Protein AF-A0AAD9QPW8-F1 (afdb_monomer)

Mean predicted aligned error: 13.75 Å

Radius of gyration: 28.33 Å; Cα contacts (8 Å, |Δi|>4): 461; chains: 1; bounding box: 121×49×79 Å

Organism: Acropora cervicornis (NCBI:txid6130)

Foldseek 3Di:
DDDDDDDDDDDDDDPPDPPPPPPPPPPPPPPPPVDDPVVVVVVLVVVLVVLLVLLLCLLLLLLVLLLLLLQLLVCCLVVVDPFALLLSLVLLLCLQQVQLVVLLVVLCVVPVPDPLAAAADPQLLVLLLLLLLLQLLLVLLLSLPVRRQAQDASLLNLLLLLLQCLLVLVVVLVVVVPDPPVPDDPVLNVLSVLLNVLSVVLLVLSLVVSCVGPHDPSSVVSVSSSVSNNVSLHLVSVVSNWDGPDDDDPPVVVVVVVVPPPDDDDDDDDDDDPPVVVVVVVVSPNTNVSNSSNSSSVSNSVVSVVSNVVVLPPDDPPSRRSHDPVCSVVSVVPNDCPRPSNVSSVSSLVSLQSSLVSCLVCLVSVVCLSSPLVSVLVSSVVSSVVSLVCCVVVPRRDRPPDHPVVDVSSVSSCCSSSVSSCSVSVCVSPPPPPDSPDDCVPDSFRSRSNSSGD

Nearest PDB structures (foldseek):
  6oh3-assembly1_A  TM=4.552E-01  e=7.160E-03  Mus musculus
  6pw5-assembly1_C  TM=1.375E-01  e=5.757E-01  Chlamydomonas reinhardtii
  7p5j-assembly1_B  TM=1.756E-01  e=2.892E+00  Homo sapiens
  4jre-assembly1_D  TM=1.395E-01  e=2.554E+00  Escherichia coli K-12

Solvent-accessible surface area (backbone atoms only — not comparable to full-atom values): 25711 Å² total; per-residue (Å²): 135,84,84,87,86,83,80,87,84,79,81,78,82,83,77,82,76,84,80,75,82,74,70,74,91,77,74,69,78,71,79,74,68,93,62,80,51,69,64,59,55,50,53,51,50,56,52,37,52,51,39,18,52,52,38,24,48,21,51,26,50,28,56,51,22,56,47,38,37,27,43,50,41,44,38,26,70,75,65,78,35,98,58,61,48,35,30,50,48,50,51,52,52,47,63,64,33,52,23,29,46,52,42,21,52,52,21,42,67,66,32,71,81,37,90,72,53,40,61,43,30,72,68,19,49,51,52,34,51,53,33,32,52,30,31,43,50,14,51,41,44,46,53,52,45,56,50,50,62,44,91,68,54,69,53,56,53,56,53,59,74,63,65,46,52,63,45,53,51,51,50,50,59,52,51,63,70,70,52,90,58,97,83,69,58,69,67,58,58,51,51,52,52,51,28,49,51,29,37,54,50,20,52,49,54,47,42,54,51,41,43,75,74,76,35,70,76,63,40,68,50,51,63,57,27,37,49,27,34,14,54,41,69,22,71,68,52,56,55,49,35,45,41,55,63,78,83,76,67,99,57,69,66,58,59,61,62,64,71,67,79,79,76,82,87,87,80,95,72,94,75,88,58,76,65,60,60,50,52,52,50,63,71,67,51,56,57,7,44,41,52,36,41,29,56,36,22,50,50,36,45,58,42,44,61,53,51,44,52,53,58,45,66,52,89,54,64,89,91,54,69,66,44,60,79,90,49,40,64,56,15,58,75,59,64,45,86,84,38,87,46,37,65,32,52,51,47,32,52,51,23,21,53,51,37,35,54,51,47,52,49,25,54,77,67,71,36,39,64,62,23,43,52,47,22,48,68,46,23,58,62,52,38,44,55,49,45,52,54,30,44,76,66,58,75,70,38,77,62,94,88,65,64,77,88,75,44,69,62,56,57,50,34,48,52,28,38,49,52,20,48,51,56,54,53,46,50,55,75,71,64,62,78,85,72,82,84,56,61,84,90,62,44,91,72,62,84,53,46,40,71,85,64,123

Structure (mmCIF, N/CA/C/O backbone):
data_AF-A0AAD9QPW8-F1
#
_entry.id   AF-A0AAD9QPW8-F1
#
loop_
_atom_site.group_PDB
_atom_site.id
_atom_site.type_symbol
_atom_site.label_atom_id
_atom_site.label_alt_id
_atom_site.label_comp_id
_atom_site.label_asym_id
_atom_site.label_entity_id
_atom_site.label_seq_id
_atom_site.pdbx_PDB_ins_code
_atom_site.Cartn_x
_atom_site.Cartn_y
_atom_site.Cartn_z
_atom_site.occupancy
_atom_site.B_iso_or_equiv
_atom_site.auth_seq_id
_atom_site.auth_comp_id
_atom_site.auth_asym_id
_atom_site.auth_atom_id
_atom_site.pdbx_PDB_model_num
ATOM 1 N N . MET A 1 1 ? 93.669 22.644 -20.218 1.00 34.78 1 MET A N 1
ATOM 2 C CA . MET A 1 1 ? 93.326 22.491 -21.648 1.00 34.78 1 MET A CA 1
ATOM 3 C C . MET A 1 1 ? 92.265 21.405 -21.777 1.00 34.78 1 MET A C 1
ATOM 5 O O . MET A 1 1 ? 92.511 20.315 -21.289 1.00 34.78 1 MET A O 1
ATOM 9 N N . SER A 1 2 ? 91.104 21.774 -22.340 1.00 35.44 2 SER A N 1
ATOM 10 C CA . SER A 1 2 ? 90.058 20.955 -23.005 1.00 35.44 2 SER A CA 1
ATOM 11 C C . SER A 1 2 ? 89.635 19.615 -22.367 1.00 35.44 2 SER A C 1
ATOM 13 O O . SER A 1 2 ? 90.384 18.649 -22.391 1.00 35.44 2 SER A O 1
ATOM 15 N N . SER A 1 3 ? 88.477 19.504 -21.709 1.00 32.62 3 SER A N 1
ATOM 16 C CA . SER A 1 3 ? 87.101 19.432 -22.258 1.00 32.62 3 SER A CA 1
ATOM 17 C C . SER A 1 3 ? 86.719 18.089 -22.915 1.00 32.62 3 SER A C 1
ATOM 19 O O . SER A 1 3 ? 87.067 17.829 -24.060 1.00 32.62 3 SER A O 1
ATOM 21 N N . LEU A 1 4 ? 85.890 17.330 -22.182 1.00 35.53 4 LEU A N 1
ATOM 22 C CA . LEU A 1 4 ? 84.705 16.580 -22.640 1.00 35.53 4 LEU A CA 1
ATOM 23 C C . LEU A 1 4 ? 84.851 15.563 -23.801 1.00 35.53 4 LEU A C 1
ATOM 25 O O . LEU A 1 4 ? 84.613 15.879 -24.962 1.00 35.53 4 LEU A O 1
ATOM 29 N N . GLN A 1 5 ? 85.043 14.286 -23.444 1.00 36.78 5 GLN A N 1
ATOM 30 C CA . GLN A 1 5 ? 84.490 13.120 -24.161 1.00 36.78 5 GLN A CA 1
ATOM 31 C C . GLN A 1 5 ? 83.244 12.654 -23.381 1.00 36.78 5 GLN A C 1
ATOM 33 O O . GLN A 1 5 ? 83.317 12.514 -22.166 1.00 36.78 5 GLN A O 1
ATOM 38 N N . ARG A 1 6 ? 82.020 12.598 -23.920 1.00 32.75 6 ARG A N 1
ATOM 39 C CA . ARG A 1 6 ? 81.433 11.851 -25.056 1.00 32.75 6 ARG A CA 1
ATOM 40 C C . ARG A 1 6 ? 80.453 10.796 -24.503 1.00 32.75 6 ARG A C 1
ATOM 42 O O . ARG A 1 6 ? 80.839 9.699 -24.134 1.00 32.75 6 ARG A O 1
ATOM 49 N N . SER A 1 7 ? 79.193 11.235 -24.418 1.00 33.78 7 SER A N 1
ATOM 50 C CA . SER A 1 7 ? 77.918 10.501 -24.551 1.00 33.78 7 SER A CA 1
ATOM 51 C C . SER A 1 7 ? 77.741 9.119 -23.892 1.00 33.78 7 SER A C 1
ATOM 53 O O . SER A 1 7 ? 78.166 8.100 -24.430 1.00 33.78 7 SER A O 1
ATOM 55 N N . ARG A 1 8 ? 76.932 9.105 -22.819 1.00 33.16 8 ARG A N 1
ATOM 56 C CA . ARG A 1 8 ? 76.065 7.988 -22.397 1.00 33.16 8 ARG A CA 1
ATOM 57 C C . ARG A 1 8 ? 75.069 7.651 -23.516 1.00 33.16 8 ARG A C 1
ATOM 59 O O . ARG A 1 8 ? 74.270 8.514 -23.871 1.00 33.16 8 ARG A O 1
ATOM 66 N N . SER A 1 9 ? 75.058 6.413 -24.003 1.00 34.59 9 SER A N 1
ATOM 67 C CA . SER A 1 9 ? 73.879 5.826 -24.646 1.00 34.59 9 SER A CA 1
ATOM 68 C C . SER A 1 9 ? 73.004 5.202 -23.559 1.00 34.59 9 SER A C 1
ATOM 70 O O . SER A 1 9 ? 73.393 4.233 -22.913 1.00 34.59 9 SER A O 1
ATOM 72 N N . SER A 1 10 ? 71.857 5.818 -23.303 1.00 40.50 10 SER A N 1
ATOM 73 C CA . SER A 1 10 ? 70.777 5.264 -22.493 1.00 40.50 10 SER A CA 1
ATOM 74 C C . SER A 1 10 ? 69.953 4.310 -23.354 1.00 40.50 10 SER A C 1
ATOM 76 O O . SER A 1 10 ? 69.300 4.764 -24.295 1.00 40.50 10 SER A O 1
ATOM 78 N N . ASP A 1 11 ? 69.975 3.020 -23.029 1.00 41.12 11 ASP A N 1
ATOM 79 C CA . ASP A 1 11 ? 69.004 2.060 -23.553 1.00 41.12 11 ASP A CA 1
ATOM 80 C C . ASP A 1 11 ? 67.581 2.496 -23.153 1.00 41.12 11 ASP A C 1
ATOM 82 O O . ASP A 1 11 ? 67.364 2.896 -22.001 1.00 41.12 11 ASP A O 1
ATOM 86 N N . PRO A 1 12 ? 66.595 2.471 -24.066 1.00 43.66 12 PRO A N 1
ATOM 87 C CA . PRO A 1 12 ? 65.212 2.727 -23.699 1.00 43.66 12 PRO A CA 1
ATOM 88 C C . PRO A 1 12 ? 64.632 1.518 -22.942 1.00 43.66 12 PRO A C 1
ATOM 90 O O . PRO A 1 12 ? 64.969 0.376 -23.255 1.00 43.66 12 PRO A O 1
ATOM 93 N N . PRO A 1 13 ? 63.736 1.738 -21.963 1.00 41.53 13 PRO A N 1
ATOM 94 C CA . PRO A 1 13 ? 63.111 0.648 -21.233 1.00 41.53 13 PRO A CA 1
ATOM 95 C C . PRO A 1 13 ? 62.201 -0.159 -22.162 1.00 41.53 13 PRO A C 1
ATOM 97 O O . PRO A 1 13 ? 61.332 0.386 -22.848 1.00 41.53 13 PRO A O 1
ATOM 100 N N . GLU A 1 14 ? 62.411 -1.470 -22.143 1.00 41.28 14 GLU A N 1
ATOM 101 C CA . GLU A 1 14 ? 61.590 -2.488 -22.782 1.00 41.28 14 GLU A CA 1
ATOM 102 C C . GLU A 1 14 ? 60.125 -2.318 -22.342 1.00 41.28 14 GLU A C 1
ATOM 104 O O . GLU A 1 14 ? 59.752 -2.547 -21.188 1.00 41.28 14 GLU A O 1
ATOM 109 N N . LYS A 1 15 ? 59.277 -1.837 -23.259 1.00 35.16 15 LYS A N 1
ATOM 110 C CA . LYS A 1 15 ? 57.827 -1.808 -23.060 1.00 35.16 15 LYS A CA 1
ATOM 111 C C . LYS A 1 15 ? 57.331 -3.248 -23.095 1.00 35.16 15 LYS A C 1
ATOM 113 O O . LYS A 1 15 ? 57.162 -3.817 -24.167 1.00 35.16 15 LYS A O 1
ATOM 118 N N . VAL A 1 16 ? 57.053 -3.808 -21.923 1.00 46.41 16 VAL A N 1
ATOM 119 C CA . VAL A 1 16 ? 56.250 -5.028 -21.807 1.00 46.41 16 VAL A CA 1
ATOM 120 C C . VAL A 1 16 ? 54.842 -4.705 -22.305 1.00 46.41 16 VAL A C 1
ATOM 122 O O . VAL A 1 16 ? 54.046 -4.051 -21.626 1.00 46.41 16 VAL A O 1
ATOM 125 N N . GLU A 1 17 ? 54.562 -5.120 -23.534 1.00 32.88 17 GLU A N 1
ATOM 126 C CA . GLU A 1 17 ? 53.250 -5.034 -24.154 1.00 32.88 17 GLU A CA 1
ATOM 127 C C . GLU A 1 17 ? 52.363 -6.141 -23.570 1.00 32.88 17 GLU A C 1
ATOM 129 O O . GLU A 1 17 ? 52.467 -7.314 -23.920 1.00 32.88 17 GLU A O 1
ATOM 134 N N . TYR A 1 18 ? 51.492 -5.783 -22.626 1.00 38.16 18 TYR A N 1
ATOM 135 C CA . TYR A 1 18 ? 50.441 -6.682 -22.154 1.00 38.16 18 TYR A CA 1
ATOM 136 C C . TYR A 1 18 ? 49.307 -6.732 -23.184 1.00 38.16 18 TYR A C 1
ATOM 138 O O . TYR A 1 18 ? 48.237 -6.161 -22.979 1.00 38.16 18 TYR A O 1
ATOM 146 N N . THR A 1 19 ? 49.516 -7.429 -24.298 1.00 36.97 19 THR A N 1
ATOM 147 C CA . THR A 1 19 ? 48.449 -7.757 -25.250 1.00 36.97 19 THR A CA 1
ATOM 148 C C . THR A 1 19 ? 47.792 -9.077 -24.852 1.00 36.97 19 THR A C 1
ATOM 150 O O . THR A 1 19 ? 47.974 -10.120 -25.468 1.00 36.97 19 THR A O 1
ATOM 153 N N . VAL A 1 20 ? 46.947 -9.024 -23.822 1.00 37.12 20 VAL A N 1
ATOM 154 C CA . VAL A 1 20 ? 45.792 -9.927 -23.752 1.00 37.12 20 VAL A CA 1
ATOM 155 C C . VAL A 1 20 ? 44.558 -9.071 -23.984 1.00 37.12 20 VAL A C 1
ATOM 157 O O . VAL A 1 20 ? 43.857 -8.672 -23.056 1.00 37.12 20 VAL A O 1
ATOM 160 N N . ASN A 1 21 ? 44.290 -8.790 -25.260 1.00 36.28 21 ASN A N 1
ATOM 161 C CA . ASN A 1 21 ? 42.950 -8.430 -25.705 1.00 36.28 21 ASN A CA 1
ATOM 162 C C . ASN A 1 21 ? 42.060 -9.664 -25.508 1.00 36.28 21 ASN A C 1
ATOM 164 O O . ASN A 1 21 ? 41.813 -10.436 -26.433 1.00 36.28 21 ASN A O 1
ATOM 168 N N . GLN A 1 22 ? 41.578 -9.872 -24.281 1.00 36.44 22 GLN A N 1
ATOM 169 C CA . GLN A 1 22 ? 40.376 -10.664 -24.062 1.00 36.44 22 GLN A CA 1
ATOM 170 C C . GLN A 1 22 ? 39.206 -9.867 -24.639 1.00 36.44 22 GLN A C 1
ATOM 172 O O . GLN A 1 22 ? 38.474 -9.174 -23.936 1.00 36.44 22 GLN A O 1
ATOM 177 N N . ILE A 1 23 ? 39.030 -9.978 -25.952 1.00 36.44 23 ILE A N 1
ATOM 178 C CA . ILE A 1 23 ? 37.728 -9.768 -26.565 1.00 36.44 23 ILE A CA 1
ATOM 179 C C . ILE A 1 23 ? 36.822 -10.791 -25.883 1.00 36.44 23 ILE A C 1
ATOM 181 O O . ILE A 1 23 ? 37.067 -12.000 -25.951 1.00 36.44 23 ILE A O 1
ATOM 185 N N . ALA A 1 24 ? 35.838 -10.303 -25.129 1.00 34.22 24 ALA A N 1
ATOM 186 C CA . ALA A 1 24 ? 34.862 -11.153 -24.477 1.00 34.22 24 ALA A CA 1
ATOM 187 C C . ALA A 1 24 ? 34.308 -12.130 -25.520 1.00 34.22 24 ALA A C 1
ATOM 189 O O . ALA A 1 24 ? 33.815 -11.724 -26.571 1.00 34.22 24 ALA A O 1
ATOM 190 N N . LYS A 1 25 ? 34.412 -13.426 -25.227 1.00 37.94 25 LYS A N 1
ATOM 191 C CA . LYS A 1 25 ? 33.933 -14.548 -26.044 1.00 37.94 25 LYS A CA 1
ATOM 192 C C . LYS A 1 25 ? 32.391 -14.601 -26.041 1.00 37.94 25 LYS A C 1
ATOM 194 O O . LYS A 1 25 ? 31.797 -15.624 -25.720 1.00 37.94 25 LYS A O 1
ATOM 199 N N . VAL A 1 26 ? 31.740 -13.472 -26.331 1.00 42.50 26 VAL A N 1
ATOM 200 C CA . VAL A 1 26 ? 30.285 -13.248 -26.335 1.00 42.50 26 VAL A CA 1
ATOM 201 C C . VAL A 1 26 ? 29.867 -12.694 -27.702 1.00 42.50 26 VAL A C 1
ATOM 203 O O . VAL A 1 26 ? 29.150 -11.712 -27.839 1.00 42.50 26 VAL A O 1
ATOM 206 N N . HIS A 1 27 ? 30.336 -13.357 -28.748 1.00 36.38 27 HIS A N 1
ATOM 207 C CA . HIS A 1 27 ? 29.585 -13.491 -29.987 1.00 36.38 27 HIS A CA 1
ATOM 208 C C . HIS A 1 27 ? 29.622 -14.974 -30.354 1.00 36.38 27 HIS A C 1
ATOM 210 O O . HIS A 1 27 ? 30.265 -15.407 -31.301 1.00 36.38 27 HIS A O 1
ATOM 216 N N . ARG A 1 28 ? 28.953 -15.799 -29.535 1.00 36.16 28 ARG A N 1
ATOM 217 C CA . ARG A 1 28 ? 28.247 -16.924 -30.145 1.00 36.16 28 ARG A CA 1
ATOM 218 C C . ARG A 1 28 ? 27.109 -16.262 -30.899 1.00 36.16 28 ARG A C 1
ATOM 220 O O . ARG A 1 28 ? 26.164 -15.805 -30.257 1.00 36.16 28 ARG A O 1
ATOM 227 N N . GLU A 1 29 ? 27.233 -16.183 -32.219 1.00 36.47 29 GLU A N 1
ATOM 228 C CA . GLU A 1 29 ? 26.064 -16.212 -33.090 1.00 36.47 29 GLU A CA 1
ATOM 229 C C . GLU A 1 29 ? 25.146 -17.296 -32.535 1.00 36.47 29 GLU A C 1
ATOM 231 O O . GLU A 1 29 ? 25.442 -18.494 -32.561 1.00 36.47 29 GLU A O 1
ATOM 236 N N . LYS A 1 30 ? 24.072 -16.855 -31.890 1.00 37.00 30 LYS A N 1
ATOM 237 C CA . LYS A 1 30 ? 22.964 -17.728 -31.585 1.00 37.00 30 LYS A CA 1
ATOM 238 C C . LYS A 1 30 ? 22.373 -18.003 -32.956 1.00 37.00 30 LYS A C 1
ATOM 240 O O . LYS A 1 30 ? 21.747 -17.114 -33.518 1.00 37.00 30 LYS A O 1
ATOM 245 N N . ILE A 1 31 ? 22.658 -19.179 -33.510 1.00 41.44 31 ILE A N 1
ATOM 246 C CA . ILE A 1 31 ? 21.896 -19.727 -34.628 1.00 41.44 31 ILE A CA 1
ATOM 247 C C . ILE A 1 31 ? 20.436 -19.619 -34.180 1.00 41.44 31 ILE A C 1
ATOM 249 O O . ILE A 1 31 ? 20.015 -20.303 -33.244 1.00 41.44 31 ILE A O 1
ATOM 253 N N . GLU A 1 32 ? 19.715 -18.637 -34.715 1.00 45.22 32 GLU A N 1
ATOM 254 C CA . GLU A 1 32 ? 18.290 -18.491 -34.473 1.00 45.22 32 GLU A CA 1
ATOM 255 C C . GLU A 1 32 ? 17.626 -19.665 -35.177 1.00 45.22 32 GLU A C 1
ATOM 257 O O . GLU A 1 32 ? 17.450 -19.655 -36.393 1.00 45.22 32 GLU A O 1
ATOM 262 N N . ASP A 1 33 ? 17.286 -20.704 -34.413 1.00 51.53 33 ASP A N 1
ATOM 263 C CA . ASP A 1 33 ? 16.348 -21.712 -34.888 1.00 51.53 33 ASP A CA 1
ATOM 264 C C . ASP A 1 33 ? 15.069 -20.977 -35.332 1.00 51.53 33 ASP A C 1
ATOM 266 O O . ASP A 1 33 ? 14.431 -20.305 -34.512 1.00 51.53 33 ASP A O 1
ATOM 270 N N . PRO A 1 34 ? 14.661 -21.078 -36.610 1.00 56.72 34 PRO A N 1
ATOM 271 C CA . PRO A 1 34 ? 13.671 -20.178 -37.202 1.00 56.72 34 PRO A CA 1
ATOM 272 C C . PRO A 1 34 ? 12.230 -20.438 -36.738 1.00 56.72 34 PRO A C 1
ATOM 274 O O . PRO A 1 34 ? 11.288 -19.852 -37.271 1.00 56.72 34 PRO A O 1
ATOM 277 N N . ARG A 1 35 ? 12.015 -21.311 -35.745 1.00 58.78 35 ARG A N 1
ATOM 278 C CA . ARG A 1 35 ? 10.718 -21.508 -35.090 1.00 58.78 35 ARG A CA 1
ATOM 279 C C . ARG A 1 35 ? 10.934 -21.790 -33.605 1.00 58.78 35 ARG A C 1
ATOM 281 O O . ARG A 1 35 ? 11.518 -22.827 -33.285 1.00 58.78 35 ARG A O 1
ATOM 288 N N . PRO A 1 36 ? 10.439 -20.945 -32.679 1.00 65.56 36 PRO A N 1
ATOM 289 C CA . PRO A 1 36 ? 10.380 -21.346 -31.283 1.00 65.56 36 PRO A CA 1
ATOM 290 C C . PRO A 1 36 ? 9.553 -22.629 -31.211 1.00 65.56 36 PRO A C 1
ATOM 292 O O . PRO A 1 36 ? 8.446 -22.689 -31.755 1.00 65.56 36 PRO A O 1
ATOM 295 N N . SER A 1 37 ? 10.099 -23.670 -30.582 1.00 80.50 37 SER A N 1
ATOM 296 C CA . SER A 1 37 ? 9.359 -24.913 -30.401 1.00 80.50 37 SER A CA 1
ATOM 297 C C . SER A 1 37 ? 8.021 -24.588 -29.734 1.00 80.50 37 SER A C 1
ATOM 299 O O . SER A 1 37 ? 7.957 -23.800 -28.787 1.00 80.50 37 SER A O 1
ATOM 301 N N . VAL A 1 38 ? 6.931 -25.172 -30.239 1.00 85.44 38 VAL A N 1
ATOM 302 C CA . VAL A 1 38 ? 5.586 -24.990 -29.661 1.00 85.44 38 VAL A CA 1
ATOM 303 C C . VAL A 1 38 ? 5.627 -25.255 -28.152 1.00 85.44 38 VAL A C 1
ATOM 305 O O . VAL A 1 38 ? 5.024 -24.521 -27.374 1.00 85.44 38 VAL A O 1
ATOM 308 N N . TRP A 1 39 ? 6.452 -26.219 -27.737 1.00 87.06 39 TRP A N 1
ATOM 309 C CA . TRP A 1 39 ? 6.766 -26.524 -26.346 1.00 87.06 39 TRP A CA 1
ATOM 310 C C . TRP A 1 39 ? 7.271 -25.322 -25.536 1.00 87.06 39 TRP A C 1
ATOM 312 O O . TRP A 1 39 ? 6.748 -25.054 -24.457 1.00 87.06 39 TRP A O 1
ATOM 322 N N . TYR A 1 40 ? 8.240 -24.559 -26.051 1.00 85.06 40 TYR A N 1
ATOM 323 C CA . TYR A 1 40 ? 8.743 -23.366 -25.368 1.00 85.06 40 TYR A CA 1
ATOM 324 C C . TYR A 1 40 ? 7.640 -22.320 -25.177 1.00 85.06 40 TYR A C 1
ATOM 326 O O . TYR A 1 40 ? 7.532 -21.726 -24.105 1.00 85.06 40 TYR A O 1
ATOM 334 N N . SER A 1 41 ? 6.787 -22.127 -26.188 1.00 84.81 41 SER A N 1
ATOM 335 C CA . SER A 1 41 ? 5.639 -21.221 -26.087 1.00 84.81 41 SER A CA 1
ATOM 336 C C . SER A 1 41 ? 4.648 -21.687 -25.015 1.00 84.81 41 SER A C 1
ATOM 338 O O . SER A 1 41 ? 4.263 -20.897 -24.155 1.00 84.81 41 SER A O 1
ATOM 340 N N . VAL A 1 42 ? 4.296 -22.978 -25.000 1.00 89.62 42 VAL A N 1
ATOM 341 C CA . VAL A 1 42 ? 3.387 -23.558 -23.998 1.00 89.62 42 VAL A CA 1
ATOM 342 C C . VAL A 1 42 ? 3.942 -23.379 -22.585 1.00 89.62 42 VAL A C 1
ATOM 344 O O . VAL A 1 42 ? 3.265 -22.795 -21.745 1.00 89.62 42 VAL A O 1
ATOM 347 N N . VAL A 1 43 ? 5.195 -23.774 -22.334 1.00 88.69 43 VAL A N 1
ATOM 348 C CA . VAL A 1 43 ? 5.837 -23.627 -21.013 1.00 88.69 43 VAL A CA 1
ATOM 349 C C . VAL A 1 43 ? 5.862 -22.163 -20.569 1.00 88.69 43 VAL A C 1
ATOM 351 O O . VAL A 1 43 ? 5.562 -21.857 -19.414 1.00 88.69 43 VAL A O 1
ATOM 354 N N . LYS A 1 44 ? 6.167 -21.244 -21.493 1.00 87.81 44 LYS A N 1
ATOM 355 C CA . LYS A 1 44 ? 6.178 -19.803 -21.230 1.00 87.81 44 LYS A CA 1
ATOM 356 C C . LYS A 1 44 ? 4.808 -19.302 -20.765 1.00 87.81 44 LYS A C 1
ATOM 358 O O . LYS A 1 44 ? 4.734 -18.568 -19.782 1.00 87.81 44 LYS A O 1
ATOM 363 N N . TRP A 1 45 ? 3.737 -19.693 -21.454 1.00 90.44 45 TRP A N 1
ATOM 364 C CA . TRP A 1 45 ? 2.373 -19.287 -21.115 1.00 90.44 45 TRP A CA 1
ATOM 365 C C . TRP A 1 45 ? 1.881 -19.923 -19.819 1.00 90.44 45 TRP A C 1
ATOM 367 O O . TRP A 1 45 ? 1.337 -19.213 -18.979 1.00 90.44 45 TRP A O 1
ATOM 377 N N . THR A 1 46 ? 2.127 -21.216 -19.607 1.00 91.31 46 THR A N 1
ATOM 378 C CA . THR A 1 46 ? 1.763 -21.901 -18.360 1.00 91.31 46 THR A CA 1
ATOM 379 C C . THR A 1 46 ? 2.426 -21.238 -17.157 1.00 91.31 46 THR A C 1
ATOM 381 O O . THR A 1 46 ? 1.758 -20.921 -16.175 1.00 91.31 46 THR A O 1
ATOM 384 N N . PHE A 1 47 ? 3.728 -20.958 -17.249 1.00 90.56 47 PHE A N 1
ATOM 385 C CA . PHE A 1 47 ? 4.451 -20.290 -16.175 1.00 90.56 47 PHE A CA 1
ATOM 386 C C . PHE A 1 47 ? 3.996 -18.836 -15.984 1.00 90.56 47 PHE A C 1
ATOM 388 O O . PHE A 1 47 ? 3.829 -18.379 -14.856 1.00 90.56 47 PHE A O 1
ATOM 395 N N . GLY A 1 48 ? 3.725 -18.118 -17.078 1.00 90.06 48 GLY A N 1
ATOM 396 C CA . GLY A 1 48 ? 3.167 -16.768 -17.026 1.00 90.06 48 GLY A CA 1
ATOM 397 C C . GLY A 1 48 ? 1.812 -16.714 -16.313 1.00 90.06 48 GLY A C 1
ATOM 398 O O . GLY A 1 48 ? 1.611 -15.857 -15.456 1.00 90.06 48 GLY A O 1
ATOM 399 N N . VAL A 1 49 ? 0.906 -17.650 -16.614 1.00 93.06 49 VAL A N 1
ATOM 400 C CA . VAL A 1 49 ? -0.401 -17.775 -15.944 1.00 93.06 49 VAL A CA 1
ATOM 401 C C . VAL A 1 49 ? -0.228 -18.134 -14.468 1.00 93.06 49 VAL A C 1
ATOM 403 O O . VAL A 1 49 ? -0.883 -17.539 -13.615 1.00 93.06 49 VAL A O 1
ATOM 406 N N . PHE A 1 50 ? 0.686 -19.050 -14.145 1.00 94.50 50 PHE A N 1
ATOM 407 C CA . PHE A 1 50 ? 1.002 -19.389 -12.758 1.00 94.50 50 PHE A CA 1
ATOM 408 C C . PHE A 1 50 ? 1.475 -18.165 -11.960 1.00 94.50 50 PHE A C 1
ATOM 410 O O . PHE A 1 50 ? 0.976 -17.913 -10.860 1.00 94.50 50 PHE A O 1
ATOM 417 N N . LEU A 1 51 ? 2.387 -17.362 -12.522 1.00 92.19 51 LEU A N 1
ATOM 418 C CA . LEU A 1 51 ? 2.821 -16.118 -11.889 1.00 92.19 51 LEU A CA 1
ATOM 419 C C . LEU A 1 51 ? 1.691 -15.098 -11.777 1.00 92.19 51 LEU A C 1
ATOM 421 O O . LEU A 1 51 ? 1.558 -14.484 -10.723 1.00 92.19 51 LEU A O 1
ATOM 425 N N . PHE A 1 52 ? 0.870 -14.941 -12.821 1.00 93.19 52 PHE A N 1
ATOM 426 C CA . PHE A 1 52 ? -0.290 -14.048 -12.798 1.00 93.19 52 PHE A CA 1
ATOM 427 C C . PHE A 1 52 ? -1.198 -14.365 -11.605 1.00 93.19 52 PHE A C 1
ATOM 429 O O . PHE A 1 52 ? -1.498 -13.480 -10.805 1.00 93.19 52 PHE A O 1
ATOM 436 N N . ILE A 1 53 ? -1.590 -15.635 -11.452 1.00 95.50 53 ILE A N 1
ATOM 437 C CA . ILE A 1 53 ? -2.481 -16.079 -10.373 1.00 95.50 53 ILE A CA 1
ATOM 438 C C . ILE A 1 53 ? -1.807 -15.896 -9.014 1.00 95.50 53 ILE A C 1
ATOM 440 O O . ILE A 1 53 ? -2.440 -15.414 -8.075 1.00 95.50 53 ILE A O 1
ATOM 444 N N . SER A 1 54 ? -0.524 -16.243 -8.903 1.00 94.44 54 SER A N 1
ATOM 445 C CA . SER A 1 54 ? 0.218 -16.139 -7.643 1.00 94.44 54 SER A CA 1
ATOM 446 C C . SER A 1 54 ? 0.353 -14.684 -7.183 1.00 94.44 54 SER A C 1
ATOM 448 O O . SER A 1 54 ? 0.043 -14.375 -6.035 1.00 94.44 54 SER A O 1
ATOM 450 N N . VAL A 1 55 ? 0.740 -13.769 -8.082 1.00 91.62 55 VAL A N 1
ATOM 451 C CA . VAL A 1 55 ? 0.846 -12.331 -7.781 1.00 91.62 55 VAL A CA 1
ATOM 452 C C . VAL A 1 55 ? -0.524 -11.754 -7.437 1.00 91.62 55 VAL A C 1
ATOM 454 O O . VAL A 1 55 ? -0.650 -11.064 -6.427 1.00 91.62 55 VAL A O 1
ATOM 457 N N . LEU A 1 56 ? -1.560 -12.074 -8.219 1.00 94.06 56 LEU A N 1
ATOM 458 C CA . LEU A 1 56 ? -2.925 -11.620 -7.947 1.00 94.06 56 LEU A CA 1
ATOM 459 C C . LEU A 1 56 ? -3.398 -12.082 -6.562 1.00 94.06 56 LEU A C 1
ATOM 461 O O . LEU A 1 56 ? -3.926 -11.281 -5.795 1.00 94.06 56 LEU A O 1
ATOM 465 N N . THR A 1 57 ? -3.150 -13.347 -6.218 1.00 94.88 57 THR A N 1
ATOM 466 C CA . THR A 1 57 ? -3.499 -13.915 -4.909 1.00 94.88 57 THR A CA 1
ATOM 467 C C . THR A 1 57 ? -2.769 -13.191 -3.784 1.00 94.88 57 THR A C 1
ATOM 469 O O . THR A 1 57 ? -3.406 -12.809 -2.809 1.00 94.88 57 THR A O 1
ATOM 472 N N . CYS A 1 58 ? -1.463 -12.932 -3.919 1.00 94.06 58 CYS A N 1
ATOM 473 C CA . CYS A 1 58 ? -0.704 -12.181 -2.917 1.00 94.06 58 CYS A CA 1
ATOM 474 C C . CYS A 1 58 ? -1.246 -10.756 -2.716 1.00 94.06 58 CYS A C 1
ATOM 476 O O . CYS A 1 58 ? -1.397 -10.324 -1.573 1.00 94.06 58 CYS A O 1
ATOM 478 N N . LEU A 1 59 ? -1.564 -10.038 -3.799 1.00 91.19 59 LEU A N 1
ATOM 479 C CA . LEU A 1 59 ? -2.087 -8.667 -3.730 1.00 91.19 59 LEU A CA 1
ATOM 480 C C . LEU A 1 59 ? -3.466 -8.614 -3.063 1.00 91.19 59 LEU A C 1
ATOM 482 O O . LEU A 1 59 ? -3.702 -7.793 -2.176 1.00 91.19 59 LEU A O 1
ATOM 486 N N . VAL A 1 60 ? -4.366 -9.508 -3.473 1.00 93.06 60 VAL A N 1
ATOM 487 C CA . VAL A 1 60 ? -5.722 -9.604 -2.924 1.00 93.06 60 VAL A CA 1
ATOM 488 C C . VAL A 1 60 ? -5.678 -10.027 -1.459 1.00 93.06 60 VAL A C 1
ATOM 490 O O . VAL A 1 60 ? -6.255 -9.351 -0.609 1.00 93.06 60 VAL A O 1
ATOM 493 N N . ALA A 1 61 ? -4.949 -11.100 -1.138 1.00 92.88 61 ALA A N 1
ATOM 494 C CA . ALA A 1 61 ? -4.815 -11.585 0.231 1.00 92.88 61 ALA A CA 1
ATOM 495 C C . ALA A 1 61 ? -4.225 -10.511 1.153 1.00 92.88 61 ALA A C 1
ATOM 497 O O . ALA A 1 61 ? -4.720 -10.346 2.261 1.00 92.88 61 ALA A O 1
ATOM 498 N N . SER A 1 62 ? -3.251 -9.727 0.673 1.00 91.94 62 SER A N 1
ATOM 499 C CA . SER A 1 62 ? -2.684 -8.605 1.424 1.00 91.94 62 SER A CA 1
ATOM 500 C C . SER A 1 62 ? -3.735 -7.536 1.768 1.00 91.94 62 SER A C 1
ATOM 502 O O . SER A 1 62 ? -3.906 -7.174 2.936 1.00 91.94 62 SER A O 1
ATOM 504 N N . LYS A 1 63 ? -4.506 -7.065 0.776 1.00 90.56 63 LYS A N 1
ATOM 505 C CA . LYS A 1 63 ? -5.571 -6.070 1.002 1.00 90.56 63 LYS A CA 1
ATOM 506 C C . LYS A 1 63 ? -6.621 -6.589 1.988 1.00 90.56 63 LYS A C 1
ATOM 508 O O . LYS A 1 63 ? -6.972 -5.885 2.932 1.00 90.56 63 LYS A O 1
ATOM 513 N N . ILE A 1 64 ? -7.076 -7.829 1.806 1.00 90.88 64 ILE A N 1
ATOM 514 C CA . ILE A 1 64 ? -8.068 -8.448 2.692 1.00 90.88 64 ILE A CA 1
ATOM 515 C C . ILE A 1 64 ? -7.507 -8.631 4.107 1.00 90.88 64 ILE A C 1
ATOM 517 O O . ILE A 1 64 ? -8.201 -8.311 5.067 1.00 90.88 64 ILE A O 1
ATOM 521 N N . SER A 1 65 ? -6.251 -9.060 4.272 1.00 92.44 65 SER A N 1
ATOM 522 C CA . SER A 1 65 ? -5.663 -9.213 5.607 1.00 92.44 65 SER A CA 1
ATOM 523 C C . SER A 1 65 ? -5.561 -7.892 6.368 1.00 92.44 65 SER A C 1
ATOM 525 O O . SER A 1 65 ? -5.855 -7.872 7.560 1.00 92.44 65 SER A O 1
ATOM 527 N N . LEU A 1 66 ? -5.234 -6.780 5.696 1.00 91.00 66 LEU A N 1
ATOM 528 C CA . LEU A 1 66 ? -5.240 -5.452 6.321 1.00 91.00 66 LEU A CA 1
ATOM 529 C C . LEU A 1 66 ? -6.639 -5.053 6.805 1.00 91.00 66 LEU A C 1
ATOM 531 O O . LEU A 1 66 ? -6.777 -4.528 7.909 1.00 91.00 66 LEU A O 1
ATOM 535 N N . LEU A 1 67 ? -7.674 -5.339 6.012 1.00 90.25 67 LEU A N 1
ATOM 536 C CA . LEU A 1 67 ? -9.061 -5.096 6.412 1.00 90.25 67 LEU A CA 1
ATOM 537 C C . LEU A 1 67 ? -9.492 -5.979 7.586 1.00 90.25 67 LEU A C 1
ATOM 539 O O . LEU A 1 67 ? -10.173 -5.497 8.485 1.00 90.25 67 LEU A O 1
ATOM 543 N N . CYS A 1 68 ? -9.087 -7.251 7.611 1.00 90.06 68 CYS A N 1
ATOM 544 C CA . CYS A 1 68 ? -9.389 -8.143 8.729 1.00 90.06 68 CYS A CA 1
ATOM 545 C C . CYS A 1 68 ? -8.718 -7.673 10.028 1.00 90.06 68 CYS A C 1
ATOM 547 O O . CYS A 1 68 ? -9.351 -7.706 11.079 1.00 90.06 68 CYS A O 1
ATOM 549 N N . ILE A 1 69 ? -7.469 -7.189 9.968 1.00 91.12 69 ILE A N 1
ATOM 550 C CA . ILE A 1 69 ? -6.784 -6.594 11.130 1.00 91.12 69 ILE A CA 1
ATOM 551 C C . ILE A 1 69 ? -7.569 -5.380 11.647 1.00 91.12 69 ILE A C 1
ATOM 553 O O . ILE A 1 69 ? -7.797 -5.264 12.850 1.00 91.12 69 ILE A O 1
ATOM 557 N N . ALA A 1 70 ? -8.034 -4.515 10.742 1.00 89.06 70 ALA A N 1
ATOM 558 C CA . ALA A 1 70 ? -8.857 -3.362 11.094 1.00 89.06 70 ALA A CA 1
ATOM 559 C C . ALA A 1 70 ? -10.207 -3.761 11.708 1.00 89.06 70 ALA A C 1
ATOM 561 O O . ALA A 1 70 ? -10.648 -3.158 12.680 1.00 89.06 70 ALA A O 1
ATOM 562 N N . ASN A 1 71 ? -10.842 -4.811 11.185 1.00 87.62 71 ASN A N 1
ATOM 563 C CA . ASN A 1 71 ? -12.088 -5.343 11.729 1.00 87.62 71 ASN A CA 1
ATOM 564 C C . ASN A 1 71 ? -11.905 -5.870 13.165 1.00 87.62 71 ASN A C 1
ATOM 566 O O . ASN A 1 71 ? -12.704 -5.569 14.046 1.00 87.62 71 ASN A O 1
ATOM 570 N N . VAL A 1 72 ? -10.813 -6.602 13.430 1.00 88.69 72 VAL A N 1
ATOM 571 C CA . VAL A 1 72 ? -10.480 -7.065 14.790 1.00 88.69 72 VAL A CA 1
ATOM 572 C C . VAL A 1 72 ? -10.258 -5.881 15.733 1.00 88.69 72 VAL A C 1
ATOM 574 O O . VAL A 1 72 ? -10.745 -5.906 16.859 1.00 88.69 72 VAL A O 1
ATOM 577 N N . TYR A 1 73 ? -9.571 -4.832 15.275 1.00 88.00 73 TYR A N 1
ATOM 578 C CA . TYR A 1 73 ? -9.380 -3.613 16.061 1.00 88.00 73 TYR A CA 1
ATOM 579 C C . TYR A 1 73 ? -10.716 -2.949 16.443 1.00 88.00 73 TYR A C 1
ATOM 581 O O . TYR A 1 73 ? -10.921 -2.627 17.610 1.00 88.00 73 TYR A O 1
ATOM 589 N N . LYS A 1 74 ? -11.650 -2.812 15.495 1.00 84.62 74 LYS A N 1
ATOM 590 C CA . LYS A 1 74 ? -12.972 -2.204 15.740 1.00 84.62 74 LYS A CA 1
ATOM 591 C C . LYS A 1 74 ? -13.832 -3.018 16.707 1.00 84.62 74 LYS A C 1
ATOM 593 O O . LYS A 1 74 ? -14.432 -2.467 17.622 1.00 84.62 74 LYS A O 1
ATOM 598 N N . ASN A 1 75 ? -13.839 -4.342 16.568 1.00 83.00 75 ASN A N 1
ATOM 599 C CA . ASN A 1 75 ? -14.570 -5.216 17.494 1.00 83.00 75 ASN A CA 1
ATOM 600 C C . ASN A 1 75 ? -14.025 -5.126 18.927 1.00 83.00 75 ASN A C 1
ATOM 602 O O . ASN A 1 75 ? -14.780 -5.232 19.894 1.00 83.00 75 ASN A O 1
ATOM 606 N N . SER A 1 76 ? -12.716 -4.907 19.049 1.00 81.56 76 SER A N 1
ATOM 607 C CA . SER A 1 76 ? -12.034 -4.675 20.317 1.00 81.56 76 SER A CA 1
ATOM 608 C C . SER A 1 76 ? -12.396 -3.322 20.942 1.00 81.56 76 SER A C 1
ATOM 610 O O . SER A 1 76 ? -12.455 -3.210 22.162 1.00 81.56 76 SER A O 1
ATOM 612 N N . GLU A 1 77 ? -12.636 -2.295 20.123 1.00 75.56 77 GLU A N 1
ATOM 613 C CA . GLU A 1 77 ? -13.105 -0.974 20.557 1.00 75.56 77 GLU A CA 1
ATOM 614 C C . GLU A 1 77 ? -14.551 -0.999 21.050 1.00 75.56 77 GLU A C 1
ATOM 616 O O . GLU A 1 77 ? -14.834 -0.475 22.125 1.00 75.56 77 GLU A O 1
ATOM 621 N N . ASN A 1 78 ? -15.436 -1.686 20.327 1.00 72.94 78 ASN A N 1
ATOM 622 C CA . ASN A 1 78 ? -16.856 -1.791 20.672 1.00 72.94 78 ASN A CA 1
ATOM 623 C C . ASN A 1 78 ? -17.127 -2.682 21.904 1.00 72.94 78 ASN A C 1
ATOM 625 O O . ASN A 1 78 ? -18.280 -2.872 22.282 1.00 72.94 78 ASN A O 1
ATOM 629 N N . GLY A 1 79 ? -16.089 -3.252 22.530 1.00 68.12 79 GLY A N 1
ATOM 630 C CA . GLY A 1 79 ? -16.217 -4.131 23.698 1.00 68.12 79 GLY A CA 1
ATOM 631 C C . GLY A 1 79 ? -16.805 -5.512 23.387 1.00 68.12 79 GLY A C 1
ATOM 632 O O . GLY A 1 79 ? -17.079 -6.278 24.308 1.00 68.12 79 GLY A O 1
ATOM 633 N N . ASN A 1 80 ? -16.970 -5.848 22.104 1.00 63.31 80 ASN A N 1
ATOM 634 C CA . ASN A 1 80 ? -17.481 -7.145 21.654 1.00 63.31 80 ASN A CA 1
ATOM 635 C C . ASN A 1 80 ? -16.450 -8.269 21.840 1.00 63.31 80 ASN A C 1
ATOM 637 O O . ASN A 1 80 ? -16.819 -9.441 21.892 1.00 63.31 80 ASN A O 1
ATOM 641 N N . ASP A 1 81 ? -15.166 -7.919 21.943 1.00 66.06 81 ASP A N 1
ATOM 642 C CA . ASP A 1 81 ? -14.065 -8.856 22.135 1.00 66.06 81 ASP A CA 1
ATOM 643 C C . ASP A 1 81 ? -13.064 -8.353 23.186 1.00 66.06 81 ASP A C 1
ATOM 645 O O . ASP A 1 81 ? -12.607 -7.214 23.130 1.00 66.06 81 ASP A O 1
ATOM 649 N N . HIS A 1 82 ? -12.642 -9.239 24.097 1.00 66.19 82 HIS A N 1
ATOM 650 C CA . HIS A 1 82 ? -11.588 -8.990 25.099 1.00 66.19 82 HIS A CA 1
ATOM 651 C C . HIS A 1 82 ? -10.165 -8.943 24.504 1.00 66.19 82 HIS A C 1
ATOM 653 O O . HIS A 1 82 ? -9.195 -9.305 25.166 1.00 66.19 82 HIS A O 1
ATOM 659 N N . THR A 1 83 ? -10.019 -8.568 23.236 1.00 77.06 83 THR A N 1
ATOM 660 C CA . THR A 1 83 ? -8.701 -8.397 22.619 1.00 77.06 83 THR A CA 1
ATOM 661 C C . THR A 1 83 ? -8.081 -7.066 23.034 1.00 77.06 83 THR A C 1
ATOM 663 O O . THR A 1 83 ? -8.783 -6.125 23.398 1.00 77.06 83 THR A O 1
ATOM 666 N N . ASN A 1 84 ? -6.755 -6.984 22.998 1.00 84.94 84 ASN A N 1
ATOM 667 C CA . ASN A 1 84 ? -6.022 -5.783 23.369 1.00 84.94 84 ASN A CA 1
ATOM 668 C C . ASN A 1 84 ? -5.750 -4.932 22.114 1.00 84.94 84 ASN A C 1
ATOM 670 O O . ASN A 1 84 ? -5.116 -5.378 21.150 1.00 84.94 84 ASN A O 1
ATOM 674 N N . ARG A 1 85 ? -6.274 -3.702 22.101 1.00 86.12 85 ARG A N 1
ATOM 675 C CA . ARG A 1 85 ? -6.216 -2.787 20.946 1.00 86.12 85 ARG A CA 1
ATOM 676 C C . ARG A 1 85 ? -4.783 -2.365 20.645 1.00 86.12 85 ARG A C 1
ATOM 678 O O . ARG A 1 85 ? -4.393 -2.249 19.480 1.00 86.12 85 ARG A O 1
ATOM 685 N N . GLU A 1 86 ? -3.979 -2.199 21.688 1.00 89.19 86 GLU A N 1
ATOM 686 C CA . GLU A 1 86 ? -2.574 -1.825 21.618 1.00 89.19 86 GLU A CA 1
ATOM 687 C C . GLU A 1 86 ? -1.755 -2.903 20.892 1.00 89.19 86 GLU A C 1
ATOM 689 O O . GLU A 1 86 ? -0.866 -2.572 20.103 1.00 89.19 86 GLU A O 1
ATOM 694 N N . THR A 1 87 ? -2.087 -4.188 21.070 1.00 91.25 87 THR A N 1
ATOM 695 C CA . THR A 1 87 ? -1.456 -5.291 20.324 1.00 91.25 87 THR A CA 1
ATOM 696 C C . THR A 1 87 ? -1.718 -5.173 18.822 1.00 91.25 87 THR A C 1
ATOM 698 O O . THR A 1 87 ? -0.796 -5.333 18.016 1.00 91.25 87 THR A O 1
ATOM 701 N N . VAL A 1 88 ? -2.951 -4.844 18.420 1.00 91.50 88 VAL A N 1
ATOM 702 C CA . VAL A 1 88 ? -3.293 -4.651 17.001 1.00 91.50 88 VAL A CA 1
ATOM 703 C C . VAL A 1 88 ? -2.576 -3.432 16.421 1.00 91.50 88 VAL A C 1
ATOM 705 O O . VAL A 1 88 ? -2.013 -3.518 15.328 1.00 91.50 88 VAL A O 1
ATOM 708 N N . PHE A 1 89 ? -2.513 -2.328 17.169 1.00 91.44 89 PHE A N 1
ATOM 709 C CA . PHE A 1 89 ? -1.741 -1.147 16.782 1.00 91.44 89 PHE A CA 1
ATOM 710 C C . PHE A 1 89 ? -0.266 -1.496 16.516 1.00 91.44 89 PHE A C 1
ATOM 712 O O . PHE A 1 89 ? 0.271 -1.151 15.461 1.00 91.44 89 PHE A O 1
ATOM 719 N N . ILE A 1 90 ? 0.375 -2.256 17.411 1.00 92.44 90 ILE A N 1
ATOM 720 C CA . ILE A 1 90 ? 1.761 -2.720 17.235 1.00 92.44 90 ILE A CA 1
ATOM 721 C C . ILE A 1 90 ? 1.899 -3.582 15.970 1.00 92.44 90 ILE A C 1
ATOM 723 O O . ILE A 1 90 ? 2.818 -3.357 15.180 1.00 92.44 90 ILE A O 1
ATOM 727 N N . MET A 1 91 ? 0.985 -4.529 15.726 1.00 94.00 91 MET A N 1
ATOM 728 C CA . MET A 1 91 ? 0.990 -5.362 14.509 1.00 94.00 91 MET A CA 1
ATOM 729 C C . MET A 1 91 ? 0.907 -4.520 13.228 1.00 94.00 91 MET A C 1
ATOM 731 O O . MET A 1 91 ? 1.600 -4.798 12.244 1.00 94.00 91 MET A O 1
ATOM 735 N N . VAL A 1 92 ? 0.097 -3.462 13.233 1.00 92.94 92 VAL A N 1
ATOM 736 C CA . VAL A 1 92 ? -0.036 -2.541 12.098 1.00 92.94 92 VAL A CA 1
ATOM 737 C C . VAL A 1 92 ? 1.239 -1.716 11.895 1.00 92.94 92 VAL A C 1
ATOM 739 O O . VAL A 1 92 ? 1.727 -1.623 10.767 1.00 92.94 92 VAL A O 1
ATOM 742 N N . VAL A 1 93 ? 1.837 -1.178 12.965 1.00 93.62 93 VAL A N 1
ATOM 743 C CA . VAL A 1 93 ? 3.134 -0.477 12.889 1.00 93.62 93 VAL A CA 1
ATOM 744 C C . VAL A 1 93 ? 4.211 -1.404 12.318 1.00 93.62 93 VAL A C 1
ATOM 746 O O . VAL A 1 93 ? 4.918 -1.030 11.381 1.00 93.62 93 VAL A O 1
ATOM 749 N N . LEU A 1 94 ? 4.303 -2.641 12.816 1.00 93.75 94 LEU A N 1
ATOM 750 C CA . LEU A 1 94 ? 5.259 -3.638 12.327 1.00 93.75 94 LEU A CA 1
ATOM 751 C C . LEU A 1 94 ? 5.028 -3.988 10.854 1.00 93.75 94 LEU A C 1
ATOM 753 O O . LEU A 1 94 ? 5.993 -4.133 10.104 1.00 93.75 94 LEU A O 1
ATOM 757 N N . THR A 1 95 ? 3.769 -4.056 10.419 1.00 92.44 95 THR A N 1
ATOM 758 C CA . THR A 1 95 ? 3.408 -4.278 9.012 1.00 92.44 95 THR A CA 1
ATOM 759 C C . THR A 1 95 ? 3.953 -3.177 8.099 1.00 92.44 95 THR A C 1
ATOM 761 O O . THR A 1 95 ? 4.383 -3.466 6.984 1.00 92.44 95 THR A O 1
ATOM 764 N N . LEU A 1 96 ? 3.972 -1.923 8.561 1.00 91.31 96 LEU A N 1
ATOM 765 C CA . LEU A 1 96 ? 4.552 -0.798 7.820 1.00 91.31 96 LEU A CA 1
ATOM 766 C C . LEU A 1 96 ? 6.087 -0.788 7.870 1.00 91.31 96 LEU A C 1
ATOM 768 O O . LEU A 1 96 ? 6.728 -0.405 6.892 1.00 91.31 96 LEU A O 1
ATOM 772 N N . MET A 1 97 ? 6.680 -1.204 8.992 1.00 92.88 97 MET A N 1
ATOM 773 C CA . MET A 1 97 ? 8.134 -1.212 9.193 1.00 92.88 97 MET A CA 1
ATOM 774 C C . MET A 1 97 ? 8.843 -2.340 8.448 1.00 92.88 97 MET A C 1
ATOM 776 O O . MET A 1 97 ? 9.927 -2.122 7.905 1.00 92.88 97 MET A O 1
ATOM 780 N N . LEU A 1 98 ? 8.264 -3.546 8.434 1.00 90.50 98 LEU A N 1
ATOM 781 C CA . LEU A 1 98 ? 8.909 -4.748 7.899 1.00 90.50 98 LEU A CA 1
ATOM 782 C C . LEU A 1 98 ? 9.406 -4.541 6.457 1.00 90.50 98 LEU A C 1
ATOM 784 O O . LEU A 1 98 ? 10.525 -4.956 6.140 1.00 90.50 98 LEU A O 1
ATOM 788 N N . PRO A 1 99 ? 8.666 -3.829 5.595 1.00 85.38 99 PRO A N 1
ATOM 789 C CA . PRO A 1 99 ? 9.153 -3.557 4.261 1.00 85.38 99 PRO A CA 1
ATOM 790 C C . PRO A 1 99 ? 10.299 -2.593 4.079 1.00 85.38 99 PRO A C 1
ATOM 792 O O . PRO A 1 99 ? 11.172 -2.816 3.231 1.00 85.38 99 PRO A O 1
ATOM 795 N N . GLU A 1 100 ? 10.322 -1.546 4.884 1.00 87.81 100 GLU A N 1
ATOM 796 C CA . GLU A 1 100 ? 11.450 -0.630 4.911 1.00 87.81 100 GLU A CA 1
ATOM 797 C C . GLU A 1 100 ? 12.668 -1.324 5.528 1.00 87.81 100 GLU A C 1
ATOM 799 O O . GLU A 1 100 ? 13.786 -1.144 5.048 1.00 87.81 100 GLU A O 1
ATOM 804 N N . ALA A 1 101 ? 12.456 -2.221 6.499 1.00 88.75 101 ALA A N 1
ATOM 805 C CA . ALA A 1 101 ? 13.513 -3.037 7.085 1.00 88.75 101 ALA A CA 1
ATOM 806 C C . ALA A 1 101 ? 14.154 -3.966 6.045 1.00 88.75 101 ALA A C 1
ATOM 808 O O . ALA A 1 101 ? 15.376 -3.969 5.899 1.00 88.75 101 ALA A O 1
ATOM 809 N N . VAL A 1 102 ? 13.370 -4.720 5.265 1.00 86.31 102 VAL A N 1
ATOM 810 C C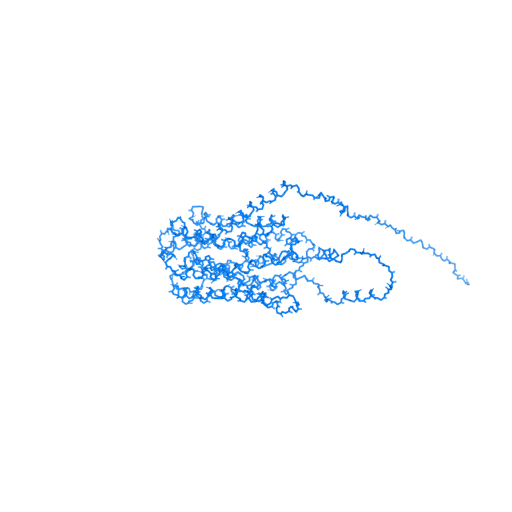A . VAL A 1 102 ? 13.964 -5.598 4.242 1.00 86.31 102 VAL A CA 1
ATOM 811 C C . VAL A 1 102 ? 14.605 -4.806 3.107 1.00 86.31 102 VAL A C 1
ATOM 813 O O . VAL A 1 102 ? 15.681 -5.182 2.636 1.00 86.31 102 VAL A O 1
ATOM 816 N N . SER A 1 103 ? 14.014 -3.678 2.709 1.00 83.50 103 SER A N 1
ATOM 817 C CA . SER A 1 103 ? 14.631 -2.770 1.734 1.00 83.50 103 SER A CA 1
ATOM 818 C C . SER A 1 103 ? 15.981 -2.245 2.238 1.00 83.50 103 SER A C 1
ATOM 820 O O . SER A 1 103 ? 16.968 -2.277 1.498 1.00 83.50 103 SER A O 1
ATOM 822 N N . PHE A 1 104 ? 16.061 -1.871 3.518 1.00 86.50 104 PHE A N 1
ATOM 823 C CA . PHE A 1 104 ? 17.295 -1.473 4.188 1.00 86.50 104 PHE A CA 1
ATOM 824 C C . PHE A 1 104 ? 18.326 -2.607 4.218 1.00 86.50 104 PHE A C 1
ATOM 826 O O . PHE A 1 104 ? 19.452 -2.416 3.759 1.00 86.50 104 PHE A O 1
ATOM 833 N N . PHE A 1 105 ? 17.954 -3.805 4.682 1.00 87.88 105 PHE A N 1
ATOM 834 C CA . PHE A 1 105 ? 18.874 -4.943 4.754 1.00 87.88 105 PHE A CA 1
ATOM 835 C C . PHE A 1 105 ? 19.395 -5.351 3.374 1.00 87.88 105 PHE A C 1
ATOM 837 O O . PHE A 1 105 ? 20.601 -5.549 3.214 1.00 87.88 105 PHE A O 1
ATOM 844 N N . LYS A 1 106 ? 18.532 -5.393 2.349 1.00 83.12 106 LYS A N 1
ATOM 845 C CA . LYS A 1 106 ? 18.945 -5.646 0.960 1.00 83.12 106 LYS A CA 1
ATOM 846 C C . LYS A 1 106 ? 19.919 -4.573 0.471 1.00 83.12 106 LYS A C 1
ATOM 848 O O . LYS A 1 106 ? 20.951 -4.901 -0.119 1.00 83.12 106 LYS A O 1
ATOM 853 N N . ALA A 1 107 ? 19.612 -3.297 0.702 1.00 81.81 107 ALA A N 1
ATOM 854 C CA . ALA A 1 107 ? 20.457 -2.191 0.263 1.00 81.81 107 ALA A CA 1
ATOM 855 C C . ALA A 1 107 ? 21.833 -2.223 0.948 1.00 81.81 107 ALA A C 1
ATOM 857 O O . ALA A 1 107 ? 22.853 -2.070 0.267 1.00 81.81 107 ALA A O 1
ATOM 858 N N . CYS A 1 108 ? 21.870 -2.504 2.255 1.00 84.06 108 CYS A N 1
ATOM 859 C CA . CYS A 1 108 ? 23.089 -2.708 3.034 1.00 84.06 108 CYS A CA 1
ATOM 860 C C . CYS A 1 108 ? 23.907 -3.887 2.496 1.00 84.06 108 CYS A C 1
ATOM 862 O O . CYS A 1 108 ? 25.087 -3.716 2.190 1.00 84.06 108 CYS A O 1
ATOM 864 N N . TRP A 1 109 ? 23.275 -5.045 2.288 1.00 84.00 109 TRP A N 1
ATOM 865 C CA . TRP A 1 109 ? 23.931 -6.244 1.764 1.00 84.00 109 TRP A CA 1
ATOM 866 C C . TRP A 1 109 ? 24.593 -6.003 0.402 1.00 84.00 109 TRP A C 1
ATOM 868 O O . TRP A 1 109 ? 25.749 -6.361 0.183 1.00 84.00 109 TRP A O 1
ATOM 878 N N . ILE A 1 110 ? 23.881 -5.346 -0.517 1.00 78.88 110 ILE A N 1
ATOM 879 C CA . ILE A 1 110 ? 24.364 -5.121 -1.884 1.00 78.88 110 ILE A CA 1
ATOM 880 C C . ILE A 1 110 ? 25.409 -3.996 -1.945 1.00 78.88 110 ILE A C 1
ATOM 882 O O . ILE A 1 110 ? 26.361 -4.080 -2.726 1.00 78.88 110 ILE A O 1
ATOM 886 N N . SER A 1 111 ? 25.243 -2.937 -1.148 1.00 76.62 111 SER A N 1
ATOM 887 C CA . SER A 1 111 ? 25.917 -1.653 -1.402 1.00 76.62 111 SER A CA 1
ATOM 888 C C . SER A 1 111 ? 26.963 -1.269 -0.363 1.00 76.62 111 SER A C 1
ATOM 890 O O . SER A 1 111 ? 27.910 -0.565 -0.715 1.00 76.62 111 SER A O 1
ATOM 892 N N . LEU A 1 112 ? 26.826 -1.707 0.894 1.00 76.75 112 LEU A N 1
ATOM 893 C CA . LEU A 1 112 ? 27.747 -1.329 1.973 1.00 76.75 112 LEU A CA 1
ATOM 894 C C . LEU A 1 112 ? 29.124 -1.985 1.783 1.00 76.75 112 LEU A C 1
ATOM 896 O O . LEU A 1 112 ? 30.154 -1.341 1.961 1.00 76.75 112 LEU A O 1
ATOM 900 N N . PHE A 1 113 ? 29.143 -3.239 1.322 1.00 72.69 113 PHE A N 1
ATOM 901 C CA . PHE A 1 113 ? 30.369 -4.025 1.142 1.00 72.69 113 PHE A CA 1
ATOM 902 C C . PHE A 1 113 ? 31.074 -3.802 -0.206 1.00 72.69 113 PHE A C 1
ATOM 904 O O . PHE A 1 113 ? 32.158 -4.333 -0.442 1.00 72.69 113 PHE A O 1
ATOM 911 N N . ARG A 1 114 ? 30.501 -2.995 -1.112 1.00 69.75 114 ARG A N 1
ATOM 912 C CA . ARG A 1 114 ? 31.073 -2.733 -2.442 1.00 69.75 114 ARG A CA 1
ATOM 913 C C . ARG A 1 114 ? 31.611 -1.306 -2.548 1.00 69.75 114 ARG A C 1
ATOM 915 O O . ARG A 1 114 ? 30.854 -0.353 -2.720 1.00 69.75 114 ARG A O 1
ATOM 922 N N . LYS A 1 115 ? 32.944 -1.162 -2.603 1.00 62.84 115 LYS A N 1
ATOM 923 C CA . LYS A 1 115 ? 33.645 0.125 -2.841 1.00 62.84 115 LYS A CA 1
ATOM 924 C C . LYS A 1 115 ? 33.284 0.809 -4.178 1.00 62.84 115 LYS A C 1
ATOM 926 O O . LYS A 1 115 ? 33.600 1.977 -4.373 1.00 62.84 115 LYS A O 1
ATOM 931 N N . SER A 1 116 ? 32.621 0.102 -5.099 1.00 63.88 116 SER A N 1
ATOM 932 C CA . SER A 1 116 ? 32.253 0.599 -6.434 1.00 63.88 116 SER A CA 1
ATOM 933 C C . SER A 1 116 ? 31.139 1.664 -6.431 1.00 63.88 116 SER A C 1
ATOM 935 O O . SER A 1 116 ? 31.109 2.513 -7.322 1.00 63.88 116 SER A O 1
ATOM 937 N N . HIS A 1 117 ? 30.245 1.682 -5.433 1.00 66.31 117 HIS A N 1
ATOM 938 C CA . HIS A 1 117 ? 29.101 2.604 -5.422 1.00 66.31 117 HIS A CA 1
ATOM 939 C C . HIS A 1 117 ? 29.469 4.002 -4.903 1.00 66.31 117 HIS A C 1
ATOM 941 O O . HIS A 1 117 ? 29.970 4.159 -3.783 1.00 66.31 117 HIS A O 1
ATOM 947 N N . ARG A 1 118 ? 29.174 5.039 -5.698 1.00 73.12 118 ARG A N 1
ATOM 948 C CA . ARG A 1 118 ? 29.319 6.448 -5.294 1.00 73.12 118 ARG A CA 1
ATOM 949 C C . ARG A 1 118 ? 28.217 6.845 -4.306 1.00 73.12 118 ARG A C 1
ATOM 951 O O . ARG A 1 118 ? 27.135 6.269 -4.324 1.00 73.12 118 ARG A O 1
ATOM 958 N N . TRP A 1 119 ? 28.498 7.800 -3.423 1.00 77.38 119 TRP A N 1
ATOM 959 C CA . TRP A 1 119 ? 27.473 8.374 -2.545 1.00 77.38 119 TRP A CA 1
ATOM 960 C C . TRP A 1 119 ? 26.582 9.363 -3.326 1.00 77.38 119 TRP A C 1
ATOM 962 O O . TRP A 1 119 ? 27.075 10.009 -4.259 1.00 77.38 119 TRP A O 1
ATOM 972 N N . PRO A 1 120 ? 25.282 9.470 -2.990 1.00 77.06 120 PRO A N 1
ATOM 973 C CA . PRO A 1 120 ? 24.381 10.453 -3.592 1.00 77.06 120 PRO A CA 1
ATOM 974 C C . PRO A 1 120 ? 24.786 11.894 -3.244 1.00 77.06 120 PRO A C 1
ATOM 976 O O . PRO A 1 120 ? 25.482 12.140 -2.259 1.00 77.06 120 PRO A O 1
ATOM 979 N N . ARG A 1 121 ? 24.342 12.863 -4.057 1.00 80.94 121 ARG A N 1
ATOM 980 C CA . ARG A 1 121 ? 24.520 14.299 -3.765 1.00 80.94 121 ARG A CA 1
ATOM 981 C C . ARG A 1 121 ? 23.752 14.692 -2.500 1.00 80.94 121 ARG A C 1
ATOM 983 O O . ARG A 1 121 ? 22.666 14.176 -2.261 1.00 80.94 121 ARG A O 1
ATOM 990 N N . ALA A 1 122 ? 24.238 15.695 -1.765 1.00 83.12 122 ALA A N 1
ATOM 991 C CA . ALA A 1 122 ? 23.529 16.241 -0.600 1.00 83.12 122 ALA A CA 1
ATOM 992 C C . ALA A 1 122 ? 22.090 16.683 -0.936 1.00 83.12 122 ALA A C 1
ATOM 994 O O . ALA A 1 122 ? 21.165 16.387 -0.188 1.00 83.12 122 ALA A O 1
ATOM 995 N N . LYS A 1 123 ? 21.877 17.296 -2.111 1.00 84.94 123 LYS A N 1
ATOM 996 C CA . LYS A 1 123 ? 20.533 17.648 -2.606 1.00 84.94 123 LYS A CA 1
ATOM 997 C C . LYS A 1 123 ? 19.632 16.417 -2.778 1.00 84.94 123 LYS A C 1
ATOM 999 O O . LYS A 1 123 ? 18.494 16.442 -2.332 1.00 84.94 123 LYS A O 1
ATOM 1004 N N . ALA A 1 124 ? 20.151 15.337 -3.366 1.00 80.44 124 ALA A N 1
ATOM 1005 C CA . ALA A 1 124 ? 19.413 14.087 -3.555 1.00 80.44 124 ALA A CA 1
ATOM 1006 C C . ALA A 1 124 ? 19.062 13.420 -2.214 1.00 80.44 124 ALA A C 1
ATOM 1008 O O . ALA A 1 124 ? 17.966 12.885 -2.063 1.00 80.44 124 ALA A O 1
ATOM 1009 N N . ILE A 1 125 ? 19.959 13.510 -1.224 1.00 85.75 125 ILE A N 1
ATOM 1010 C CA . ILE A 1 125 ? 19.689 13.062 0.148 1.00 85.75 125 ILE A CA 1
ATOM 1011 C C . ILE A 1 125 ? 18.540 13.873 0.749 1.00 85.75 125 ILE A C 1
ATOM 1013 O O . ILE A 1 125 ? 17.570 13.276 1.195 1.00 85.75 125 ILE A O 1
ATOM 1017 N N . ILE A 1 126 ? 18.600 15.209 0.714 1.00 89.00 126 ILE A N 1
ATOM 1018 C CA . ILE A 1 126 ? 17.544 16.076 1.267 1.00 89.00 126 ILE A CA 1
ATOM 1019 C C . ILE A 1 126 ? 16.190 15.770 0.616 1.00 89.00 126 ILE A C 1
ATOM 1021 O O . ILE A 1 126 ? 15.204 15.572 1.320 1.00 89.00 126 ILE A O 1
ATOM 1025 N N . VAL A 1 127 ? 16.149 15.663 -0.715 1.00 87.38 127 VAL A N 1
ATOM 1026 C CA . VAL A 1 127 ? 14.929 15.303 -1.456 1.00 87.38 127 VAL A CA 1
ATOM 1027 C C . VAL A 1 127 ? 14.409 13.928 -1.027 1.00 87.38 127 VAL A C 1
ATOM 1029 O O . VAL A 1 127 ? 13.211 13.775 -0.807 1.00 87.38 127 VAL A O 1
ATOM 1032 N N . GLY A 1 128 ? 15.295 12.943 -0.848 1.00 85.00 128 GLY A N 1
ATOM 1033 C CA . GLY A 1 128 ? 14.930 11.613 -0.356 1.00 85.00 128 GLY A CA 1
ATOM 1034 C C . GLY A 1 128 ? 14.399 11.613 1.079 1.00 85.00 128 GLY A C 1
ATOM 1035 O O . GLY A 1 128 ? 13.456 10.884 1.376 1.00 85.00 128 GLY A O 1
ATOM 1036 N N . LEU A 1 129 ? 14.955 12.450 1.959 1.00 91.19 129 LEU A N 1
ATOM 1037 C CA . LEU A 1 129 ? 14.477 12.604 3.335 1.00 91.19 129 LEU A CA 1
ATOM 1038 C C . LEU A 1 129 ? 13.090 13.258 3.374 1.00 91.19 129 LEU A C 1
ATOM 1040 O O . LEU A 1 129 ? 12.203 12.754 4.060 1.00 91.19 129 LEU A O 1
ATOM 1044 N N . VAL A 1 130 ? 12.878 14.332 2.605 1.00 91.62 130 VAL A N 1
ATOM 1045 C CA . VAL A 1 130 ? 11.572 15.007 2.495 1.00 91.62 130 VAL A CA 1
ATOM 1046 C C . VAL A 1 130 ? 10.523 14.066 1.902 1.00 91.62 130 VAL A C 1
ATOM 1048 O O . VAL A 1 130 ? 9.435 13.942 2.458 1.00 91.62 130 VAL A O 1
ATOM 1051 N N . ALA A 1 131 ? 10.859 13.345 0.827 1.00 87.81 131 ALA A N 1
ATOM 1052 C CA . ALA A 1 131 ? 9.977 12.329 0.254 1.00 87.81 131 ALA A CA 1
ATOM 1053 C C . ALA A 1 131 ? 9.626 11.244 1.282 1.00 87.81 131 ALA A C 1
ATOM 1055 O O . ALA A 1 131 ? 8.464 1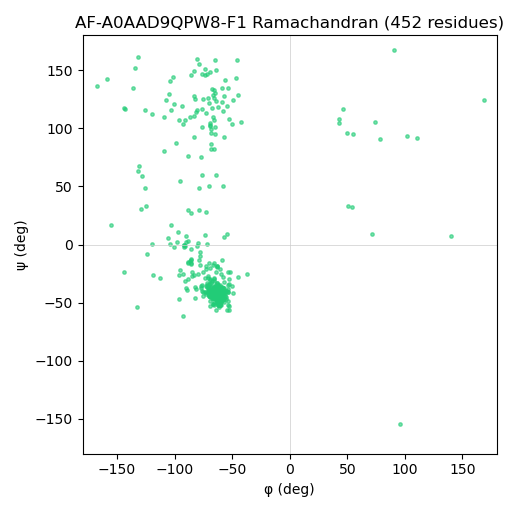0.875 1.399 1.00 87.81 131 ALA A O 1
ATOM 1056 N N . GLY A 1 132 ? 10.602 10.792 2.078 1.00 89.62 132 GLY A N 1
ATOM 1057 C CA . GLY A 1 132 ? 10.375 9.839 3.165 1.00 89.62 132 GLY A CA 1
ATOM 1058 C C . GLY A 1 132 ? 9.421 10.359 4.244 1.00 89.62 132 GLY A C 1
ATOM 1059 O O . GLY A 1 132 ? 8.556 9.608 4.683 1.00 89.62 132 GLY A O 1
ATOM 1060 N N . VAL A 1 133 ? 9.521 11.637 4.633 1.00 93.75 133 VAL A N 1
ATOM 1061 C CA . VAL A 1 133 ? 8.576 12.258 5.584 1.00 93.75 133 VAL A CA 1
ATOM 1062 C C . VAL A 1 133 ? 7.163 12.285 5.010 1.00 93.75 133 VAL A C 1
ATOM 1064 O O . VAL A 1 133 ? 6.229 11.895 5.708 1.00 93.75 133 VAL A O 1
ATOM 1067 N N . LEU A 1 134 ? 6.999 12.716 3.756 1.00 92.19 134 LEU A N 1
ATOM 1068 C CA . LEU A 1 134 ? 5.692 12.777 3.091 1.00 92.19 134 LEU A CA 1
ATOM 1069 C C . LEU A 1 134 ? 5.072 11.382 2.957 1.00 92.19 134 LEU A C 1
ATOM 1071 O O . LEU A 1 134 ? 3.914 11.179 3.314 1.00 92.19 134 LEU A O 1
ATOM 1075 N N . GLU A 1 135 ? 5.863 10.409 2.510 1.00 90.50 135 GLU A N 1
ATOM 1076 C CA . GLU A 1 135 ? 5.422 9.029 2.343 1.00 90.50 135 GLU A CA 1
ATOM 1077 C C . GLU A 1 135 ? 4.976 8.419 3.667 1.00 90.50 135 GLU A C 1
ATOM 1079 O O . GLU A 1 135 ? 3.851 7.943 3.778 1.00 90.50 135 GLU A O 1
ATOM 1084 N N . VAL A 1 136 ? 5.831 8.467 4.691 1.00 94.00 136 VAL A N 1
ATOM 1085 C CA . VAL A 1 136 ? 5.513 7.882 5.996 1.00 94.00 136 VAL A CA 1
ATOM 1086 C C . VAL A 1 136 ? 4.331 8.600 6.638 1.00 94.00 136 VAL A C 1
ATOM 1088 O O . VAL A 1 136 ? 3.442 7.930 7.150 1.00 94.00 136 VAL A O 1
ATOM 1091 N N . SER A 1 137 ? 4.257 9.931 6.552 1.00 92.44 137 SER A N 1
ATOM 1092 C CA . SER A 1 137 ? 3.121 10.697 7.083 1.00 92.44 137 SER A CA 1
ATOM 1093 C C . SER A 1 137 ? 1.805 10.295 6.427 1.00 92.44 137 SER A C 1
ATOM 1095 O O . SER A 1 137 ? 0.839 10.002 7.127 1.00 92.44 137 SER A O 1
ATOM 1097 N N . GLY A 1 138 ? 1.768 10.212 5.095 1.00 91.06 138 GLY A N 1
ATOM 1098 C CA . GLY A 1 138 ? 0.566 9.800 4.378 1.00 91.06 138 GLY A CA 1
ATOM 1099 C C . GLY A 1 138 ? 0.193 8.335 4.630 1.00 91.06 138 GLY A C 1
ATOM 1100 O O . GLY A 1 138 ? -0.972 8.033 4.884 1.00 91.06 138 GLY A O 1
ATOM 1101 N N . LEU A 1 139 ? 1.170 7.421 4.641 1.00 90.50 139 LEU A N 1
ATOM 1102 C CA . LEU A 1 139 ? 0.934 6.001 4.911 1.00 90.50 139 LEU A CA 1
ATOM 1103 C C . LEU A 1 139 ? 0.480 5.742 6.352 1.00 90.50 139 LEU A C 1
ATOM 1105 O O . LEU A 1 139 ? -0.428 4.938 6.558 1.00 90.50 139 LEU A O 1
ATOM 1109 N N . CYS A 1 140 ? 1.088 6.400 7.339 1.00 91.88 140 CYS A N 1
ATOM 1110 C CA . CYS A 1 140 ? 0.680 6.300 8.737 1.00 91.88 140 CYS A CA 1
ATOM 1111 C C . CYS A 1 140 ? -0.697 6.931 8.951 1.00 91.88 140 CYS A C 1
ATOM 1113 O O . CYS A 1 140 ? -1.517 6.316 9.621 1.00 91.88 140 CYS A O 1
ATOM 1115 N N . TYR A 1 141 ? -1.004 8.078 8.331 1.00 90.12 141 TYR A N 1
ATOM 1116 C CA . TYR A 1 141 ? -2.350 8.660 8.391 1.00 90.12 141 TYR A CA 1
ATOM 1117 C C . TYR A 1 141 ? -3.392 7.702 7.805 1.00 90.12 141 TYR A C 1
ATOM 1119 O O . TYR A 1 141 ? -4.402 7.407 8.439 1.00 90.12 141 TYR A O 1
ATOM 1127 N N . PHE A 1 142 ? -3.113 7.133 6.630 1.00 88.81 142 PHE A N 1
ATOM 1128 C CA . PHE A 1 142 ? -4.007 6.163 6.006 1.00 88.81 142 PHE A CA 1
ATOM 1129 C C . PHE A 1 142 ? -4.217 4.920 6.876 1.00 88.81 142 PHE A C 1
ATOM 1131 O O . PHE A 1 142 ? -5.330 4.435 7.032 1.00 88.81 142 PHE A O 1
ATOM 1138 N N . THR A 1 143 ? -3.150 4.389 7.464 1.00 89.50 143 THR A N 1
ATOM 1139 C CA . THR A 1 143 ? -3.245 3.118 8.187 1.00 89.50 143 THR A CA 1
ATOM 1140 C C . THR A 1 143 ? -3.779 3.303 9.612 1.00 89.50 143 THR A C 1
ATOM 1142 O O . THR A 1 143 ? -4.543 2.473 10.078 1.00 89.50 143 THR A O 1
ATOM 1145 N N . MET A 1 144 ? -3.430 4.385 10.307 1.00 87.94 144 MET A N 1
ATOM 1146 C CA . MET A 1 144 ? -3.842 4.602 11.701 1.00 87.94 144 MET A CA 1
ATOM 1147 C C . MET A 1 144 ? -5.170 5.345 11.822 1.00 87.94 144 MET A C 1
ATOM 1149 O O . MET A 1 144 ? -5.967 5.025 12.693 1.00 87.94 144 MET A O 1
ATOM 1153 N N . ILE A 1 145 ? -5.428 6.322 10.951 1.00 85.12 145 ILE A N 1
ATOM 1154 C CA . ILE A 1 145 ? -6.654 7.125 11.009 1.00 85.12 145 ILE A CA 1
ATOM 1155 C C . ILE A 1 145 ? -7.712 6.487 10.121 1.00 85.12 145 ILE A C 1
ATOM 1157 O O . ILE A 1 145 ? -8.741 6.039 10.611 1.00 85.12 145 ILE A O 1
ATOM 1161 N N . ILE A 1 146 ? -7.438 6.382 8.819 1.00 85.94 146 ILE A N 1
ATOM 1162 C CA . ILE A 1 146 ? -8.443 5.913 7.860 1.00 85.94 146 ILE A CA 1
ATOM 1163 C C . ILE A 1 146 ? -8.776 4.439 8.118 1.00 85.94 146 ILE A C 1
ATOM 1165 O O . ILE A 1 146 ? -9.937 4.100 8.277 1.00 85.94 146 ILE A O 1
ATOM 1169 N N . LEU A 1 147 ? -7.788 3.551 8.210 1.00 87.50 147 LEU A N 1
ATOM 1170 C CA . LEU A 1 147 ? -8.061 2.119 8.336 1.00 87.50 147 LEU A CA 1
ATOM 1171 C C . LEU A 1 147 ? -8.549 1.705 9.740 1.00 87.50 147 LEU A C 1
ATOM 1173 O O . LEU A 1 147 ? -9.493 0.922 9.818 1.00 87.50 147 LEU A O 1
ATOM 1177 N N . LEU A 1 148 ? -7.931 2.194 10.825 1.00 86.19 148 LEU A N 1
ATOM 1178 C CA . LEU A 1 148 ? -8.277 1.758 12.189 1.00 86.19 148 LEU A CA 1
ATOM 1179 C C . LEU A 1 148 ? -9.386 2.585 12.852 1.00 86.19 148 LEU A C 1
ATOM 1181 O O . LEU A 1 148 ? -10.216 2.002 13.538 1.00 86.19 148 LEU A O 1
ATOM 1185 N N . SER A 1 149 ? -9.410 3.908 12.668 1.00 78.12 149 SER A N 1
ATOM 1186 C CA . SER A 1 149 ? -10.283 4.805 13.444 1.00 78.12 149 SER A CA 1
ATOM 1187 C C . SER A 1 149 ? -11.611 5.149 12.760 1.00 78.12 149 SER A C 1
ATOM 1189 O O . SER A 1 149 ? -12.548 5.524 13.455 1.00 78.12 149 SER A O 1
ATOM 1191 N N . THR A 1 150 ? -11.730 5.024 11.434 1.00 77.31 150 THR A N 1
ATOM 1192 C CA . THR A 1 150 ? -13.003 5.323 10.744 1.00 77.31 150 THR A CA 1
ATOM 1193 C C . THR A 1 150 ? -13.935 4.126 10.725 1.00 77.31 150 THR A C 1
ATOM 1195 O O . THR A 1 150 ? -13.493 2.992 10.524 1.00 77.31 150 THR A O 1
ATOM 1198 N N . ASN A 1 151 ? -15.242 4.360 10.812 1.00 74.38 151 ASN A N 1
ATOM 1199 C CA . ASN A 1 151 ? -16.259 3.308 10.767 1.00 74.38 151 ASN A CA 1
ATOM 1200 C C . ASN A 1 151 ? -16.671 2.922 9.339 1.00 74.38 151 ASN A C 1
ATOM 1202 O O . ASN A 1 151 ? -17.760 2.396 9.102 1.00 74.38 151 ASN A O 1
ATOM 1206 N N . PHE A 1 152 ? -15.772 3.106 8.366 1.00 77.25 152 PHE A N 1
ATOM 1207 C CA . PHE A 1 152 ? -16.062 2.741 6.988 1.00 77.25 152 PHE A CA 1
ATOM 1208 C C . PHE A 1 152 ? -16.157 1.243 6.756 1.00 77.25 152 PHE A C 1
ATOM 1210 O O . PHE A 1 152 ? -15.435 0.417 7.326 1.00 77.25 152 PHE A O 1
ATOM 1217 N N . TRP A 1 153 ? -17.015 0.943 5.789 1.00 79.50 153 TRP A N 1
ATOM 1218 C CA . TRP A 1 153 ? -17.143 -0.346 5.149 1.00 79.50 153 TRP A CA 1
ATOM 1219 C C . TRP A 1 153 ? -15.808 -0.794 4.558 1.00 79.50 153 TRP A C 1
ATOM 1221 O O . TRP A 1 153 ? -15.127 0.009 3.906 1.00 79.50 153 TRP A O 1
ATOM 1231 N N . PRO A 1 154 ? -15.478 -2.091 4.651 1.00 82.56 154 PRO A N 1
ATOM 1232 C CA . PRO A 1 154 ? -14.267 -2.639 4.045 1.00 82.56 154 PRO A CA 1
ATOM 1233 C C . PRO A 1 154 ? -14.129 -2.313 2.549 1.00 82.56 154 PRO A C 1
ATOM 1235 O O . PRO A 1 154 ? -13.032 -2.056 2.055 1.00 82.56 154 PRO A O 1
ATOM 1238 N N . VAL A 1 155 ? -15.258 -2.255 1.834 1.00 84.00 155 VAL A N 1
ATOM 1239 C CA . VAL A 1 155 ? -15.323 -1.893 0.410 1.00 84.00 155 VAL A CA 1
ATOM 1240 C C . VAL A 1 155 ? -14.843 -0.457 0.175 1.00 84.00 155 VAL A C 1
ATOM 1242 O O . VAL A 1 155 ? -14.012 -0.229 -0.703 1.00 84.00 155 VAL A O 1
ATOM 1245 N N . MET A 1 156 ? -15.309 0.504 0.979 1.00 83.88 156 MET A N 1
ATOM 1246 C CA . MET A 1 156 ? -14.887 1.904 0.861 1.00 83.88 156 MET A CA 1
ATOM 1247 C C . MET A 1 156 ? -13.401 2.057 1.180 1.00 83.88 156 MET A C 1
ATOM 1249 O O . MET A 1 156 ? -12.691 2.733 0.443 1.00 83.88 156 MET A O 1
ATOM 1253 N N . LEU A 1 157 ? -12.898 1.353 2.196 1.00 85.56 157 LEU A N 1
ATOM 1254 C CA . LEU A 1 157 ? -11.473 1.350 2.534 1.00 85.56 157 LEU A CA 1
ATOM 1255 C C . LEU A 1 157 ? -10.601 0.838 1.375 1.00 85.56 157 LEU A C 1
ATOM 1257 O O . LEU A 1 157 ? -9.565 1.437 1.084 1.00 85.56 157 LEU A O 1
ATOM 1261 N N . ILE A 1 158 ? -11.031 -0.206 0.652 1.00 87.19 158 ILE A N 1
ATOM 1262 C CA . ILE A 1 158 ? -10.331 -0.656 -0.565 1.00 87.19 158 ILE A CA 1
ATOM 1263 C C . ILE A 1 158 ? -10.341 0.433 -1.633 1.00 87.19 158 ILE A C 1
ATOM 1265 O O . ILE A 1 158 ? -9.306 0.661 -2.254 1.00 87.19 158 ILE A O 1
ATOM 1269 N N . LEU A 1 159 ? -11.475 1.098 -1.863 1.00 86.12 159 LEU A N 1
ATOM 1270 C CA . LEU A 1 159 ? -11.573 2.180 -2.846 1.00 86.12 159 LEU A CA 1
ATOM 1271 C C . LEU A 1 159 ? -10.634 3.341 -2.494 1.00 86.12 159 LEU A C 1
ATOM 1273 O O . LEU A 1 159 ? -9.905 3.815 -3.365 1.00 86.12 159 LEU A O 1
ATOM 1277 N N . MET A 1 160 ? -10.562 3.709 -1.212 1.00 83.00 160 MET A N 1
ATOM 1278 C CA . MET A 1 160 ? -9.634 4.721 -0.700 1.00 83.00 160 MET A CA 1
ATOM 1279 C C . MET A 1 160 ? -8.168 4.353 -0.940 1.00 83.00 160 MET A C 1
ATOM 1281 O O . MET A 1 160 ? -7.383 5.221 -1.317 1.00 83.00 160 MET A O 1
ATOM 1285 N N . MET A 1 161 ? -7.796 3.075 -0.785 1.00 82.06 161 MET A N 1
ATOM 1286 C CA . MET A 1 161 ? -6.424 2.610 -1.046 1.00 82.06 161 MET A CA 1
ATOM 1287 C C . MET A 1 161 ? -5.974 2.840 -2.498 1.00 82.06 161 MET A C 1
ATOM 1289 O O . MET A 1 161 ? -4.771 2.854 -2.748 1.00 82.06 161 MET A O 1
ATOM 1293 N N . ASN A 1 162 ? -6.898 3.008 -3.454 1.00 79.50 162 ASN A N 1
ATOM 1294 C CA . ASN A 1 162 ? -6.557 3.213 -4.867 1.00 79.50 162 ASN A CA 1
ATOM 1295 C C . ASN A 1 162 ? -6.629 4.679 -5.317 1.00 79.50 162 ASN A C 1
ATOM 1297 O O . ASN A 1 162 ? -6.285 4.961 -6.458 1.00 79.50 162 ASN A O 1
ATOM 1301 N N . ALA A 1 163 ? -7.027 5.619 -4.456 1.00 75.81 163 ALA A N 1
ATOM 1302 C CA . ALA A 1 163 ? -7.190 7.038 -4.799 1.00 75.81 163 ALA A CA 1
ATOM 1303 C C . ALA A 1 163 ? -5.862 7.839 -4.851 1.00 75.81 163 ALA A C 1
ATOM 1305 O O . ALA A 1 163 ? -5.821 9.024 -4.525 1.00 75.81 163 ALA A O 1
ATOM 1306 N N . VAL A 1 164 ? -4.751 7.181 -5.195 1.00 71.88 164 VAL A N 1
ATOM 1307 C CA . VAL A 1 164 ? -3.372 7.701 -5.061 1.00 71.88 164 VAL A CA 1
ATOM 1308 C C . VAL A 1 164 ? -2.764 8.115 -6.418 1.00 71.88 164 VAL A C 1
ATOM 1310 O O . VAL A 1 164 ? -1.589 8.465 -6.515 1.00 71.88 164 VAL A O 1
ATOM 1313 N N . PHE A 1 165 ? -3.532 8.078 -7.509 1.00 68.50 165 PHE A N 1
ATOM 1314 C CA . PHE A 1 165 ? -3.019 8.304 -8.865 1.00 68.50 165 PHE A CA 1
ATOM 1315 C C . PHE A 1 165 ? -3.099 9.768 -9.334 1.00 68.50 165 PHE A C 1
ATOM 1317 O O . PHE A 1 165 ? -2.535 10.093 -10.384 1.00 68.50 165 PHE A O 1
ATOM 1324 N N . ILE A 1 166 ? -3.649 10.676 -8.520 1.00 73.38 166 ILE A N 1
ATOM 1325 C CA . ILE A 1 166 ? -3.853 12.095 -8.860 1.00 73.38 166 ILE A CA 1
ATOM 1326 C C . ILE A 1 166 ? -2.562 12.767 -9.362 1.00 73.38 166 ILE A C 1
ATOM 1328 O O . ILE A 1 166 ? -2.522 13.315 -10.466 1.00 73.38 166 ILE A O 1
ATOM 1332 N N . ILE A 1 167 ? -1.475 12.731 -8.579 1.00 76.69 167 ILE A N 1
ATOM 1333 C CA . ILE A 1 167 ? -0.225 13.432 -8.938 1.00 76.69 167 ILE A CA 1
ATOM 1334 C C . ILE A 1 167 ? 0.494 12.771 -10.125 1.00 76.69 167 ILE A C 1
ATOM 1336 O O . ILE A 1 167 ? 0.907 13.508 -11.025 1.00 76.69 167 ILE A O 1
ATOM 1340 N N . PRO A 1 168 ? 0.631 11.429 -10.208 1.00 71.62 168 PRO A N 1
ATOM 1341 C CA . PRO A 1 168 ? 1.142 10.779 -11.414 1.00 71.62 168 PRO A CA 1
ATOM 1342 C C . PRO A 1 168 ? 0.390 11.171 -12.694 1.00 71.62 168 PRO A C 1
ATOM 1344 O O . PRO A 1 168 ? 1.028 11.405 -13.722 1.00 71.62 168 PRO A O 1
ATOM 1347 N N . VAL A 1 169 ? -0.942 11.286 -12.645 1.00 75.12 169 VAL A N 1
ATOM 1348 C CA . VAL A 1 169 ? -1.762 11.704 -13.795 1.00 75.12 169 VAL A CA 1
ATOM 1349 C C . VAL A 1 169 ? -1.500 13.168 -14.160 1.00 75.12 169 VAL A C 1
ATOM 1351 O O . VAL A 1 169 ? -1.241 13.469 -15.328 1.00 75.12 169 VAL A O 1
ATOM 1354 N N . ILE A 1 170 ? -1.468 14.071 -13.173 1.00 80.44 170 ILE A N 1
ATOM 1355 C CA . ILE A 1 170 ? -1.139 15.493 -13.383 1.00 80.44 170 ILE A CA 1
ATOM 1356 C C . ILE A 1 170 ? 0.260 15.649 -13.989 1.00 80.44 170 ILE A C 1
ATOM 1358 O O . ILE A 1 170 ? 0.454 16.427 -14.925 1.00 80.44 170 ILE A O 1
ATOM 1362 N N . TRP A 1 171 ? 1.238 14.887 -13.497 1.00 76.94 171 TRP A N 1
ATOM 1363 C CA . TRP A 1 171 ? 2.604 14.923 -14.010 1.00 76.94 171 TRP A CA 1
ATOM 1364 C C . TRP A 1 171 ? 2.678 14.536 -15.490 1.00 76.94 171 TRP A C 1
ATOM 1366 O O . TRP A 1 171 ? 3.409 15.176 -16.246 1.00 76.94 171 TRP A O 1
ATOM 1376 N N . GLN A 1 172 ? 1.910 13.538 -15.941 1.00 72.50 172 GLN A N 1
ATOM 1377 C CA . GLN A 1 172 ? 1.861 13.205 -17.370 1.00 72.50 172 GLN A CA 1
ATOM 1378 C C . GLN A 1 172 ? 1.249 14.321 -18.197 1.00 72.50 172 GLN A C 1
ATOM 1380 O O . GLN A 1 172 ? 1.788 14.659 -19.248 1.00 72.50 172 GLN A O 1
ATOM 1385 N N . ILE A 1 173 ? 0.154 14.915 -17.722 1.00 79.19 173 ILE A N 1
ATOM 1386 C CA . ILE A 1 173 ? -0.477 16.058 -18.390 1.00 79.19 173 ILE A CA 1
ATOM 1387 C C . ILE A 1 173 ? 0.546 17.193 -18.550 1.00 79.19 173 ILE A C 1
ATOM 1389 O O . ILE A 1 173 ? 0.680 17.753 -19.639 1.00 79.19 173 ILE A O 1
ATOM 1393 N N . TYR A 1 174 ? 1.324 17.480 -17.501 1.00 79.06 174 TYR A N 1
ATOM 1394 C CA . TYR A 1 174 ? 2.369 18.503 -17.528 1.00 79.06 174 TYR A CA 1
ATOM 1395 C C . TYR A 1 174 ? 3.525 18.150 -18.475 1.00 79.06 174 TYR A C 1
ATOM 1397 O O . TYR A 1 174 ? 3.879 18.947 -19.346 1.00 79.06 174 TYR A O 1
ATOM 1405 N N . LYS A 1 175 ? 4.098 16.946 -18.353 1.00 69.88 175 LYS A N 1
ATOM 1406 C CA . LYS A 1 175 ? 5.216 16.489 -19.192 1.00 69.88 175 LYS A CA 1
ATOM 1407 C C . LYS A 1 175 ? 4.843 16.504 -20.676 1.00 69.88 175 LYS A C 1
ATOM 1409 O O . LYS A 1 175 ? 5.640 16.951 -21.499 1.00 69.88 175 LYS A O 1
ATOM 1414 N N . ASN A 1 176 ? 3.627 16.072 -21.004 1.00 66.00 176 ASN A N 1
ATOM 1415 C CA . ASN A 1 176 ? 3.112 16.066 -22.373 1.00 66.00 176 ASN A CA 1
ATOM 1416 C C . ASN A 1 176 ? 2.976 17.477 -22.961 1.00 66.00 176 ASN A C 1
ATOM 1418 O O . ASN A 1 176 ? 3.001 17.627 -24.175 1.00 66.00 176 ASN A O 1
ATOM 1422 N N . ARG A 1 177 ? 2.853 18.510 -22.119 1.00 62.66 177 ARG A N 1
ATOM 1423 C CA . ARG A 1 177 ? 2.791 19.909 -22.557 1.00 62.66 177 ARG A CA 1
ATOM 1424 C C . ARG A 1 177 ? 4.175 20.522 -22.792 1.00 62.66 177 ARG A C 1
ATOM 1426 O O . ARG A 1 177 ? 4.282 21.472 -23.554 1.00 62.66 177 ARG A O 1
ATOM 1433 N N . SER A 1 178 ? 5.214 20.012 -22.125 1.00 52.50 178 SER A N 1
ATOM 1434 C CA . SER A 1 178 ? 6.564 20.597 -22.163 1.00 52.50 178 SER A CA 1
ATOM 1435 C C . SER A 1 178 ? 7.475 20.005 -23.242 1.00 52.50 178 SER A C 1
ATOM 1437 O O . SER A 1 178 ? 8.418 20.673 -23.660 1.00 52.50 178 SER A O 1
ATOM 1439 N N . CYS A 1 179 ? 7.243 18.767 -23.685 1.00 48.69 179 CYS A N 1
ATOM 1440 C CA . CYS A 1 179 ? 7.940 18.212 -24.842 1.00 48.69 179 CYS A CA 1
ATOM 1441 C C . CYS A 1 179 ? 7.093 18.470 -26.092 1.00 48.69 179 CYS A C 1
ATOM 1443 O O . CYS A 1 179 ? 6.113 17.764 -26.310 1.00 48.69 179 CYS A O 1
ATOM 1445 N N . ASN A 1 180 ? 7.491 19.448 -26.915 1.00 43.22 180 ASN A N 1
ATOM 1446 C CA . ASN A 1 180 ? 6.991 19.673 -28.281 1.00 43.22 180 ASN A CA 1
ATOM 1447 C C . ASN A 1 180 ? 7.354 18.490 -29.203 1.00 43.22 180 ASN A C 1
ATOM 1449 O O . ASN A 1 180 ? 8.095 18.632 -30.169 1.00 43.22 180 ASN A O 1
ATOM 1453 N N . GLN A 1 181 ? 6.894 17.287 -28.874 1.00 46.47 181 GLN A N 1
ATOM 1454 C CA . GLN A 1 181 ? 7.023 16.118 -29.725 1.00 46.47 181 GLN A CA 1
ATOM 1455 C C . GLN A 1 181 ? 5.767 16.082 -30.599 1.00 46.47 181 GLN A C 1
ATOM 1457 O O . GLN A 1 181 ? 4.680 15.788 -30.105 1.00 46.47 181 GLN A O 1
ATOM 1462 N N . GLU A 1 182 ? 5.923 16.409 -31.885 1.00 46.78 182 GLU A N 1
ATOM 1463 C CA . GLU A 1 182 ? 4.882 16.616 -32.916 1.00 46.78 182 GLU A CA 1
ATOM 1464 C C . GLU A 1 182 ? 3.921 15.429 -33.155 1.00 46.78 182 GLU A C 1
ATOM 1466 O O . GLU A 1 182 ? 3.066 15.462 -34.035 1.00 46.78 182 GLU A O 1
ATOM 1471 N N . GLN A 1 183 ? 4.008 14.373 -32.349 1.00 49.16 183 GLN A N 1
ATOM 1472 C CA . GLN A 1 183 ? 3.284 13.121 -32.521 1.00 49.16 183 GLN A CA 1
ATOM 1473 C C . GLN A 1 183 ? 2.474 12.733 -31.275 1.00 49.16 183 GLN A C 1
ATOM 1475 O O . GLN A 1 183 ? 2.315 11.554 -30.956 1.00 49.16 183 GLN A O 1
ATOM 1480 N N . TYR A 1 184 ? 1.948 13.721 -30.545 1.00 57.28 184 TYR A N 1
ATOM 1481 C CA . TYR A 1 184 ? 0.979 13.484 -29.474 1.00 57.28 184 TYR A CA 1
ATOM 1482 C C . TYR A 1 184 ? -0.442 13.827 -29.924 1.00 57.28 184 TYR A C 1
ATOM 1484 O O . TYR A 1 184 ? -0.786 14.972 -30.201 1.00 57.28 184 TYR A O 1
ATOM 1492 N N . SER A 1 185 ? -1.295 12.802 -29.980 1.00 69.00 185 SER A N 1
ATOM 1493 C CA . SER A 1 185 ? -2.706 12.955 -30.330 1.00 69.00 185 SER A CA 1
ATOM 1494 C C . SER A 1 185 ? -3.450 13.652 -29.190 1.00 69.00 185 SER A C 1
ATOM 1496 O O . SER A 1 185 ? -3.447 13.148 -28.067 1.00 69.00 185 SER A O 1
ATOM 1498 N N . TYR A 1 186 ? -4.156 14.751 -29.477 1.00 78.25 186 TYR A N 1
ATOM 1499 C CA . TYR A 1 186 ? -5.082 15.428 -28.550 1.00 78.25 186 TYR A CA 1
ATOM 1500 C C . TYR A 1 186 ? -6.019 14.460 -27.802 1.00 78.25 186 TYR A C 1
ATOM 1502 O O . TYR A 1 186 ? -6.394 14.708 -26.657 1.00 78.25 186 TYR A O 1
ATOM 1510 N N . LYS A 1 187 ? -6.328 13.306 -28.410 1.00 80.00 187 LYS A N 1
ATOM 1511 C CA . LYS A 1 187 ? -7.094 12.214 -27.796 1.00 80.00 187 LYS A CA 1
ATOM 1512 C C . LYS A 1 187 ? -6.453 11.676 -26.507 1.00 80.00 187 LYS A C 1
ATOM 1514 O O . LYS A 1 187 ? -7.163 11.359 -25.559 1.00 80.00 187 LYS A O 1
ATOM 1519 N N . GLN A 1 188 ? -5.124 11.595 -26.441 1.00 79.56 188 GLN A N 1
ATOM 1520 C CA . GLN A 1 188 ? -4.395 11.090 -25.270 1.00 79.56 188 GLN A CA 1
ATOM 1521 C C . GLN A 1 188 ? -4.429 12.088 -24.113 1.00 79.56 188 GLN A C 1
ATOM 1523 O O . GLN A 1 188 ? -4.687 11.700 -22.977 1.00 79.56 188 GLN A O 1
ATOM 1528 N N . LEU A 1 189 ? -4.242 13.377 -24.407 1.00 84.00 189 LEU A N 1
ATOM 1529 C CA . LEU A 1 189 ? -4.390 14.439 -23.413 1.00 84.00 189 LEU A CA 1
ATOM 1530 C C . LEU A 1 189 ? -5.818 14.460 -22.847 1.00 84.00 189 LEU A C 1
ATOM 1532 O O . LEU A 1 189 ? -5.990 14.471 -21.631 1.00 84.00 189 LEU A O 1
ATOM 1536 N N . GLY A 1 190 ? -6.830 14.379 -23.719 1.00 86.12 190 GLY A N 1
ATOM 1537 C CA . GLY A 1 190 ? -8.233 14.293 -23.308 1.00 86.12 190 GLY A CA 1
ATOM 1538 C C . GLY A 1 190 ? -8.524 13.081 -22.418 1.00 86.12 190 GLY A C 1
ATOM 1539 O O . GLY A 1 190 ? -9.216 13.216 -21.416 1.00 86.12 190 GLY A O 1
ATOM 1540 N N . THR A 1 191 ? -7.930 11.922 -22.722 1.00 87.19 191 THR A N 1
ATOM 1541 C CA . THR A 1 191 ? -8.088 10.693 -21.922 1.00 87.19 191 THR A CA 1
ATOM 1542 C C . THR A 1 191 ? -7.539 10.856 -20.501 1.00 87.19 191 THR A C 1
ATOM 1544 O O . THR A 1 191 ? -8.194 10.460 -19.540 1.00 87.19 191 THR A O 1
ATOM 1547 N N . PHE A 1 192 ? -6.366 11.480 -20.341 1.00 86.19 192 PHE A N 1
ATOM 1548 C CA . PHE A 1 192 ? -5.789 11.735 -19.017 1.00 86.19 192 PHE A CA 1
ATOM 1549 C C . PHE A 1 192 ? -6.547 12.793 -18.221 1.00 86.19 192 PHE A C 1
ATOM 1551 O O . PHE A 1 192 ? -6.729 12.624 -17.019 1.00 86.19 192 PHE A O 1
ATOM 1558 N N . ILE A 1 193 ? -7.010 13.862 -18.875 1.00 89.88 193 ILE A N 1
ATOM 1559 C CA . ILE A 1 193 ? -7.851 14.875 -18.223 1.00 89.88 193 ILE A CA 1
ATOM 1560 C C . ILE A 1 193 ? -9.158 14.236 -17.750 1.00 89.88 193 ILE A C 1
ATOM 1562 O O . ILE A 1 193 ? -9.571 14.455 -16.617 1.00 89.88 193 ILE A O 1
ATOM 1566 N N . PHE A 1 194 ? -9.781 13.402 -18.585 1.00 91.44 194 PHE A N 1
ATOM 1567 C CA . PHE A 1 194 ? -10.991 12.676 -18.215 1.00 91.44 194 PHE A CA 1
ATOM 1568 C C . PHE A 1 194 ? -10.758 11.741 -17.021 1.00 91.44 194 PHE A C 1
ATOM 1570 O O . PHE A 1 194 ? -11.529 11.775 -16.067 1.00 91.44 194 PHE A O 1
ATOM 1577 N N . ALA A 1 195 ? -9.666 10.970 -17.020 1.00 90.31 195 ALA A N 1
ATOM 1578 C CA . ALA A 1 195 ? -9.317 10.124 -15.881 1.00 90.31 195 ALA A CA 1
ATOM 1579 C C . ALA A 1 195 ? -9.069 10.932 -14.595 1.00 90.31 195 ALA A C 1
ATOM 1581 O O . ALA A 1 195 ? -9.542 10.537 -13.534 1.00 90.31 195 ALA A O 1
ATOM 1582 N N . LEU A 1 196 ? -8.399 12.087 -14.692 1.00 90.38 196 LEU A N 1
ATOM 1583 C CA . LEU A 1 196 ? -8.187 12.984 -13.555 1.00 90.38 196 LEU A CA 1
ATOM 1584 C C . LEU A 1 196 ? -9.512 13.516 -12.994 1.00 90.38 196 LEU A C 1
ATOM 1586 O O . LEU A 1 196 ? -9.691 13.558 -11.781 1.00 90.38 196 LEU A O 1
ATOM 1590 N N . LEU A 1 197 ? -10.448 13.907 -13.864 1.00 92.75 197 LEU A N 1
ATOM 1591 C CA . LEU A 1 197 ? -11.774 14.371 -13.448 1.00 92.75 197 LEU A CA 1
ATOM 1592 C C . LEU A 1 197 ? -12.553 13.271 -12.722 1.00 92.75 197 LEU A C 1
ATOM 1594 O O . LEU A 1 197 ? -13.164 13.547 -11.694 1.00 92.75 197 LEU A O 1
ATOM 1598 N N . LEU A 1 198 ? -12.503 12.033 -13.225 1.00 92.19 198 LEU A N 1
ATOM 1599 C CA . LEU A 1 198 ? -13.120 10.880 -12.566 1.00 92.19 198 LEU A CA 1
AT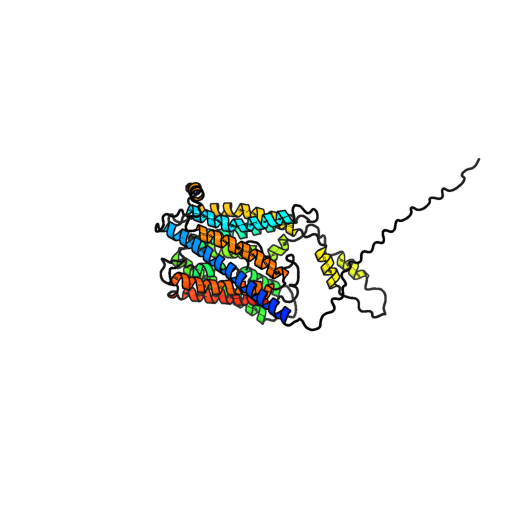OM 1600 C C . LEU A 1 198 ? -12.504 10.611 -11.189 1.00 92.19 198 LEU A C 1
ATOM 1602 O O . LEU A 1 198 ? -13.236 10.346 -10.239 1.00 92.19 198 LEU A O 1
ATOM 1606 N N . GLU A 1 199 ? -11.181 10.711 -11.063 1.00 89.44 199 GLU A N 1
ATOM 1607 C CA . GLU A 1 199 ? -10.485 10.491 -9.795 1.00 89.44 199 GLU A CA 1
ATOM 1608 C C . GLU A 1 199 ? -10.827 11.577 -8.765 1.00 89.44 199 GLU A C 1
ATOM 1610 O O . GLU A 1 199 ? -11.213 11.263 -7.639 1.00 89.44 199 GLU A O 1
ATOM 1615 N N . VAL A 1 200 ? -10.781 12.853 -9.166 1.00 90.62 200 VAL A N 1
ATOM 1616 C CA . VAL A 1 200 ? -11.164 13.985 -8.307 1.00 90.62 200 VAL A CA 1
ATOM 1617 C C . VAL A 1 200 ? -12.635 13.892 -7.900 1.00 90.62 200 VAL A C 1
ATOM 1619 O O . VAL A 1 200 ? -12.954 14.098 -6.730 1.00 90.62 200 VAL A O 1
ATOM 1622 N N . ALA A 1 201 ? -13.531 13.536 -8.826 1.00 91.94 201 ALA A N 1
ATOM 1623 C CA . ALA A 1 201 ? -14.943 13.324 -8.520 1.00 91.94 201 ALA A CA 1
ATOM 1624 C C . ALA A 1 201 ? -15.142 12.151 -7.547 1.00 91.94 201 ALA A C 1
ATOM 1626 O O . ALA A 1 201 ? -15.885 12.284 -6.577 1.00 91.94 201 ALA A O 1
ATOM 1627 N N . GLY A 1 202 ? -14.446 11.029 -7.754 1.00 90.25 202 GLY A N 1
ATOM 1628 C CA . GLY A 1 202 ? -14.500 9.869 -6.865 1.00 90.25 202 GLY A CA 1
ATOM 1629 C C . GLY A 1 202 ? -14.039 10.200 -5.444 1.00 90.25 202 GLY A C 1
ATOM 1630 O O . GLY A 1 202 ? -14.726 9.857 -4.483 1.00 90.25 202 GLY A O 1
ATOM 1631 N N . VAL A 1 203 ? -12.931 10.938 -5.305 1.00 88.88 203 VAL A N 1
ATOM 1632 C CA . VAL A 1 203 ? -12.444 11.425 -4.003 1.00 88.88 203 VAL A CA 1
ATOM 1633 C C . VAL A 1 203 ? -13.422 12.420 -3.377 1.00 88.88 203 VAL A C 1
ATOM 1635 O O . VAL A 1 203 ? -13.666 12.346 -2.178 1.00 88.88 203 VAL A O 1
ATOM 1638 N N . ALA A 1 204 ? -14.028 13.319 -4.155 1.00 89.69 204 ALA A N 1
ATOM 1639 C CA . ALA A 1 204 ? -15.004 14.279 -3.640 1.00 89.69 204 ALA A CA 1
ATOM 1640 C C . ALA A 1 204 ? -16.276 13.599 -3.101 1.00 89.69 204 ALA A C 1
ATOM 1642 O O . ALA A 1 204 ? -16.741 13.947 -2.017 1.00 89.69 204 ALA A O 1
ATOM 1643 N N . VAL A 1 205 ? -16.815 12.603 -3.814 1.00 89.88 205 VAL A N 1
ATOM 1644 C CA . VAL A 1 205 ? -17.988 11.831 -3.358 1.00 89.88 205 VAL A CA 1
ATOM 1645 C C . VAL A 1 205 ? -17.652 11.026 -2.102 1.00 89.88 205 VAL A C 1
ATOM 1647 O O . VAL A 1 205 ? -18.426 11.010 -1.148 1.00 89.88 205 VAL A O 1
ATOM 1650 N N . LEU A 1 206 ? -16.472 10.409 -2.065 1.00 85.81 206 LEU A N 1
ATOM 1651 C CA . LEU A 1 206 ? -15.974 9.711 -0.885 1.00 85.81 206 LEU A CA 1
ATOM 1652 C C . LEU A 1 206 ? -15.862 10.657 0.325 1.00 85.81 206 LEU A C 1
ATOM 1654 O O . LEU A 1 206 ? -16.333 10.328 1.407 1.00 85.81 206 LEU A O 1
ATOM 1658 N N . MET A 1 207 ? -15.287 11.845 0.138 1.00 85.94 207 MET A N 1
ATOM 1659 C CA . MET A 1 207 ? -15.161 12.878 1.173 1.00 85.94 207 MET A CA 1
ATOM 1660 C C . MET A 1 207 ? -16.516 13.354 1.692 1.00 85.94 207 MET A C 1
ATOM 1662 O O . MET A 1 207 ? -16.688 13.547 2.894 1.00 85.94 207 MET A O 1
ATOM 1666 N N . PHE A 1 208 ? -17.484 13.519 0.791 1.00 87.06 208 PHE A N 1
ATOM 1667 C CA . PHE A 1 208 ? -18.856 13.847 1.156 1.00 87.06 208 PHE A CA 1
ATOM 1668 C C . PHE A 1 208 ? -19.476 12.751 2.030 1.00 87.06 208 PHE A C 1
ATOM 1670 O O . PHE A 1 208 ? -20.104 13.061 3.039 1.00 87.06 208 PHE A O 1
ATOM 1677 N N . LYS A 1 209 ? -19.239 11.477 1.697 1.00 82.88 209 LYS A N 1
ATOM 1678 C CA . LYS A 1 209 ? -19.715 10.348 2.502 1.00 82.88 209 LYS A CA 1
ATOM 1679 C C . LYS A 1 209 ? -19.050 10.303 3.883 1.00 82.88 209 LYS A C 1
ATOM 1681 O O . LYS A 1 209 ? -19.746 10.218 4.886 1.00 82.88 209 LYS A O 1
ATOM 1686 N N . VAL A 1 210 ? -17.726 10.475 3.948 1.00 77.88 210 VAL A N 1
ATOM 1687 C CA . VAL A 1 210 ? -16.961 10.561 5.213 1.00 77.88 210 VAL A CA 1
ATOM 1688 C C . VAL A 1 210 ? -17.516 11.672 6.109 1.00 77.88 210 VAL A C 1
ATOM 1690 O O . VAL A 1 210 ? -17.625 11.507 7.321 1.00 77.88 210 VAL A O 1
ATOM 1693 N N . HIS A 1 211 ? -17.889 12.804 5.512 1.00 82.44 211 HIS A N 1
ATOM 1694 C CA . HIS A 1 211 ? -18.433 13.943 6.241 1.00 82.44 211 HIS A CA 1
ATOM 1695 C C . HIS A 1 211 ? -19.792 13.661 6.883 1.00 82.44 211 HIS A C 1
ATOM 1697 O O . HIS A 1 211 ? -20.074 14.222 7.940 1.00 82.44 211 HIS A O 1
ATOM 1703 N N . GLN A 1 212 ? -20.608 12.803 6.268 1.00 79.75 212 GLN A N 1
ATOM 1704 C CA . GLN A 1 212 ? -21.890 12.393 6.833 1.00 79.75 212 GLN A CA 1
ATOM 1705 C C . GLN A 1 212 ? -21.726 11.448 8.031 1.00 79.75 212 GLN A C 1
ATOM 1707 O O . GLN A 1 212 ? -22.504 11.566 8.975 1.00 79.75 212 GLN A O 1
ATOM 1712 N N . ASP A 1 213 ? -20.720 10.568 8.006 1.00 71.69 213 ASP A N 1
ATOM 1713 C CA . ASP A 1 213 ? -20.625 9.445 8.948 1.00 71.69 213 ASP A CA 1
ATOM 1714 C C . ASP A 1 213 ? -19.720 9.729 10.176 1.00 71.69 213 ASP A C 1
ATOM 1716 O O . ASP A 1 213 ? -20.150 9.496 11.301 1.00 71.69 213 ASP A O 1
ATOM 1720 N N . ASP A 1 214 ? -18.504 10.279 10.005 1.00 67.81 214 ASP A N 1
ATOM 1721 C CA . ASP A 1 214 ? -17.466 10.314 11.071 1.00 67.81 214 ASP A CA 1
ATOM 1722 C C . ASP A 1 214 ? -17.013 11.745 11.488 1.00 67.81 214 ASP A C 1
ATOM 1724 O O . ASP A 1 214 ? -16.183 11.935 12.383 1.00 67.81 214 ASP A O 1
ATOM 1728 N N . GLY A 1 215 ? -17.583 12.797 10.884 1.00 65.12 215 GLY A N 1
ATOM 1729 C CA . GLY A 1 215 ? -17.382 14.198 11.289 1.00 65.12 215 GLY A CA 1
ATOM 1730 C C . GLY A 1 215 ? -16.224 14.955 10.610 1.00 65.12 215 GLY A C 1
ATOM 1731 O O . GLY A 1 215 ? -15.369 14.406 9.921 1.00 65.12 215 GLY A O 1
ATOM 1732 N N . GLN A 1 216 ? -16.199 16.285 10.783 1.00 65.56 216 GLN A N 1
ATOM 1733 C CA . GLN A 1 216 ? -15.391 17.209 9.962 1.00 65.56 216 GLN A CA 1
ATOM 1734 C C . GLN A 1 216 ? -13.867 17.012 10.031 1.00 65.56 216 GLN A C 1
ATOM 1736 O O . GLN A 1 216 ? -13.191 17.224 9.027 1.00 65.56 216 GLN A O 1
ATOM 1741 N N . VAL A 1 217 ? -13.303 16.631 11.180 1.00 66.56 217 VAL A N 1
ATOM 1742 C CA . VAL A 1 217 ? -11.838 16.632 11.382 1.00 66.56 217 VAL A CA 1
ATOM 1743 C C . VAL A 1 217 ? -11.141 15.532 10.573 1.00 66.56 217 VAL A C 1
ATOM 1745 O O . VAL A 1 217 ? -10.072 15.765 10.012 1.00 66.56 217 VAL A O 1
ATOM 1748 N N . ILE A 1 218 ? -11.757 14.352 10.467 1.00 73.69 218 ILE A N 1
ATOM 1749 C CA . ILE A 1 218 ? -11.203 13.206 9.731 1.00 73.69 218 ILE A CA 1
ATOM 1750 C C . ILE A 1 218 ? -11.250 13.468 8.221 1.00 73.69 218 ILE A C 1
ATOM 1752 O O . ILE A 1 218 ? -10.277 13.214 7.513 1.00 73.69 218 ILE A O 1
ATOM 1756 N N . VAL A 1 219 ? -12.347 14.060 7.739 1.00 78.50 219 VAL A N 1
ATOM 1757 C CA . VAL A 1 219 ? -12.551 14.423 6.328 1.00 78.50 219 VAL A CA 1
ATOM 1758 C C . VAL A 1 219 ? -11.383 15.250 5.803 1.00 78.50 219 VAL A C 1
ATOM 1760 O O . VAL A 1 219 ? -10.754 14.884 4.815 1.00 78.50 219 VAL A O 1
ATOM 1763 N N . TRP A 1 220 ? -11.031 16.335 6.493 1.00 82.06 220 TRP A N 1
ATOM 1764 C CA . TRP A 1 220 ? -10.018 17.272 6.006 1.00 82.06 220 TRP A CA 1
ATOM 1765 C C . TRP A 1 220 ? -8.596 16.704 5.939 1.00 82.06 220 TRP A C 1
ATOM 1767 O O . TRP A 1 220 ? -7.767 17.270 5.227 1.00 82.06 220 TRP A O 1
ATOM 1777 N N . GLY A 1 221 ? -8.297 15.592 6.618 1.00 82.69 221 GLY A N 1
ATOM 1778 C CA . GLY A 1 221 ? -6.974 14.968 6.546 1.00 82.69 221 GLY A CA 1
ATOM 1779 C C . GLY A 1 221 ? -6.798 13.957 5.406 1.00 82.69 221 GLY A C 1
ATOM 1780 O O . GLY A 1 221 ? -5.658 13.672 5.034 1.00 82.69 221 GLY A O 1
ATOM 1781 N N . ILE A 1 222 ? -7.883 13.482 4.777 1.00 85.00 222 ILE A N 1
ATOM 1782 C CA . ILE A 1 222 ? -7.808 12.536 3.648 1.00 85.00 222 ILE A CA 1
ATOM 1783 C C . ILE A 1 222 ? -7.095 13.156 2.425 1.00 85.00 222 ILE A C 1
ATOM 1785 O O . ILE A 1 222 ? -6.147 12.534 1.934 1.00 85.00 222 ILE A O 1
ATOM 1789 N N . PRO A 1 223 ? -7.447 14.365 1.926 1.00 86.81 223 PRO A N 1
ATOM 1790 C CA . PRO A 1 223 ? -6.788 14.925 0.744 1.00 86.81 223 PRO A CA 1
ATOM 1791 C C . PRO A 1 223 ? -5.293 15.203 0.953 1.00 86.81 223 PRO A C 1
ATOM 1793 O O . PRO A 1 223 ? -4.507 14.795 0.098 1.00 86.81 223 PRO A O 1
ATOM 1796 N N . PRO A 1 224 ? -4.847 15.820 2.070 1.00 87.75 224 PRO A N 1
ATOM 1797 C CA . PRO A 1 224 ? -3.424 15.977 2.352 1.00 87.75 224 PRO A CA 1
ATOM 1798 C C . PRO A 1 224 ? -2.670 14.645 2.389 1.00 87.75 224 PRO A C 1
ATOM 1800 O O . PRO A 1 224 ? -1.590 14.556 1.812 1.00 87.75 224 PRO A O 1
ATOM 1803 N N . ALA A 1 225 ? -3.239 13.598 3.000 1.00 87.88 225 ALA A N 1
ATOM 1804 C CA . ALA A 1 225 ? -2.605 12.283 3.047 1.00 87.88 225 ALA A CA 1
ATOM 1805 C C . ALA A 1 225 ? -2.438 11.679 1.644 1.00 87.88 225 ALA A C 1
ATOM 1807 O O . ALA A 1 225 ? -1.344 11.231 1.298 1.00 87.88 225 ALA A O 1
ATOM 1808 N N . LEU A 1 226 ? -3.482 11.730 0.808 1.00 86.12 226 LEU A N 1
ATOM 1809 C CA . LEU A 1 226 ? -3.407 11.272 -0.582 1.00 86.12 226 LEU A CA 1
ATOM 1810 C C . LEU A 1 226 ? -2.383 12.080 -1.384 1.00 86.12 226 LEU A C 1
ATOM 1812 O O . LEU A 1 226 ? -1.581 11.493 -2.107 1.00 86.12 226 LEU A O 1
ATOM 1816 N N . ILE A 1 227 ? -2.349 13.406 -1.222 1.00 87.50 227 ILE A N 1
ATOM 1817 C CA . ILE A 1 227 ? -1.373 14.281 -1.884 1.00 87.50 227 ILE A CA 1
ATOM 1818 C C . ILE A 1 227 ? 0.052 13.943 -1.438 1.00 87.50 227 ILE A C 1
ATOM 1820 O O . ILE A 1 227 ? 0.935 13.832 -2.285 1.00 87.50 227 ILE A O 1
ATOM 1824 N N . PHE A 1 228 ? 0.297 13.736 -0.143 1.00 90.06 228 PHE A N 1
ATOM 1825 C CA . PHE A 1 228 ? 1.624 13.393 0.374 1.00 90.06 228 PHE A CA 1
ATOM 1826 C C . PHE A 1 228 ? 2.142 12.077 -0.200 1.00 90.06 228 PHE A C 1
ATOM 1828 O O . PHE A 1 228 ? 3.278 12.031 -0.678 1.00 90.06 228 PHE A O 1
ATOM 1835 N N . ILE A 1 229 ? 1.298 11.041 -0.226 1.00 85.75 229 ILE A N 1
ATOM 1836 C CA . ILE A 1 229 ? 1.651 9.757 -0.840 1.00 85.75 229 ILE A CA 1
ATOM 1837 C C . ILE A 1 229 ? 1.894 9.948 -2.344 1.00 85.75 229 ILE A C 1
ATOM 1839 O O . ILE A 1 229 ? 2.924 9.528 -2.867 1.00 85.75 229 ILE A O 1
ATOM 1843 N N . SER A 1 230 ? 0.994 10.649 -3.034 1.00 84.00 230 SER A N 1
ATOM 1844 C CA . SER A 1 230 ? 1.073 10.858 -4.483 1.00 84.00 230 SER A CA 1
ATOM 1845 C C . SER A 1 230 ? 2.315 11.666 -4.900 1.00 84.00 230 SER A C 1
ATOM 1847 O O . SER A 1 230 ? 2.908 11.397 -5.945 1.00 84.00 230 SER A O 1
ATOM 1849 N N . ILE A 1 231 ? 2.744 12.646 -4.091 1.00 84.00 231 ILE A N 1
ATOM 1850 C CA . ILE A 1 231 ? 3.992 13.399 -4.301 1.00 84.00 231 ILE A CA 1
ATOM 1851 C C . ILE A 1 231 ? 5.201 12.501 -4.054 1.00 84.00 231 ILE A C 1
ATOM 1853 O O . ILE A 1 231 ? 6.115 12.477 -4.880 1.00 84.00 231 ILE A O 1
ATOM 1857 N N . ALA A 1 232 ? 5.222 11.770 -2.937 1.00 81.75 232 ALA A N 1
ATOM 1858 C CA . ALA A 1 232 ? 6.346 10.906 -2.594 1.00 81.75 232 ALA A CA 1
ATOM 1859 C C . ALA A 1 232 ? 6.581 9.817 -3.650 1.00 81.75 232 ALA A C 1
ATOM 1861 O O . ALA A 1 232 ? 7.727 9.489 -3.959 1.00 81.75 232 ALA A O 1
ATOM 1862 N N . TRP A 1 233 ? 5.504 9.312 -4.250 1.00 74.94 233 TRP A N 1
ATOM 1863 C CA . TRP A 1 233 ? 5.543 8.297 -5.300 1.00 74.94 233 TRP A CA 1
ATOM 1864 C C . TRP A 1 233 ? 5.633 8.876 -6.720 1.00 74.94 233 TRP A C 1
ATOM 1866 O O . TRP A 1 233 ? 5.599 8.139 -7.705 1.00 74.94 233 TRP A O 1
ATOM 1876 N N . CYS A 1 234 ? 5.811 10.192 -6.863 1.00 71.00 234 CYS A N 1
ATOM 1877 C CA . CYS A 1 234 ? 5.967 10.812 -8.170 1.00 71.00 234 CYS A CA 1
ATOM 1878 C C . CYS A 1 234 ? 7.299 10.388 -8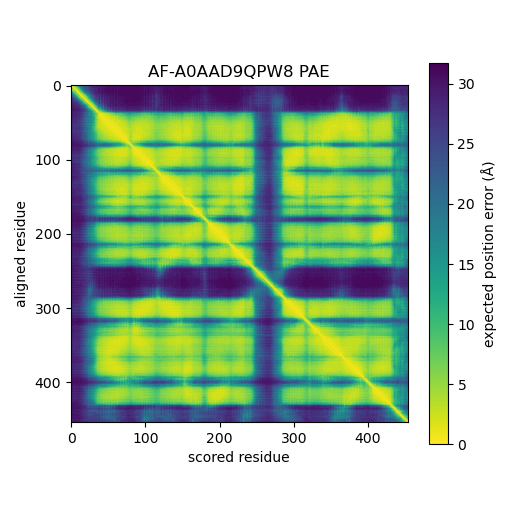.836 1.00 71.00 234 CYS A C 1
ATOM 1880 O O . CYS A 1 234 ? 8.370 10.497 -8.226 1.00 71.00 234 CYS A O 1
ATOM 1882 N N . PRO A 1 235 ? 7.301 10.005 -10.128 1.00 64.31 235 PRO A N 1
ATOM 1883 C CA . PRO A 1 235 ? 8.509 9.576 -10.847 1.00 64.31 235 PRO A CA 1
ATOM 1884 C C . PRO A 1 235 ? 9.638 10.606 -10.877 1.00 64.31 235 PRO A C 1
ATOM 1886 O O . PRO A 1 235 ? 10.816 10.259 -10.988 1.00 64.31 235 PRO A O 1
ATOM 1889 N N . MET A 1 236 ? 9.282 11.889 -10.803 1.00 64.75 236 MET A N 1
ATOM 1890 C CA . MET A 1 236 ? 10.239 12.988 -10.741 1.00 64.75 236 MET A CA 1
ATOM 1891 C C . MET A 1 236 ? 11.106 12.895 -9.478 1.00 64.75 236 MET A C 1
ATOM 1893 O O . MET A 1 236 ? 12.326 13.042 -9.559 1.00 64.75 236 MET A O 1
ATOM 1897 N N . MET A 1 237 ? 10.494 12.573 -8.335 1.00 67.12 237 MET A N 1
ATOM 1898 C CA . MET A 1 237 ? 11.192 12.442 -7.055 1.00 67.12 237 MET A CA 1
ATOM 1899 C C . MET A 1 237 ? 12.218 11.313 -7.109 1.00 67.12 237 MET A C 1
ATOM 1901 O O . MET A 1 237 ? 13.376 11.508 -6.740 1.00 67.12 237 MET A O 1
ATOM 1905 N N . PHE A 1 238 ? 11.846 10.166 -7.679 1.00 65.38 238 PHE A N 1
ATOM 1906 C CA . PHE A 1 238 ? 12.764 9.042 -7.863 1.00 65.38 238 PHE A CA 1
ATOM 1907 C C . PHE A 1 238 ? 13.976 9.398 -8.732 1.00 65.38 238 PHE A C 1
ATOM 1909 O O . PHE A 1 238 ? 15.099 9.009 -8.402 1.00 65.38 238 PHE A O 1
ATOM 1916 N N . LYS A 1 239 ? 13.782 10.168 -9.811 1.00 67.50 239 LYS A N 1
ATOM 1917 C CA . LYS A 1 239 ? 14.893 10.623 -10.663 1.00 67.50 239 LYS A CA 1
ATOM 1918 C C . LYS A 1 239 ? 15.883 11.498 -9.898 1.00 67.50 239 LYS A C 1
ATOM 1920 O O . LYS A 1 239 ? 17.084 11.265 -10.003 1.00 67.50 239 LYS A O 1
ATOM 1925 N N . PHE A 1 240 ? 15.397 12.446 -9.099 1.00 68.88 240 PHE A N 1
ATOM 1926 C CA . PHE A 1 240 ? 16.268 13.318 -8.307 1.00 68.88 240 PHE A CA 1
ATOM 1927 C C . PHE A 1 240 ? 17.026 12.572 -7.207 1.00 68.88 240 PHE A C 1
ATOM 1929 O O . PHE A 1 240 ? 18.202 12.844 -6.978 1.00 68.88 240 PHE A O 1
ATOM 1936 N N . ILE A 1 241 ? 16.390 11.597 -6.552 1.00 63.88 241 ILE A N 1
ATOM 1937 C CA . ILE A 1 241 ? 17.017 10.797 -5.486 1.00 63.88 241 ILE A CA 1
ATOM 1938 C C . ILE A 1 241 ? 18.168 9.931 -6.031 1.00 63.88 241 ILE A C 1
ATOM 1940 O O . ILE A 1 241 ? 19.129 9.638 -5.317 1.00 63.88 241 ILE A O 1
ATOM 1944 N N . MET A 1 242 ? 18.101 9.533 -7.305 1.00 62.19 242 MET A N 1
ATOM 1945 C CA . MET A 1 242 ? 19.094 8.664 -7.944 1.00 62.19 242 MET A CA 1
ATOM 1946 C C . MET A 1 242 ? 20.250 9.404 -8.636 1.00 62.19 242 MET A C 1
ATOM 1948 O O . MET A 1 242 ? 21.147 8.744 -9.168 1.00 62.19 242 MET A O 1
ATOM 1952 N N . GLU A 1 243 ? 20.268 10.739 -8.633 1.00 60.53 243 GLU A N 1
ATOM 1953 C CA . GLU A 1 243 ? 21.267 11.514 -9.374 1.00 60.53 243 GLU A CA 1
ATOM 1954 C C . GLU A 1 243 ? 22.681 11.386 -8.747 1.00 60.53 243 GLU A C 1
ATOM 1956 O O . GLU A 1 243 ? 22.881 11.698 -7.563 1.00 60.53 243 GLU A O 1
ATOM 1961 N N . PRO A 1 244 ? 23.696 10.915 -9.502 1.00 54.28 244 PRO A N 1
ATOM 1962 C CA . PRO A 1 244 ? 25.036 10.705 -8.966 1.00 54.28 244 PRO A CA 1
ATOM 1963 C C . PRO A 1 244 ? 25.769 12.028 -8.704 1.00 54.28 244 PRO A C 1
ATOM 1965 O O . PRO A 1 244 ? 25.661 13.002 -9.449 1.00 54.28 244 PRO A O 1
ATOM 1968 N N . SER A 1 245 ? 26.605 12.050 -7.662 1.00 43.50 245 SER A N 1
ATOM 1969 C CA . SER A 1 245 ? 27.517 13.172 -7.428 1.00 43.50 245 SER A CA 1
ATOM 1970 C C . SER A 1 245 ? 28.658 13.156 -8.451 1.00 43.50 245 SER A C 1
ATOM 1972 O O . SER A 1 245 ? 29.466 12.224 -8.457 1.00 43.50 245 SER A O 1
ATOM 1974 N N . GLY A 1 246 ? 28.698 14.159 -9.339 1.00 47.03 246 GLY A N 1
ATOM 1975 C CA . GLY A 1 246 ? 29.859 14.434 -10.198 1.00 47.03 246 GLY A CA 1
ATOM 1976 C C . GLY A 1 246 ? 29.610 14.845 -11.654 1.00 47.03 246 GLY A C 1
ATOM 1977 O O . GLY A 1 246 ? 30.582 14.943 -12.390 1.00 47.03 246 GLY A O 1
ATOM 1978 N N . GLN A 1 247 ? 28.376 15.092 -12.105 1.00 38.97 247 GLN A N 1
ATOM 1979 C CA . GLN A 1 247 ? 28.155 15.646 -13.450 1.00 38.97 247 GLN A CA 1
ATOM 1980 C C . GLN A 1 247 ? 28.308 17.171 -13.414 1.00 38.97 247 GLN A C 1
ATOM 1982 O O . GLN A 1 247 ? 27.379 17.895 -13.054 1.00 38.97 247 GLN A O 1
ATOM 1987 N N . GLN A 1 248 ? 29.523 17.632 -13.698 1.00 30.81 248 GLN A N 1
ATOM 1988 C CA . GLN A 1 248 ? 29.780 18.977 -14.187 1.00 30.81 248 GLN A CA 1
ATOM 1989 C C . GLN A 1 248 ? 29.463 18.937 -15.690 1.00 30.81 248 GLN A C 1
ATOM 1991 O O . GLN A 1 248 ? 30.056 18.145 -16.414 1.00 30.81 248 GLN A O 1
ATOM 1996 N N . SER A 1 249 ? 28.437 19.697 -16.080 1.00 33.00 249 SER A N 1
ATOM 1997 C CA . SER A 1 249 ? 28.119 20.189 -17.430 1.00 33.00 249 SER A CA 1
ATOM 1998 C C . SER A 1 249 ? 28.182 19.216 -18.623 1.00 33.00 249 SER A C 1
ATOM 2000 O O . SER A 1 249 ? 29.229 18.767 -19.080 1.00 33.00 249 SER A O 1
ATOM 2002 N N . THR A 1 250 ? 27.011 19.026 -19.227 1.00 37.09 250 THR A N 1
ATOM 2003 C CA . THR A 1 250 ? 26.747 18.634 -20.621 1.00 37.09 250 THR A CA 1
ATOM 2004 C C . THR A 1 250 ? 27.352 19.615 -21.645 1.00 37.09 250 THR A C 1
ATOM 2006 O O . THR A 1 250 ? 26.649 20.082 -22.525 1.00 37.09 250 THR A O 1
ATOM 2009 N N . SER A 1 251 ? 28.634 19.966 -21.528 1.00 31.66 251 SER A N 1
ATOM 2010 C CA . SER A 1 251 ? 29.330 20.851 -22.478 1.00 31.66 251 SER A CA 1
ATOM 2011 C C . SER A 1 251 ? 30.516 20.174 -23.171 1.00 31.66 251 SER A C 1
ATOM 2013 O O . SER A 1 251 ? 30.816 20.498 -24.309 1.00 31.66 251 SER A O 1
ATOM 2015 N N . HIS A 1 252 ? 31.148 19.169 -22.554 1.00 29.28 252 HIS A N 1
ATOM 2016 C CA . HIS A 1 252 ? 32.326 18.514 -23.147 1.00 29.28 252 HIS A CA 1
ATOM 2017 C C . HIS A 1 252 ? 32.019 17.373 -24.132 1.00 29.28 252 HIS A C 1
ATOM 2019 O O . HIS A 1 252 ? 32.917 16.929 -24.842 1.00 29.28 252 HIS A O 1
ATOM 2025 N N . VAL A 1 253 ? 30.776 16.878 -24.185 1.00 37.81 253 VAL A N 1
ATOM 2026 C CA . VAL A 1 253 ? 30.385 15.803 -25.122 1.00 37.81 253 VAL A CA 1
ATOM 2027 C C . VAL A 1 253 ? 29.918 16.372 -26.468 1.00 37.81 253 VAL A C 1
ATOM 2029 O O . VAL A 1 253 ? 30.154 15.748 -27.497 1.00 37.81 253 VAL A O 1
ATOM 2032 N N . GLU A 1 254 ? 29.347 17.581 -26.490 1.00 35.16 254 GLU A N 1
ATOM 2033 C CA . GLU A 1 254 ? 29.035 18.294 -27.741 1.00 35.16 254 GLU A CA 1
ATOM 2034 C C . GLU A 1 254 ? 30.293 18.825 -28.440 1.00 35.16 254 GLU A C 1
ATOM 2036 O O . GLU A 1 254 ? 30.367 18.793 -29.665 1.00 35.16 254 GLU A O 1
ATOM 2041 N N . GLU A 1 255 ? 31.322 19.228 -27.690 1.00 32.03 255 GLU A N 1
ATOM 2042 C CA . GLU A 1 255 ? 32.557 19.769 -28.275 1.00 32.03 255 GLU A CA 1
ATOM 2043 C C . GLU A 1 255 ? 33.399 18.695 -28.994 1.00 32.03 255 GLU A C 1
ATOM 2045 O O . GLU A 1 255 ? 34.047 18.983 -29.997 1.00 32.03 255 GLU A O 1
ATOM 2050 N N . LEU A 1 256 ? 33.326 17.428 -28.559 1.00 33.78 256 LEU A N 1
ATOM 2051 C CA . LEU A 1 256 ? 34.016 16.313 -29.227 1.00 33.78 256 LEU A CA 1
ATOM 2052 C C . LEU A 1 256 ? 33.213 15.728 -30.407 1.00 33.78 256 LEU A C 1
ATOM 2054 O O . LEU A 1 256 ? 33.799 15.211 -31.358 1.00 33.78 256 LEU A O 1
ATOM 2058 N N . ALA A 1 257 ? 31.880 15.843 -30.370 1.00 36.53 257 ALA A N 1
ATOM 2059 C CA . ALA A 1 257 ? 30.993 15.454 -31.471 1.00 36.53 257 ALA A CA 1
ATOM 2060 C C . ALA A 1 257 ? 30.929 16.518 -32.586 1.00 36.53 257 ALA A C 1
ATOM 2062 O O . ALA A 1 257 ? 30.688 16.186 -33.743 1.00 36.53 257 ALA A O 1
ATOM 2063 N N . GLY A 1 258 ? 31.186 17.790 -32.264 1.00 32.19 258 GLY A N 1
ATOM 2064 C CA . GLY A 1 258 ? 31.272 18.873 -33.248 1.00 32.19 258 GLY A CA 1
ATOM 2065 C C . GLY A 1 258 ? 32.563 18.868 -34.072 1.00 32.19 258 GLY A C 1
ATOM 2066 O O . GLY A 1 258 ? 32.574 19.375 -35.190 1.00 32.19 258 GLY A O 1
ATOM 2067 N N . MET A 1 259 ? 33.642 18.267 -33.560 1.00 33.25 259 MET A N 1
ATOM 2068 C CA . MET A 1 259 ? 34.971 18.328 -34.185 1.00 33.25 259 MET A CA 1
ATOM 2069 C C . MET A 1 259 ? 35.263 17.174 -35.168 1.00 33.25 259 MET A C 1
ATOM 2071 O O . MET A 1 259 ? 36.329 17.142 -35.773 1.00 33.25 259 MET A O 1
ATOM 2075 N N . THR A 1 260 ? 34.326 16.237 -35.362 1.00 33.91 260 THR A N 1
ATOM 2076 C CA . THR A 1 260 ? 34.475 15.077 -36.271 1.00 33.91 260 THR A CA 1
ATOM 2077 C C . THR A 1 260 ? 33.710 15.197 -37.595 1.00 33.91 260 THR A C 1
ATOM 2079 O O . THR A 1 260 ? 33.825 14.314 -38.437 1.00 33.91 260 THR A O 1
ATOM 2082 N N . ASN A 1 261 ? 32.996 16.304 -37.839 1.00 37.53 261 ASN A N 1
ATOM 2083 C CA . ASN A 1 261 ? 32.190 16.494 -39.058 1.00 37.53 261 ASN A CA 1
ATOM 2084 C C . ASN A 1 261 ? 32.878 17.302 -40.173 1.00 37.53 261 ASN A C 1
ATOM 2086 O O . ASN A 1 261 ? 32.232 17.683 -41.146 1.00 37.53 261 ASN A O 1
ATOM 2090 N N . THR A 1 262 ? 34.180 17.566 -40.067 1.00 35.56 262 THR A N 1
ATOM 2091 C CA . THR A 1 262 ? 34.933 18.272 -41.112 1.00 35.56 262 THR A CA 1
ATOM 2092 C C . THR A 1 262 ? 36.225 17.544 -41.441 1.00 35.56 262 THR A C 1
ATOM 2094 O O . THR A 1 262 ? 37.295 18.087 -41.209 1.00 35.56 262 THR A O 1
ATOM 2097 N N . LEU A 1 263 ? 36.145 16.317 -41.953 1.00 34.66 263 LEU A N 1
ATOM 2098 C CA . LEU A 1 263 ? 37.111 15.798 -42.924 1.00 34.66 263 LEU A CA 1
ATOM 2099 C C . LEU A 1 263 ? 36.574 14.496 -43.550 1.00 34.66 263 LEU A C 1
ATOM 2101 O O . LEU A 1 263 ? 36.058 13.629 -42.855 1.00 34.66 263 LEU A O 1
ATOM 2105 N N . ASP A 1 264 ? 36.738 14.407 -44.867 1.00 29.42 264 ASP A N 1
ATOM 2106 C CA . ASP A 1 264 ? 36.619 13.230 -45.733 1.00 29.42 264 ASP A CA 1
ATOM 2107 C C . ASP A 1 264 ? 35.231 12.708 -46.148 1.00 29.42 264 ASP A C 1
ATOM 2109 O O . ASP A 1 264 ? 34.612 11.797 -45.604 1.00 29.42 264 ASP A O 1
ATOM 2113 N N . SER A 1 265 ? 34.826 13.271 -47.286 1.00 33.47 265 SER A N 1
ATOM 2114 C CA . SER A 1 265 ? 34.088 12.645 -48.375 1.00 33.47 265 SER A CA 1
ATOM 2115 C C . SER A 1 265 ? 34.622 11.259 -48.779 1.00 33.47 265 SER A C 1
ATOM 2117 O O . SER A 1 265 ? 35.773 11.131 -49.185 1.00 33.47 265 SER A O 1
ATOM 2119 N N . GLY A 1 266 ? 33.711 10.281 -48.837 1.00 33.06 266 GLY A N 1
ATOM 2120 C CA . GLY A 1 266 ? 33.785 9.139 -49.755 1.00 33.06 266 GLY A CA 1
ATOM 2121 C C . GLY A 1 266 ? 34.257 7.816 -49.152 1.00 33.06 266 GLY A C 1
ATOM 2122 O O . GLY A 1 266 ? 35.443 7.531 -49.160 1.00 33.06 266 GLY A O 1
ATOM 2123 N N . VAL A 1 267 ? 33.302 6.984 -48.714 1.00 28.56 267 VAL A N 1
ATOM 2124 C CA . VAL A 1 267 ? 33.171 5.526 -48.960 1.00 28.56 267 VAL A CA 1
ATOM 2125 C C . VAL A 1 267 ? 32.091 4.990 -48.011 1.00 28.56 267 VAL A C 1
ATOM 2127 O O . VAL A 1 267 ? 32.135 5.187 -46.801 1.00 28.56 267 VAL A O 1
ATOM 2130 N N . SER A 1 268 ? 31.073 4.341 -48.580 1.00 34.50 268 SER A N 1
ATOM 2131 C CA . SER A 1 268 ? 29.978 3.719 -47.832 1.00 34.50 268 SER A CA 1
ATOM 2132 C C . SER A 1 268 ? 30.431 2.406 -47.194 1.00 34.50 268 SER A C 1
ATOM 2134 O O . SER A 1 268 ? 30.701 1.437 -47.898 1.00 34.50 268 SER A O 1
ATOM 2136 N N . SER A 1 269 ? 30.428 2.348 -45.864 1.00 26.69 269 SER A N 1
ATOM 2137 C CA . SER A 1 269 ? 30.399 1.097 -45.102 1.00 26.69 269 SER A CA 1
ATOM 2138 C C . SER A 1 269 ? 29.530 1.288 -43.860 1.00 26.69 269 SER A C 1
ATOM 2140 O O . SER A 1 269 ? 29.830 2.126 -43.012 1.00 26.69 269 SER A O 1
ATOM 2142 N N . ALA A 1 270 ? 28.434 0.535 -43.779 1.00 32.62 270 ALA A N 1
ATOM 2143 C CA . ALA A 1 270 ? 27.497 0.555 -42.663 1.00 32.62 270 ALA A CA 1
ATOM 2144 C C . ALA A 1 270 ? 28.191 0.117 -41.359 1.00 32.62 270 ALA A C 1
ATOM 2146 O O . ALA A 1 270 ? 28.668 -1.013 -41.264 1.00 32.62 270 ALA A O 1
ATOM 2147 N N . SER A 1 271 ? 28.244 1.005 -40.361 1.00 26.66 271 SER A N 1
ATOM 2148 C CA . SER A 1 271 ? 28.742 0.710 -39.013 1.00 26.66 271 SER A CA 1
ATOM 2149 C C . SER A 1 271 ? 27.573 0.505 -38.031 1.00 26.66 271 SER A C 1
ATOM 2151 O O . SER A 1 271 ? 26.529 1.149 -38.165 1.00 26.66 271 SER A O 1
ATOM 2153 N N . PRO A 1 272 ? 27.694 -0.410 -37.050 1.00 29.86 272 PRO A N 1
ATOM 2154 C CA . PRO A 1 272 ? 26.603 -0.735 -36.143 1.00 29.86 272 PRO A CA 1
ATOM 2155 C C . PRO A 1 272 ? 26.498 0.262 -34.973 1.00 29.86 272 PRO A C 1
ATOM 2157 O O . PRO A 1 272 ? 27.439 0.468 -34.215 1.00 29.86 272 PRO A O 1
ATOM 2160 N N . THR A 1 273 ? 25.286 0.798 -34.800 1.00 34.00 273 THR A N 1
ATOM 2161 C CA . THR A 1 273 ? 24.616 1.159 -33.530 1.00 34.00 273 THR A CA 1
ATOM 2162 C C . THR A 1 273 ? 25.375 2.003 -32.493 1.00 34.00 273 THR A C 1
ATOM 2164 O O . THR A 1 273 ? 25.977 1.479 -31.553 1.00 34.00 273 THR A O 1
ATOM 2167 N N . SER A 1 274 ? 25.143 3.318 -32.539 1.00 33.25 274 SER A N 1
ATOM 2168 C CA . SER A 1 274 ? 25.354 4.263 -31.426 1.00 33.25 274 SER A CA 1
ATOM 2169 C C . SER A 1 274 ? 24.645 3.846 -30.120 1.00 33.25 274 SER A C 1
ATOM 2171 O O . SER A 1 274 ? 25.101 4.188 -29.030 1.00 33.25 274 SER A O 1
ATOM 2173 N N . ASP A 1 275 ? 23.581 3.042 -30.203 1.00 30.91 275 ASP A N 1
ATOM 2174 C CA . ASP A 1 275 ? 22.805 2.567 -29.047 1.00 30.91 275 ASP A CA 1
ATOM 2175 C C . ASP A 1 275 ? 23.568 1.569 -28.157 1.00 30.91 275 ASP A C 1
ATOM 2177 O O . ASP A 1 275 ? 23.373 1.541 -26.939 1.00 30.91 275 ASP A O 1
ATOM 2181 N N . ALA A 1 276 ? 24.486 0.782 -28.730 1.00 30.67 276 ALA A N 1
ATOM 2182 C CA . ALA A 1 276 ? 25.288 -0.186 -27.978 1.00 30.67 276 ALA A CA 1
ATOM 2183 C C . ALA A 1 276 ? 26.349 0.507 -27.101 1.00 30.67 276 ALA A C 1
ATOM 2185 O O . ALA A 1 276 ? 26.605 0.089 -25.969 1.00 30.67 276 ALA A O 1
ATOM 2186 N N . ILE A 1 277 ? 26.905 1.620 -27.591 1.00 32.16 277 ILE A N 1
ATOM 2187 C CA . ILE A 1 277 ? 27.914 2.423 -26.888 1.00 32.16 277 ILE A CA 1
ATOM 2188 C C . ILE A 1 277 ? 27.274 3.183 -25.712 1.00 32.16 277 ILE A C 1
ATOM 2190 O O . ILE A 1 277 ? 27.855 3.262 -24.625 1.00 32.16 277 ILE A O 1
ATOM 2194 N N . ILE A 1 278 ? 26.034 3.659 -25.879 1.00 35.94 278 ILE A N 1
ATOM 2195 C CA . ILE A 1 278 ? 25.253 4.298 -24.807 1.00 35.94 278 ILE A CA 1
ATOM 2196 C C . ILE A 1 278 ? 24.885 3.278 -23.718 1.00 35.94 278 ILE A C 1
ATOM 2198 O O . ILE A 1 278 ? 25.000 3.580 -22.527 1.00 35.94 278 ILE A O 1
ATOM 2202 N N . LEU A 1 279 ? 24.506 2.050 -24.090 1.00 29.86 279 LEU A N 1
ATOM 2203 C CA . LEU A 1 279 ? 24.155 0.995 -23.133 1.00 29.86 279 LEU A CA 1
ATOM 2204 C C . LEU A 1 279 ? 25.361 0.573 -22.274 1.00 29.86 279 LEU A C 1
ATOM 2206 O O . LEU A 1 279 ? 25.232 0.371 -21.061 1.00 29.86 279 LEU A O 1
ATOM 2210 N N . GLU A 1 280 ? 26.551 0.497 -22.876 1.00 28.64 280 GLU A N 1
ATOM 2211 C CA . GLU A 1 280 ? 27.783 0.179 -22.155 1.00 28.64 280 GLU A CA 1
ATOM 2212 C C . GLU A 1 280 ? 28.205 1.323 -21.214 1.00 28.64 280 GLU A C 1
ATOM 2214 O O . GLU A 1 280 ? 28.568 1.066 -20.060 1.00 28.64 280 GLU A O 1
ATOM 2219 N N . GLN A 1 281 ? 28.070 2.588 -21.633 1.00 29.41 281 GLN A N 1
ATOM 2220 C CA . GLN A 1 281 ? 28.362 3.747 -20.778 1.00 29.41 281 GLN A CA 1
ATOM 2221 C C . GLN A 1 281 ? 27.363 3.920 -19.623 1.00 29.41 281 GLN A C 1
ATOM 2223 O O . GLN A 1 281 ? 27.779 4.224 -18.502 1.00 29.41 281 GLN A O 1
ATOM 2228 N N . VAL A 1 282 ? 26.072 3.643 -19.835 1.00 38.06 282 VAL A N 1
ATOM 2229 C CA . VAL A 1 282 ? 25.055 3.636 -18.765 1.00 38.06 282 VAL A CA 1
ATOM 2230 C C . VAL A 1 282 ? 25.296 2.483 -17.781 1.00 38.06 282 VAL A C 1
ATOM 2232 O O . VAL A 1 282 ? 25.069 2.641 -16.581 1.00 38.06 282 VAL A O 1
ATOM 2235 N N . SER A 1 283 ? 25.842 1.352 -18.244 1.00 32.56 283 SER A N 1
ATOM 2236 C CA . SER A 1 283 ? 26.249 0.240 -17.371 1.00 32.56 283 SER A CA 1
ATOM 2237 C C . SER A 1 283 ? 27.529 0.524 -16.561 1.00 32.56 283 SER A C 1
ATOM 2239 O O . SER A 1 283 ? 27.676 0.017 -15.445 1.00 32.56 283 SER A O 1
ATOM 2241 N N . LYS A 1 284 ? 28.438 1.364 -17.086 1.00 31.53 284 LYS A N 1
ATOM 2242 C CA . LYS A 1 284 ? 29.691 1.791 -16.429 1.00 31.53 284 LYS A CA 1
ATOM 2243 C C . LYS A 1 284 ? 29.528 3.012 -15.516 1.00 31.53 284 LYS A C 1
ATOM 2245 O O . LYS A 1 284 ? 30.404 3.267 -14.683 1.00 31.53 284 LYS A O 1
ATOM 2250 N N . ALA A 1 285 ? 28.420 3.748 -15.604 1.00 42.28 285 ALA A N 1
ATOM 2251 C CA . ALA A 1 285 ? 28.109 4.815 -14.663 1.00 42.28 285 ALA A CA 1
ATOM 2252 C C . ALA A 1 285 ? 27.862 4.221 -13.264 1.00 42.28 285 ALA A C 1
ATOM 2254 O O . ALA A 1 285 ? 26.845 3.581 -12.998 1.00 42.28 285 ALA A O 1
ATOM 2255 N N . LYS A 1 286 ? 28.816 4.419 -12.343 1.00 53.31 286 LYS A N 1
ATOM 2256 C CA . LYS A 1 286 ? 28.729 3.997 -10.934 1.00 53.31 286 LYS A CA 1
ATOM 2257 C C . LYS A 1 286 ? 27.486 4.604 -10.268 1.00 53.31 286 LYS A C 1
ATOM 2259 O O . LYS A 1 286 ? 27.540 5.715 -9.744 1.00 53.31 286 LYS A O 1
ATOM 2264 N N . SER A 1 287 ? 26.371 3.874 -10.288 1.00 60.84 287 SER A N 1
ATOM 2265 C CA . SER A 1 287 ? 25.088 4.323 -9.742 1.00 60.84 287 SER A CA 1
ATOM 2266 C C . SER A 1 287 ? 25.162 4.522 -8.223 1.00 60.84 287 SER A C 1
ATOM 2268 O O . SER A 1 287 ? 25.612 3.633 -7.490 1.00 60.84 287 SER A O 1
ATOM 2270 N N . ALA A 1 288 ? 24.693 5.683 -7.752 1.00 65.81 288 ALA A N 1
ATOM 2271 C CA . ALA A 1 288 ? 24.592 6.037 -6.332 1.00 65.81 288 ALA A CA 1
ATOM 2272 C C . ALA A 1 288 ? 23.351 5.443 -5.631 1.00 65.81 288 ALA A C 1
ATOM 2274 O O . ALA A 1 288 ? 23.170 5.600 -4.422 1.00 65.81 288 ALA A O 1
ATOM 2275 N N . ARG A 1 289 ? 22.519 4.715 -6.386 1.00 67.81 289 ARG A N 1
ATOM 2276 C CA . ARG A 1 289 ? 21.218 4.180 -5.965 1.00 67.81 289 ARG A CA 1
ATOM 2277 C C . ARG A 1 289 ? 21.288 3.304 -4.721 1.00 67.81 289 ARG A C 1
ATOM 2279 O O . ARG A 1 289 ? 20.458 3.447 -3.835 1.00 67.81 289 ARG A O 1
ATOM 2286 N N . GLY A 1 290 ? 22.286 2.428 -4.642 1.00 69.88 290 GLY A N 1
ATOM 2287 C CA . GLY A 1 290 ? 22.429 1.501 -3.521 1.00 69.88 290 GLY A CA 1
ATOM 2288 C C . GLY A 1 290 ? 22.593 2.212 -2.176 1.00 69.88 290 GLY A C 1
ATOM 2289 O O . GLY A 1 290 ? 21.922 1.882 -1.207 1.00 69.88 290 GLY A O 1
ATOM 2290 N N . LYS A 1 291 ? 23.430 3.253 -2.137 1.00 80.12 291 LYS A N 1
ATOM 2291 C CA . LYS A 1 291 ? 23.680 4.044 -0.924 1.00 80.12 291 LYS A CA 1
ATOM 2292 C C . LYS A 1 291 ? 22.545 5.018 -0.613 1.00 80.12 291 LYS A C 1
ATOM 2294 O O . LYS A 1 291 ? 22.223 5.199 0.555 1.00 80.12 291 LYS A O 1
ATOM 2299 N N . ALA A 1 292 ? 21.912 5.595 -1.636 1.00 80.25 292 ALA A N 1
ATOM 2300 C CA . ALA A 1 292 ? 20.701 6.396 -1.454 1.00 80.25 292 ALA A CA 1
ATOM 2301 C C . ALA A 1 292 ? 19.574 5.567 -0.817 1.00 80.25 292 ALA A C 1
ATOM 2303 O O . ALA A 1 292 ? 18.973 6.017 0.152 1.00 80.25 292 ALA A O 1
ATOM 2304 N N . ALA A 1 293 ? 19.369 4.332 -1.290 1.00 81.06 293 ALA A N 1
ATOM 2305 C CA . ALA A 1 293 ? 18.372 3.414 -0.747 1.00 81.06 293 ALA A CA 1
ATOM 2306 C C . ALA A 1 293 ? 18.627 3.047 0.725 1.00 81.06 293 ALA A C 1
ATOM 2308 O O . ALA A 1 293 ? 17.667 2.915 1.478 1.00 81.06 293 ALA A O 1
ATOM 2309 N N . ILE A 1 294 ? 19.891 2.923 1.158 1.00 85.38 294 ILE A N 1
ATOM 2310 C CA . ILE A 1 294 ? 20.225 2.714 2.580 1.00 85.38 294 ILE A CA 1
ATOM 2311 C C . ILE A 1 294 ? 19.714 3.889 3.419 1.00 85.38 294 ILE A C 1
ATOM 2313 O O . ILE A 1 294 ? 19.004 3.676 4.397 1.00 85.38 294 ILE A O 1
ATOM 2317 N N . ILE A 1 295 ? 20.060 5.121 3.026 1.00 87.50 295 ILE A N 1
ATOM 2318 C CA . ILE A 1 295 ? 19.695 6.330 3.777 1.00 87.50 295 ILE A CA 1
ATOM 2319 C C . ILE A 1 295 ? 18.174 6.481 3.838 1.00 87.50 295 ILE A C 1
ATOM 2321 O O . ILE A 1 295 ? 17.623 6.681 4.917 1.00 87.50 295 ILE A O 1
ATOM 2325 N N . THR A 1 296 ? 17.489 6.370 2.697 1.00 86.06 296 THR A N 1
ATOM 2326 C CA . THR A 1 296 ? 16.038 6.581 2.638 1.00 86.06 296 THR A CA 1
ATOM 2327 C C . THR A 1 296 ? 15.264 5.486 3.366 1.00 86.06 296 THR A C 1
ATOM 2329 O O . THR A 1 296 ? 14.324 5.810 4.085 1.00 86.06 296 THR A O 1
ATOM 2332 N N . SER A 1 297 ? 15.669 4.216 3.252 1.00 87.69 297 SER A N 1
ATOM 2333 C CA . SER A 1 297 ? 14.996 3.113 3.960 1.00 87.69 297 SER A CA 1
ATOM 2334 C C . SER A 1 297 ? 15.213 3.205 5.472 1.00 87.69 297 SER A C 1
ATOM 2336 O O . SER A 1 297 ? 14.271 3.028 6.236 1.00 87.69 297 SER A O 1
ATOM 2338 N N . LEU A 1 298 ? 16.430 3.550 5.923 1.00 92.31 298 LEU A N 1
ATOM 2339 C CA . LEU A 1 298 ? 16.713 3.765 7.347 1.00 92.31 298 LEU A CA 1
ATOM 2340 C C . LEU A 1 298 ? 15.891 4.928 7.912 1.00 92.31 298 LEU A C 1
ATOM 2342 O O . LEU A 1 298 ? 15.304 4.815 8.985 1.00 92.31 298 LEU A O 1
ATOM 2346 N N . TRP A 1 299 ? 15.833 6.037 7.174 1.00 94.31 299 TRP A N 1
ATOM 2347 C CA . TRP A 1 299 ? 15.057 7.211 7.554 1.00 94.31 299 TRP A CA 1
ATOM 2348 C C . TRP A 1 299 ? 13.573 6.882 7.730 1.00 94.31 299 TRP A C 1
ATOM 2350 O O . TRP A 1 299 ? 12.985 7.207 8.759 1.00 94.31 299 TRP A O 1
ATOM 2360 N N . LYS A 1 300 ? 12.981 6.163 6.771 1.00 93.12 300 LYS A N 1
ATOM 2361 C CA . LYS A 1 300 ? 11.587 5.717 6.861 1.00 93.12 300 LYS A CA 1
ATOM 2362 C C . LYS A 1 300 ? 11.357 4.748 8.018 1.00 93.12 300 LYS A C 1
ATOM 2364 O O . LYS A 1 300 ? 10.376 4.899 8.738 1.00 93.12 300 LYS A O 1
ATOM 2369 N N . LEU A 1 301 ? 12.269 3.797 8.229 1.00 93.50 301 LEU A N 1
ATOM 2370 C CA . LEU A 1 301 ? 12.172 2.813 9.309 1.00 93.50 301 LEU A CA 1
ATOM 2371 C C . LEU A 1 301 ? 12.087 3.478 10.692 1.00 93.50 301 LEU A C 1
ATOM 2373 O O . LEU A 1 301 ? 11.334 3.012 11.542 1.00 93.50 301 LEU A O 1
ATOM 2377 N N . VAL A 1 302 ? 12.818 4.578 10.899 1.00 95.00 302 VAL A N 1
ATOM 2378 C CA . VAL A 1 302 ? 12.757 5.378 12.135 1.00 95.00 302 VAL A CA 1
ATOM 2379 C C . VAL A 1 302 ? 11.500 6.250 12.184 1.00 95.00 302 VAL A C 1
ATOM 2381 O O . VAL A 1 302 ? 10.873 6.370 13.237 1.00 95.00 302 VAL A O 1
ATOM 2384 N N . LEU A 1 303 ? 11.101 6.847 11.058 1.00 94.06 303 LEU A N 1
ATOM 2385 C CA . LEU A 1 303 ? 9.929 7.720 11.000 1.00 94.06 303 LEU A CA 1
ATOM 2386 C C . LEU A 1 303 ? 8.611 6.988 11.264 1.00 94.06 303 LEU A C 1
ATOM 2388 O O . LEU A 1 303 ? 7.731 7.572 11.883 1.00 94.06 303 LEU A O 1
ATOM 2392 N N . ILE A 1 304 ? 8.446 5.743 10.808 1.00 94.81 304 ILE A N 1
ATOM 2393 C CA . ILE A 1 304 ? 7.173 5.005 10.922 1.00 94.81 304 ILE A CA 1
ATOM 2394 C C . ILE A 1 304 ? 6.656 4.927 12.368 1.00 94.81 304 ILE A C 1
ATOM 2396 O O . ILE A 1 304 ? 5.529 5.374 12.605 1.00 94.81 304 ILE A O 1
ATOM 2400 N N . PRO A 1 305 ? 7.417 4.409 13.354 1.00 93.94 305 PRO A N 1
ATOM 2401 C CA . PRO A 1 305 ? 6.945 4.370 14.734 1.00 93.94 305 PRO A CA 1
ATOM 2402 C C . PRO A 1 305 ? 6.771 5.779 15.317 1.00 93.94 305 PRO A C 1
ATOM 2404 O O . PRO A 1 305 ? 5.788 6.025 16.009 1.00 93.94 305 PRO A O 1
ATOM 2407 N N . PHE A 1 306 ? 7.664 6.722 14.990 1.00 93.44 306 PHE A N 1
ATOM 2408 C CA . PHE A 1 306 ? 7.591 8.098 15.490 1.00 93.44 306 PHE A CA 1
ATOM 2409 C C . PHE A 1 306 ? 6.310 8.816 15.043 1.00 93.44 306 PHE A C 1
ATOM 2411 O O . PHE A 1 306 ? 5.577 9.359 15.866 1.00 93.44 306 PHE A O 1
ATOM 2418 N N . VAL A 1 307 ? 6.007 8.777 13.745 1.00 93.25 307 VAL A N 1
ATOM 2419 C CA . VAL A 1 307 ? 4.798 9.376 13.173 1.00 93.25 307 VAL A CA 1
ATOM 2420 C C . VAL A 1 307 ? 3.549 8.656 13.674 1.00 93.25 307 VAL A C 1
ATOM 2422 O O . VAL A 1 307 ? 2.560 9.314 13.974 1.00 93.25 307 VAL A O 1
ATOM 2425 N N . SER A 1 308 ? 3.587 7.327 13.820 1.00 90.88 308 SER A N 1
ATOM 2426 C CA . SER A 1 308 ? 2.448 6.569 14.355 1.00 90.88 308 SER A CA 1
ATOM 2427 C C . SER A 1 308 ? 2.114 6.987 15.791 1.00 90.88 308 SER A C 1
ATOM 2429 O O . SER A 1 308 ? 0.951 7.225 16.093 1.00 90.88 308 SER A O 1
ATOM 2431 N N . VAL A 1 309 ? 3.123 7.162 16.654 1.00 89.56 309 VAL A N 1
ATOM 2432 C CA . VAL A 1 309 ? 2.935 7.686 18.019 1.00 89.56 309 VAL A CA 1
ATOM 2433 C C . VAL A 1 309 ? 2.441 9.133 17.996 1.00 89.56 309 VAL A C 1
ATOM 2435 O O . VAL A 1 309 ? 1.530 9.472 18.746 1.00 89.56 309 VAL A O 1
ATOM 2438 N N . LEU A 1 310 ? 2.997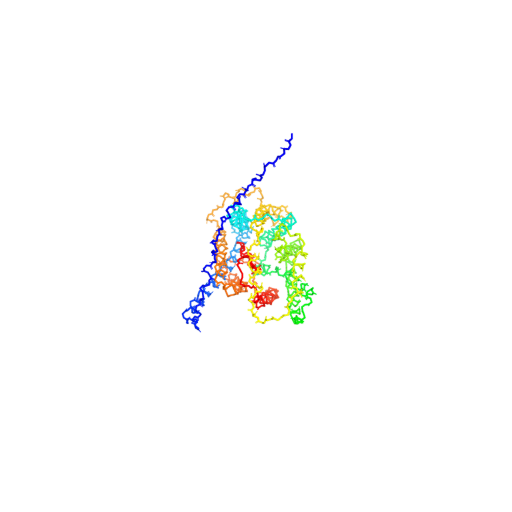 9.981 17.124 1.00 89.50 310 LEU A N 1
ATOM 2439 C CA . LEU A 1 310 ? 2.567 11.374 16.990 1.00 89.50 310 LEU A CA 1
ATOM 2440 C C . LEU A 1 310 ? 1.090 11.477 16.585 1.00 89.50 310 LEU A C 1
ATOM 2442 O O . LEU A 1 310 ? 0.372 12.300 17.143 1.00 89.50 310 LEU A O 1
ATOM 2446 N N . LEU A 1 311 ? 0.625 10.630 15.662 1.00 86.12 311 LEU A N 1
ATOM 2447 C CA . LEU A 1 311 ? -0.783 10.568 15.263 1.00 86.12 311 LEU A CA 1
ATOM 2448 C C . LEU A 1 311 ? -1.687 10.104 16.412 1.00 86.12 311 LEU A C 1
ATOM 2450 O O . LEU A 1 311 ? -2.777 10.648 16.561 1.00 86.12 311 LEU A O 1
ATOM 2454 N N . SER A 1 312 ? -1.226 9.177 17.257 1.00 82.56 312 SER A N 1
ATOM 2455 C CA . SER A 1 312 ? -1.957 8.752 18.461 1.00 82.56 312 SER A CA 1
ATOM 2456 C C . SER A 1 312 ? -2.032 9.833 19.550 1.00 82.56 312 SER A C 1
ATOM 2458 O O . SER A 1 312 ? -2.892 9.754 20.423 1.00 82.56 312 SER A O 1
ATOM 2460 N N . LEU A 1 313 ? -1.147 10.838 19.518 1.00 80.75 313 LEU A N 1
ATOM 2461 C CA . LEU A 1 313 ? -1.154 11.978 20.445 1.00 80.75 313 LEU A CA 1
ATOM 2462 C C . LEU A 1 313 ? -2.081 13.116 20.005 1.00 80.75 313 LEU A C 1
ATOM 2464 O O . LEU A 1 313 ? -2.389 13.989 20.818 1.00 80.75 313 LEU A O 1
ATOM 2468 N N . ILE A 1 314 ? -2.504 13.146 18.737 1.00 76.62 314 ILE A N 1
ATOM 2469 C CA . ILE A 1 314 ? -3.433 14.171 18.259 1.00 76.62 314 ILE A CA 1
ATOM 2470 C C . ILE A 1 314 ? -4.757 13.971 19.010 1.00 76.62 314 ILE A C 1
ATOM 2472 O O . ILE A 1 314 ? -5.304 12.868 18.959 1.00 76.62 314 ILE A O 1
ATOM 2476 N N . PRO A 1 315 ? -5.279 14.998 19.710 1.00 59.31 315 PRO A N 1
ATOM 2477 C CA . PRO A 1 315 ? -6.515 14.878 20.468 1.00 59.31 315 PRO A CA 1
ATOM 2478 C C . PRO A 1 315 ? -7.679 14.627 19.508 1.00 59.31 315 PRO A C 1
ATOM 2480 O O . PRO A 1 315 ? -8.243 15.547 18.918 1.00 59.31 315 PRO A O 1
ATOM 2483 N N . GLN A 1 316 ? -8.016 13.354 19.330 1.00 60.22 316 GLN A N 1
ATOM 2484 C CA . GLN A 1 316 ? -9.298 12.938 18.788 1.00 60.22 316 GLN A CA 1
ATOM 2485 C C . GLN A 1 316 ? -10.347 12.987 19.905 1.00 60.22 316 GLN A C 1
ATOM 2487 O O . GLN A 1 316 ? -9.998 12.999 21.090 1.00 60.22 316 GLN A O 1
ATOM 2492 N N . LYS A 1 317 ? -11.637 13.051 19.538 1.00 54.66 317 LYS A N 1
ATOM 2493 C CA . LYS A 1 317 ? -12.740 12.898 20.504 1.00 54.66 317 LYS A CA 1
ATOM 2494 C C . LYS A 1 317 ? -12.462 11.679 21.391 1.00 54.66 317 LYS A C 1
ATOM 2496 O O . LYS A 1 317 ? -11.931 10.689 20.896 1.00 54.66 317 LYS A O 1
ATOM 2501 N N . GLU A 1 318 ? -12.812 11.752 22.677 1.00 50.38 318 GLU A N 1
ATOM 2502 C CA . GLU A 1 318 ? -12.481 10.719 23.678 1.00 50.38 318 GLU A CA 1
ATOM 2503 C C . GLU A 1 318 ? -12.883 9.290 23.266 1.00 50.38 318 GLU A C 1
ATOM 2505 O O . GLU A 1 318 ? -12.246 8.336 23.702 1.00 50.38 318 GLU A O 1
ATOM 2510 N N . GLU A 1 319 ? -13.858 9.157 22.365 1.00 52.69 319 GLU A N 1
ATOM 2511 C CA . GLU A 1 319 ? -14.350 7.903 21.785 1.00 52.69 319 GLU A CA 1
ATOM 2512 C C . GLU A 1 319 ? -13.466 7.298 20.670 1.00 52.69 319 GLU A C 1
ATOM 2514 O O . GLU A 1 319 ? -13.785 6.216 20.211 1.00 52.69 319 GLU A O 1
ATOM 2519 N N . HIS A 1 320 ? -12.400 7.963 20.196 1.00 55.59 320 HIS A N 1
ATOM 2520 C CA . HIS A 1 320 ? -11.592 7.524 19.034 1.00 55.59 320 HIS A CA 1
ATOM 2521 C C . HIS A 1 320 ? -10.072 7.489 19.318 1.00 55.59 320 HIS A C 1
ATOM 2523 O O . HIS A 1 320 ? -9.240 7.721 18.440 1.00 55.59 320 HIS A O 1
ATOM 2529 N N . LYS A 1 321 ? -9.640 7.229 20.559 1.00 65.44 321 LYS A N 1
ATOM 2530 C CA . LYS A 1 321 ? -8.197 7.094 20.846 1.00 65.44 321 LYS A CA 1
ATOM 2531 C C . LYS A 1 321 ? -7.627 5.838 20.173 1.00 65.44 321 LYS A C 1
ATOM 2533 O O . LYS A 1 321 ? -7.997 4.725 20.521 1.00 65.44 321 LYS A O 1
ATOM 2538 N N . ILE A 1 322 ? -6.675 6.025 19.252 1.00 72.88 322 ILE A N 1
ATOM 2539 C CA . ILE A 1 322 ? -6.073 4.946 18.440 1.00 72.88 322 ILE A CA 1
ATOM 2540 C C . ILE A 1 322 ? -5.337 3.903 19.300 1.00 72.88 322 ILE A C 1
ATOM 2542 O O . ILE A 1 322 ? -5.403 2.703 19.055 1.00 72.88 322 ILE A O 1
ATOM 2546 N N . ALA A 1 323 ? -4.585 4.361 20.298 1.00 73.25 323 ALA A N 1
ATOM 2547 C CA . ALA A 1 323 ? -3.900 3.497 21.252 1.00 73.25 323 ALA A CA 1
ATOM 2548 C C . ALA A 1 323 ? -3.581 4.293 22.515 1.00 73.25 323 ALA A C 1
ATOM 2550 O O . ALA A 1 323 ? -3.184 5.462 22.425 1.00 73.25 323 ALA A O 1
ATOM 2551 N N . ASN A 1 324 ? -3.695 3.668 23.688 1.00 78.69 324 ASN A N 1
ATOM 2552 C CA . ASN A 1 324 ? -3.212 4.286 24.911 1.00 78.69 324 ASN A CA 1
ATOM 2553 C C . ASN A 1 324 ? -1.707 4.033 25.065 1.00 78.69 324 ASN A C 1
ATOM 2555 O O . ASN A 1 324 ? -1.266 2.916 25.333 1.00 78.69 324 ASN A O 1
ATOM 2559 N N . LEU A 1 325 ? -0.895 5.086 24.935 1.00 79.75 325 LEU A N 1
ATOM 2560 C CA . LEU A 1 325 ? 0.563 4.970 25.057 1.00 79.75 325 LEU A CA 1
ATOM 2561 C C . LEU A 1 325 ? 1.008 4.441 26.431 1.00 79.75 325 LEU A C 1
ATOM 2563 O O . LEU A 1 325 ? 2.071 3.831 26.525 1.00 79.75 325 LEU A O 1
ATOM 2567 N N . ALA A 1 326 ? 0.199 4.634 27.479 1.00 80.38 326 ALA A N 1
ATOM 2568 C CA . ALA A 1 326 ? 0.474 4.093 28.809 1.00 80.38 326 ALA A CA 1
ATOM 2569 C C . ALA A 1 326 ? 0.349 2.558 28.868 1.00 80.38 326 ALA A C 1
ATOM 2571 O O . ALA A 1 326 ? 1.076 1.909 29.619 1.00 80.38 326 ALA A O 1
ATOM 2572 N N . ASP A 1 327 ? -0.527 1.974 28.046 1.00 83.81 327 ASP A N 1
ATOM 2573 C CA . ASP A 1 327 ? -0.801 0.534 28.006 1.00 83.81 327 ASP A CA 1
ATOM 2574 C C . ASP A 1 327 ? -0.032 -0.191 26.888 1.00 83.81 327 ASP A C 1
ATOM 2576 O O . ASP A 1 327 ? -0.124 -1.412 26.764 1.00 83.81 327 ASP A O 1
ATOM 2580 N N . LEU A 1 328 ? 0.813 0.516 26.126 1.00 84.94 328 LEU A N 1
ATOM 2581 C CA . LEU A 1 328 ? 1.597 -0.059 25.024 1.00 84.94 328 LEU A CA 1
ATOM 2582 C C . LEU A 1 328 ? 2.428 -1.277 25.465 1.00 84.94 328 LEU A C 1
ATOM 2584 O O . LEU A 1 328 ? 2.588 -2.236 24.712 1.00 84.94 328 LEU A O 1
ATOM 2588 N N . ARG A 1 329 ? 2.933 -1.262 26.706 1.00 87.81 329 ARG A N 1
ATOM 2589 C CA . ARG A 1 329 ? 3.674 -2.391 27.286 1.00 87.81 329 ARG A CA 1
ATOM 2590 C C . ARG A 1 329 ? 2.815 -3.655 27.373 1.00 87.81 329 ARG A C 1
ATOM 2592 O O . ARG A 1 329 ? 3.299 -4.718 27.008 1.00 87.81 329 ARG A O 1
ATOM 2599 N N . LYS A 1 330 ? 1.546 -3.530 27.776 1.00 85.88 330 LYS A N 1
ATOM 2600 C CA . LYS A 1 330 ? 0.595 -4.655 27.788 1.00 85.88 330 LYS A CA 1
ATOM 2601 C C . LYS A 1 330 ? 0.353 -5.174 26.373 1.00 85.88 330 LYS A C 1
ATOM 2603 O O . LYS A 1 330 ? 0.341 -6.378 26.161 1.00 85.88 330 LYS A O 1
ATOM 2608 N N . GLY A 1 331 ? 0.267 -4.265 25.397 1.00 85.81 331 GLY A N 1
ATOM 2609 C CA . GLY A 1 331 ? 0.146 -4.627 23.986 1.00 85.81 331 GLY A CA 1
ATOM 2610 C C . GLY A 1 331 ? 1.293 -5.516 23.480 1.00 85.81 331 GLY A C 1
ATOM 2611 O O . GLY A 1 331 ? 1.053 -6.435 22.695 1.00 85.81 331 GLY A O 1
ATOM 2612 N N . PHE A 1 332 ? 2.526 -5.278 23.946 1.00 89.25 332 PHE A N 1
ATOM 2613 C CA . PHE A 1 332 ? 3.677 -6.149 23.670 1.00 89.25 332 PHE A CA 1
ATOM 2614 C C . PHE A 1 332 ? 3.629 -7.466 24.450 1.00 89.25 332 PHE A C 1
ATOM 2616 O O . PHE A 1 332 ? 3.940 -8.507 23.876 1.00 89.25 332 PHE A O 1
ATOM 2623 N N . ASP A 1 333 ? 3.232 -7.432 25.724 1.00 89.19 333 ASP A N 1
ATOM 2624 C CA . ASP A 1 333 ? 3.137 -8.627 26.573 1.00 89.19 333 ASP A CA 1
ATOM 2625 C C . ASP A 1 333 ? 2.082 -9.624 26.032 1.00 89.19 333 ASP A C 1
ATOM 2627 O O . ASP A 1 333 ? 2.267 -10.838 26.104 1.00 89.19 333 ASP A O 1
ATOM 2631 N N . GLU A 1 334 ? 1.007 -9.121 25.419 1.00 88.06 334 GLU A N 1
ATOM 2632 C CA . GLU A 1 334 ? -0.069 -9.918 24.810 1.00 88.06 334 GLU A CA 1
ATOM 2633 C C . GLU A 1 334 ? 0.159 -10.261 23.328 1.00 88.06 334 GLU A C 1
ATOM 2635 O O . GLU A 1 334 ? -0.667 -10.939 22.702 1.00 88.06 334 GLU A O 1
ATOM 2640 N N . PHE A 1 335 ? 1.295 -9.851 22.753 1.00 89.62 335 PHE A N 1
ATOM 2641 C CA . PHE A 1 335 ? 1.676 -10.205 21.389 1.00 89.62 335 PHE A CA 1
ATOM 2642 C C . PHE A 1 335 ? 1.993 -11.706 21.306 1.00 89.62 335 PHE A C 1
ATOM 2644 O O . PHE A 1 335 ? 3.130 -12.154 21.444 1.00 89.62 335 PHE A O 1
ATOM 2651 N N . THR A 1 336 ? 0.959 -12.512 21.083 1.00 89.50 336 THR A N 1
ATOM 2652 C CA . THR A 1 336 ? 1.051 -13.974 21.044 1.00 89.50 336 THR A CA 1
ATOM 2653 C C . THR A 1 336 ? 0.342 -14.537 19.818 1.00 89.50 336 THR A C 1
ATOM 2655 O O . THR A 1 336 ? -0.515 -13.895 19.209 1.00 89.50 336 THR A O 1
ATOM 2658 N N . TYR A 1 337 ? 0.676 -15.778 19.458 1.00 89.62 337 TYR A N 1
ATOM 2659 C CA . TYR A 1 337 ? 0.063 -16.473 18.323 1.00 89.62 337 TYR A CA 1
ATOM 2660 C C . TYR A 1 337 ? -1.432 -16.775 18.520 1.00 89.62 337 TYR A C 1
ATOM 2662 O O . TYR A 1 337 ? -2.133 -17.061 17.552 1.00 89.62 337 TYR A O 1
ATOM 2670 N N . HIS A 1 338 ? -1.921 -16.697 19.761 1.00 87.38 338 HIS A N 1
ATOM 2671 C CA . HIS A 1 338 ? -3.335 -16.847 20.099 1.00 87.38 338 HIS A CA 1
ATOM 2672 C C . HIS A 1 338 ? -4.160 -15.585 19.820 1.00 87.38 338 HIS A C 1
ATOM 2674 O O . HIS A 1 338 ? -5.389 -15.649 19.827 1.00 87.38 338 HIS A O 1
ATOM 2680 N N . HIS A 1 339 ? -3.516 -14.439 19.576 1.00 89.19 339 HIS A N 1
ATOM 2681 C CA . HIS A 1 339 ? -4.225 -13.193 19.321 1.00 89.19 339 HIS A CA 1
ATOM 2682 C C . HIS A 1 339 ? -5.007 -13.272 17.998 1.00 89.19 339 HIS A C 1
ATOM 2684 O O . HIS A 1 339 ? -4.456 -13.646 16.963 1.00 89.19 339 HIS A O 1
ATOM 2690 N N . LYS A 1 340 ? -6.283 -12.858 17.988 1.00 89.06 340 LYS A N 1
ATOM 2691 C CA . LYS A 1 340 ? -7.173 -12.982 16.811 1.00 89.06 340 LYS A CA 1
ATOM 2692 C C . LYS A 1 340 ? -6.639 -12.290 15.549 1.00 89.06 340 LYS A C 1
ATOM 2694 O O . LYS A 1 340 ? -6.869 -12.764 14.441 1.00 89.06 340 LYS A O 1
ATOM 2699 N N . ALA A 1 341 ? -5.903 -11.188 15.711 1.00 90.56 341 ALA A N 1
ATOM 2700 C CA . ALA A 1 341 ? -5.271 -10.466 14.600 1.00 90.56 341 ALA A CA 1
ATOM 2701 C C . ALA A 1 341 ? -3.973 -11.118 14.073 1.00 90.56 341 ALA A C 1
ATOM 2703 O O . ALA A 1 341 ? -3.555 -10.825 12.952 1.00 90.56 341 ALA A O 1
ATOM 2704 N N . PHE A 1 342 ? -3.345 -12.016 14.842 1.00 92.50 342 PHE A N 1
ATOM 2705 C CA . PHE A 1 342 ? -2.057 -12.631 14.507 1.00 92.50 342 PHE A CA 1
ATOM 2706 C C . PHE A 1 342 ? -2.039 -13.388 13.163 1.00 92.50 342 PHE A C 1
ATOM 2708 O O . PHE A 1 342 ? -1.121 -13.145 12.376 1.00 92.50 342 PHE A O 1
ATOM 2715 N N . PRO A 1 343 ? -3.013 -14.259 12.816 1.00 93.31 343 PRO A N 1
ATOM 2716 C CA . PRO A 1 343 ? -2.995 -14.951 11.524 1.00 93.31 343 PRO A CA 1
ATOM 2717 C C . PRO A 1 343 ? -3.093 -13.989 10.333 1.00 93.31 343 PRO A C 1
ATOM 2719 O O . PRO A 1 343 ? -2.426 -14.199 9.317 1.00 93.31 343 PRO A O 1
ATOM 2722 N N . TYR A 1 344 ? -3.866 -12.906 10.453 1.00 93.69 344 TYR A N 1
ATOM 2723 C CA . TYR A 1 344 ? -3.971 -11.888 9.405 1.00 93.69 344 TYR A CA 1
ATOM 2724 C C . TYR A 1 344 ? -2.680 -11.076 9.281 1.00 93.69 344 TYR A C 1
ATOM 2726 O O . TYR A 1 344 ? -2.212 -10.844 8.170 1.00 93.69 344 TYR A O 1
ATOM 2734 N N . PHE A 1 345 ? -2.056 -10.723 10.408 1.00 94.06 345 PHE A N 1
ATOM 2735 C CA . PHE A 1 345 ? -0.735 -10.097 10.439 1.00 94.06 345 PHE A CA 1
ATOM 2736 C C . PHE A 1 345 ? 0.327 -10.967 9.749 1.00 94.06 345 PHE A C 1
ATOM 2738 O O . PHE A 1 345 ? 1.047 -10.492 8.873 1.00 94.06 345 PHE A O 1
ATOM 2745 N N . MET A 1 346 ? 0.382 -12.263 10.064 1.00 95.19 346 MET A N 1
ATOM 2746 C CA . MET A 1 346 ? 1.320 -13.182 9.414 1.00 95.19 346 MET A CA 1
ATOM 2747 C C . MET A 1 346 ? 1.016 -13.346 7.923 1.00 95.19 346 MET A C 1
ATOM 2749 O O . MET A 1 346 ? 1.939 -13.334 7.110 1.00 95.19 346 MET A O 1
ATOM 2753 N N . THR A 1 347 ? -0.264 -13.442 7.550 1.00 93.38 347 THR A N 1
ATOM 2754 C CA . THR A 1 347 ? -0.685 -13.502 6.142 1.00 93.38 347 THR A CA 1
ATOM 2755 C C . THR A 1 347 ? -0.170 -12.284 5.384 1.00 93.38 347 THR A C 1
ATOM 2757 O O . THR A 1 347 ? 0.500 -12.455 4.373 1.00 93.38 347 THR A O 1
ATOM 2760 N N . GLN A 1 348 ? -0.374 -11.080 5.924 1.00 92.75 348 GLN A N 1
ATOM 2761 C CA . GLN A 1 348 ? 0.094 -9.822 5.346 1.00 92.75 348 GLN A CA 1
ATOM 2762 C C . GLN A 1 348 ? 1.615 -9.797 5.123 1.00 92.75 348 GLN A C 1
ATOM 2764 O O . GLN A 1 348 ? 2.094 -9.321 4.087 1.00 92.75 348 GLN A O 1
ATOM 2769 N N . ILE A 1 349 ? 2.388 -10.318 6.081 1.00 91.31 349 ILE A N 1
ATOM 2770 C CA . ILE A 1 349 ? 3.847 -10.421 5.976 1.00 91.31 349 ILE A CA 1
ATOM 2771 C C . ILE A 1 349 ? 4.247 -11.384 4.857 1.00 91.31 349 ILE A C 1
ATOM 2773 O O . ILE A 1 349 ? 5.037 -11.021 3.981 1.00 91.31 349 ILE A O 1
ATOM 2777 N N . PHE A 1 350 ? 3.703 -12.601 4.866 1.00 93.00 350 PHE A N 1
ATOM 2778 C CA . PHE A 1 350 ? 4.075 -13.627 3.896 1.00 93.00 350 PHE A CA 1
ATOM 2779 C C . PHE A 1 350 ? 3.634 -13.266 2.481 1.00 93.00 350 PHE A C 1
ATOM 2781 O O . PHE A 1 350 ? 4.415 -13.442 1.550 1.00 93.00 350 PHE A O 1
ATOM 2788 N N . THR A 1 351 ? 2.434 -12.717 2.295 1.00 91.19 351 THR A N 1
ATOM 2789 C CA . THR A 1 351 ? 1.954 -12.299 0.972 1.00 91.19 351 THR A CA 1
ATOM 2790 C C . THR A 1 351 ? 2.792 -11.158 0.410 1.00 91.19 351 THR A C 1
ATOM 2792 O O . THR A 1 351 ? 3.092 -11.167 -0.782 1.00 91.19 351 THR A O 1
ATOM 2795 N N . SER A 1 352 ? 3.235 -10.222 1.256 1.00 87.25 352 SER A N 1
ATOM 2796 C CA . SER A 1 352 ? 4.146 -9.145 0.847 1.00 87.25 352 SER A CA 1
ATOM 2797 C C . SER A 1 352 ? 5.520 -9.691 0.450 1.00 87.25 352 SER A C 1
ATOM 2799 O O . SER A 1 352 ? 6.040 -9.347 -0.611 1.00 87.25 352 SER A O 1
ATOM 2801 N N . PHE A 1 353 ? 6.088 -10.596 1.256 1.00 86.69 353 PHE A N 1
ATOM 2802 C CA . PHE A 1 353 ? 7.377 -11.232 0.973 1.00 86.69 353 PHE A CA 1
ATOM 2803 C C . PHE A 1 353 ? 7.325 -12.059 -0.316 1.00 86.69 353 PHE A C 1
ATOM 2805 O O . PHE A 1 353 ? 8.136 -11.867 -1.217 1.00 86.69 353 PHE A O 1
ATOM 2812 N N . ILE A 1 354 ? 6.343 -12.952 -0.443 1.00 89.81 354 ILE A N 1
ATOM 2813 C CA . ILE A 1 354 ? 6.171 -13.804 -1.624 1.00 89.81 354 ILE A CA 1
ATOM 2814 C C . ILE A 1 354 ? 5.911 -12.937 -2.859 1.00 89.81 354 ILE A C 1
ATOM 2816 O O . ILE A 1 354 ? 6.584 -13.118 -3.873 1.00 89.81 354 ILE A O 1
ATOM 2820 N N . GLY A 1 355 ? 5.014 -11.950 -2.765 1.00 87.12 355 GLY A N 1
ATOM 2821 C CA . GLY A 1 355 ? 4.728 -11.009 -3.849 1.00 87.12 355 GLY A CA 1
ATOM 2822 C C . GLY A 1 355 ? 5.979 -10.273 -4.336 1.00 87.12 355 GLY A C 1
ATOM 2823 O O . GLY A 1 355 ? 6.197 -10.156 -5.542 1.00 87.12 355 GLY A O 1
ATOM 2824 N N . TYR A 1 356 ? 6.857 -9.868 -3.416 1.00 82.81 356 TYR A N 1
ATOM 2825 C CA . TYR A 1 356 ? 8.144 -9.259 -3.742 1.00 82.81 356 TYR A CA 1
ATOM 2826 C C . TYR A 1 356 ? 9.052 -10.184 -4.574 1.00 82.81 356 TYR A C 1
ATOM 2828 O O . TYR A 1 356 ? 9.566 -9.773 -5.620 1.00 82.81 356 TYR A O 1
ATOM 2836 N N . PHE A 1 357 ? 9.224 -11.447 -4.164 1.00 84.88 357 PHE A N 1
ATOM 2837 C CA . PHE A 1 357 ? 10.031 -12.411 -4.926 1.00 84.88 357 PHE A CA 1
ATOM 2838 C C . PHE A 1 357 ? 9.400 -12.771 -6.270 1.00 84.88 357 PHE A C 1
ATOM 2840 O O . PHE A 1 357 ? 10.117 -12.869 -7.267 1.00 84.88 357 PHE A O 1
ATOM 2847 N N . LEU A 1 358 ? 8.073 -12.909 -6.326 1.00 86.88 358 LEU A N 1
ATOM 2848 C CA . LEU A 1 358 ? 7.352 -13.124 -7.580 1.00 86.88 358 LEU A CA 1
ATOM 2849 C C . LEU A 1 358 ? 7.545 -11.946 -8.543 1.00 86.88 358 LEU A C 1
ATOM 2851 O O . LEU A 1 358 ? 7.742 -12.169 -9.735 1.00 86.88 358 LEU A O 1
ATOM 2855 N N . GLY A 1 359 ? 7.580 -10.709 -8.038 1.00 81.06 359 GLY A N 1
ATOM 2856 C CA . GLY A 1 359 ? 7.895 -9.516 -8.826 1.00 81.06 359 GLY A CA 1
ATOM 2857 C C . GLY A 1 359 ? 9.314 -9.542 -9.405 1.00 81.06 359 GLY A C 1
ATOM 2858 O O . GLY A 1 359 ? 9.500 -9.303 -10.600 1.00 81.06 359 GLY A O 1
ATOM 2859 N N . ILE A 1 360 ? 10.319 -9.901 -8.595 1.00 79.88 3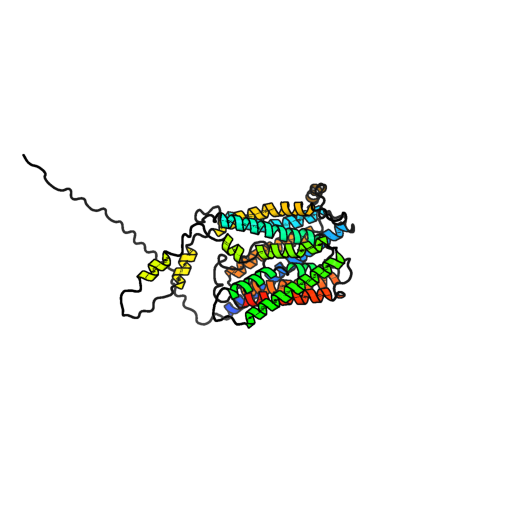60 ILE A N 1
ATOM 2860 C CA . ILE A 1 360 ? 11.706 -10.086 -9.068 1.00 79.88 360 ILE A CA 1
ATOM 2861 C C . ILE A 1 360 ? 11.768 -11.161 -10.156 1.00 79.88 360 ILE A C 1
ATOM 2863 O O . ILE A 1 360 ? 12.437 -10.974 -11.174 1.00 79.88 360 ILE A O 1
ATOM 2867 N N . LEU A 1 361 ? 11.060 -12.271 -9.959 1.00 83.25 361 LEU A N 1
ATOM 2868 C CA . LEU A 1 361 ? 11.041 -13.394 -10.886 1.00 83.25 361 LEU A CA 1
ATOM 2869 C C . LEU A 1 361 ? 10.339 -13.024 -12.205 1.00 83.25 361 LEU A C 1
ATOM 2871 O O . LEU A 1 361 ? 10.867 -13.274 -13.287 1.00 83.25 361 LEU A O 1
ATOM 2875 N N . ALA A 1 362 ? 9.199 -12.334 -12.142 1.00 82.56 362 ALA A N 1
ATOM 2876 C CA . ALA A 1 362 ? 8.523 -11.800 -13.323 1.00 82.56 362 ALA A CA 1
ATOM 2877 C C . ALA A 1 362 ? 9.425 -10.830 -14.108 1.00 82.56 362 ALA A C 1
ATOM 2879 O O . ALA A 1 362 ? 9.417 -10.829 -15.345 1.00 82.56 362 ALA A O 1
ATOM 2880 N N . CYS A 1 363 ? 10.234 -10.034 -13.398 1.00 74.25 363 CYS A N 1
ATOM 2881 C CA . CYS A 1 363 ? 11.207 -9.131 -14.003 1.00 74.25 363 CYS A CA 1
ATOM 2882 C C . CYS A 1 363 ? 12.376 -9.869 -14.660 1.00 74.25 363 CYS A C 1
ATOM 2884 O O . CYS A 1 363 ? 12.736 -9.529 -15.784 1.00 74.25 363 CYS A O 1
ATOM 2886 N N . SER A 1 364 ? 12.956 -10.880 -14.006 1.00 77.62 364 SER A N 1
ATOM 2887 C CA . SER A 1 364 ? 14.071 -11.650 -14.572 1.00 77.62 364 SER A CA 1
ATOM 2888 C C . SER A 1 364 ? 13.655 -12.454 -15.806 1.00 77.62 364 SER A C 1
ATOM 2890 O O . SER A 1 364 ? 14.450 -12.626 -16.727 1.00 77.62 364 SER A O 1
ATOM 2892 N N . MET A 1 365 ? 12.390 -12.876 -15.868 1.00 77.81 365 MET A N 1
ATOM 2893 C CA . MET A 1 365 ? 11.816 -13.604 -17.003 1.00 77.81 365 MET A CA 1
ATOM 2894 C C . MET A 1 365 ? 11.224 -12.701 -18.090 1.00 77.81 365 MET A C 1
ATOM 2896 O O . MET A 1 365 ? 10.673 -13.208 -19.068 1.00 77.81 365 MET A O 1
ATOM 2900 N N . CYS A 1 366 ? 11.330 -11.374 -17.946 1.00 77.25 366 CYS A N 1
ATOM 2901 C CA . CYS A 1 366 ? 10.779 -10.394 -18.888 1.00 77.25 366 CYS A CA 1
ATOM 2902 C C . CYS A 1 366 ? 9.269 -10.589 -19.161 1.00 77.25 366 CYS A C 1
ATOM 2904 O O . CYS A 1 366 ? 8.783 -10.315 -20.257 1.00 77.25 366 CYS A O 1
ATOM 2906 N N . MET A 1 367 ? 8.50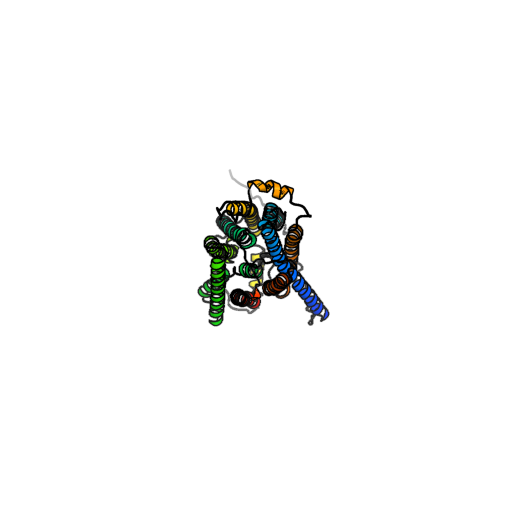9 -11.070 -18.166 1.00 80.12 367 MET A N 1
ATOM 2907 C CA . MET A 1 367 ? 7.056 -11.309 -18.252 1.00 80.12 367 MET A CA 1
ATOM 2908 C C . MET A 1 367 ? 6.229 -10.236 -17.541 1.00 80.12 367 MET A C 1
ATOM 2910 O O . MET A 1 367 ? 5.050 -10.439 -17.272 1.00 80.12 367 MET A O 1
ATOM 2914 N N . GLN A 1 368 ? 6.830 -9.086 -17.246 1.00 78.81 368 GLN A N 1
ATOM 2915 C CA . GLN A 1 368 ? 6.277 -8.028 -16.392 1.00 78.81 368 GLN A CA 1
ATOM 2916 C C . GLN A 1 368 ? 4.840 -7.638 -16.752 1.00 78.81 368 GLN A C 1
ATOM 2918 O O . GLN A 1 368 ? 3.996 -7.499 -15.876 1.00 78.81 368 GLN A O 1
ATOM 2923 N N . ARG A 1 369 ? 4.516 -7.521 -18.041 1.00 78.75 369 ARG A N 1
ATOM 2924 C CA . ARG A 1 369 ? 3.172 -7.120 -18.465 1.00 78.75 369 ARG A CA 1
ATOM 2925 C C . ARG A 1 369 ? 2.095 -8.126 -18.054 1.00 78.75 369 ARG A C 1
ATOM 2927 O O . ARG A 1 369 ? 1.074 -7.732 -17.502 1.00 78.75 369 ARG A O 1
ATOM 2934 N N . LEU A 1 370 ? 2.332 -9.410 -18.319 1.00 83.31 370 LEU A N 1
ATOM 2935 C CA . LEU A 1 370 ? 1.367 -10.466 -18.033 1.00 83.31 370 LEU A CA 1
ATOM 2936 C C . LEU A 1 370 ? 1.423 -10.901 -16.570 1.00 83.31 370 LEU A C 1
ATOM 2938 O O . LEU A 1 370 ? 0.389 -11.009 -15.939 1.00 83.31 370 LEU A O 1
ATOM 2942 N N . ALA A 1 371 ? 2.612 -11.119 -16.020 1.00 83.62 371 ALA A N 1
ATOM 2943 C CA . ALA A 1 371 ? 2.787 -11.689 -14.689 1.00 83.62 371 ALA A CA 1
ATOM 2944 C C . ALA A 1 371 ? 2.732 -10.659 -13.548 1.00 83.62 371 ALA A C 1
ATOM 2946 O O . ALA A 1 371 ? 2.668 -11.063 -12.394 1.00 83.62 371 ALA A O 1
ATOM 2947 N N . PHE A 1 372 ? 2.786 -9.354 -13.841 1.00 78.56 372 PHE A N 1
ATOM 2948 C CA . PHE A 1 372 ? 2.868 -8.312 -12.810 1.00 78.56 372 PHE A CA 1
ATOM 2949 C C . PHE A 1 372 ? 1.873 -7.166 -13.037 1.00 78.56 372 PHE A C 1
ATOM 2951 O O . PHE A 1 372 ? 1.027 -6.910 -12.189 1.00 78.56 372 PHE A O 1
ATOM 2958 N N . ALA A 1 373 ? 1.877 -6.545 -14.217 1.00 81.56 373 ALA A N 1
ATOM 2959 C CA . ALA A 1 373 ? 1.047 -5.374 -14.495 1.00 81.56 373 ALA A CA 1
ATOM 2960 C C . ALA A 1 373 ? -0.458 -5.697 -14.616 1.00 81.56 373 ALA A C 1
ATOM 2962 O O . ALA A 1 373 ? -1.288 -4.976 -14.066 1.00 81.56 373 ALA A O 1
ATOM 2963 N N . LEU A 1 374 ? -0.830 -6.803 -15.275 1.00 85.75 374 LEU A N 1
ATOM 2964 C CA . LEU A 1 374 ? -2.231 -7.243 -15.314 1.00 85.75 374 LEU A CA 1
ATOM 2965 C C . LEU A 1 374 ? -2.771 -7.675 -13.933 1.00 85.75 374 LEU A C 1
ATOM 2967 O O . LEU A 1 374 ? -3.867 -7.239 -13.590 1.00 85.75 374 LEU A O 1
ATOM 2971 N N . PRO A 1 375 ? -2.055 -8.468 -13.108 1.00 88.81 375 PRO A N 1
ATOM 2972 C CA . PRO A 1 375 ? -2.481 -8.756 -11.740 1.00 88.81 375 PRO A CA 1
ATOM 2973 C C . PRO A 1 375 ? -2.758 -7.505 -10.911 1.00 88.81 375 PRO A C 1
ATOM 2975 O O . PRO A 1 375 ? -3.753 -7.476 -10.199 1.00 88.81 375 PRO A O 1
ATOM 2978 N N . MET A 1 376 ? -1.935 -6.460 -11.033 1.00 82.31 376 MET A N 1
ATOM 2979 C CA . MET A 1 376 ? -2.142 -5.194 -10.315 1.00 82.31 376 MET A CA 1
ATOM 2980 C C . MET A 1 376 ? -3.428 -4.489 -10.766 1.00 82.31 376 MET A C 1
ATOM 2982 O O . MET A 1 376 ? -4.207 -4.037 -9.929 1.00 82.31 376 MET A O 1
ATOM 2986 N N . LEU A 1 377 ? -3.722 -4.509 -12.070 1.00 85.44 377 LEU A N 1
ATOM 2987 C CA . LEU A 1 377 ? -4.979 -3.995 -12.620 1.00 85.44 377 LEU A CA 1
ATOM 2988 C C . LEU A 1 377 ? -6.212 -4.750 -12.082 1.00 85.44 377 LEU A C 1
ATOM 2990 O O . LEU A 1 377 ? -7.231 -4.138 -11.769 1.00 85.44 377 LEU A O 1
ATOM 2994 N N . PHE A 1 378 ? -6.123 -6.078 -11.958 1.00 90.19 378 PHE A N 1
ATOM 2995 C CA . PHE A 1 378 ? -7.224 -6.919 -11.472 1.00 90.19 378 PHE A CA 1
ATOM 2996 C C . PHE A 1 378 ? -7.301 -7.035 -9.943 1.00 90.19 378 PHE A C 1
ATOM 2998 O O . PHE A 1 378 ? -8.343 -7.429 -9.418 1.00 90.19 378 PHE A O 1
ATOM 3005 N N . ALA A 1 379 ? -6.252 -6.673 -9.203 1.00 90.06 379 ALA A N 1
ATOM 3006 C CA . ALA A 1 379 ? -6.211 -6.841 -7.753 1.00 90.06 379 ALA A CA 1
ATOM 3007 C C . ALA A 1 379 ? -7.337 -6.077 -7.052 1.00 90.06 379 ALA A C 1
ATOM 3009 O O . ALA A 1 379 ? -8.002 -6.627 -6.175 1.00 90.06 379 ALA A O 1
ATOM 3010 N N . THR A 1 380 ? -7.593 -4.833 -7.453 1.00 89.12 380 THR A N 1
ATOM 3011 C CA . THR A 1 380 ? -8.666 -4.018 -6.875 1.00 89.12 380 THR A CA 1
ATOM 3012 C C . THR A 1 380 ? -10.066 -4.581 -7.133 1.00 89.12 380 THR A C 1
ATOM 3014 O O . THR A 1 380 ? -10.770 -4.812 -6.150 1.00 89.12 380 THR A O 1
ATOM 3017 N N . PRO A 1 381 ? -10.510 -4.825 -8.383 1.00 91.31 381 PRO A N 1
ATOM 3018 C CA . PRO A 1 381 ? -11.858 -5.340 -8.626 1.00 91.31 381 PRO A CA 1
ATOM 3019 C C . PRO A 1 381 ? -12.078 -6.716 -7.987 1.00 91.31 381 PRO A C 1
ATOM 3021 O O . PRO A 1 381 ? -13.148 -6.959 -7.434 1.00 91.31 381 PRO A O 1
ATOM 3024 N N . VAL A 1 382 ? -11.062 -7.589 -7.983 1.00 92.88 382 VAL A N 1
ATOM 3025 C CA . VAL A 1 382 ? -11.147 -8.893 -7.307 1.00 92.88 382 VAL A CA 1
ATOM 3026 C C . VAL A 1 382 ? -11.252 -8.721 -5.789 1.00 92.88 382 VAL A C 1
ATOM 3028 O O . VAL A 1 382 ? -12.084 -9.373 -5.163 1.00 92.88 382 VAL A O 1
ATOM 3031 N N . SER A 1 383 ? -10.474 -7.809 -5.194 1.00 91.69 383 SER A N 1
ATOM 3032 C CA . SER A 1 383 ? -10.566 -7.515 -3.755 1.00 91.69 383 SER A CA 1
ATOM 3033 C C . SER A 1 383 ? -11.932 -6.945 -3.381 1.00 91.69 383 SER A C 1
ATOM 3035 O O . SER A 1 383 ? -12.503 -7.370 -2.386 1.00 91.69 383 SER A O 1
ATOM 3037 N N . LEU A 1 384 ? -12.488 -6.035 -4.189 1.00 89.69 384 LEU A N 1
ATOM 3038 C CA . LEU A 1 384 ? -13.829 -5.488 -3.967 1.00 89.69 384 LEU A CA 1
ATOM 3039 C C . LEU A 1 384 ? -14.891 -6.587 -4.017 1.00 89.69 384 LEU A C 1
ATOM 3041 O O . LEU A 1 384 ? -15.703 -6.683 -3.101 1.00 89.69 384 LEU A O 1
ATOM 3045 N N . ALA A 1 385 ? -14.860 -7.438 -5.048 1.00 89.75 385 ALA A N 1
ATOM 3046 C CA . ALA A 1 385 ? -15.802 -8.544 -5.189 1.00 89.75 385 ALA A CA 1
ATOM 3047 C C . ALA A 1 385 ? -15.737 -9.505 -3.991 1.00 89.75 385 ALA A C 1
ATOM 3049 O O . ALA A 1 385 ? -16.771 -9.866 -3.430 1.00 89.75 385 ALA A O 1
ATOM 3050 N N . LEU A 1 386 ? -14.529 -9.873 -3.553 1.00 90.19 386 LEU A N 1
ATOM 3051 C CA . LEU A 1 386 ? -14.343 -10.730 -2.382 1.00 90.19 386 LEU A CA 1
ATOM 3052 C C . LEU A 1 386 ? -14.780 -10.051 -1.085 1.00 90.19 386 LEU A C 1
ATOM 3054 O O . LEU A 1 386 ? -15.428 -10.695 -0.267 1.00 90.19 386 LEU A O 1
ATOM 3058 N N . SER A 1 387 ? -14.493 -8.761 -0.901 1.00 86.50 387 SER A N 1
ATOM 3059 C CA . SER A 1 387 ? -14.974 -8.014 0.263 1.00 86.50 387 SER A CA 1
ATOM 3060 C C . SER A 1 387 ? -16.495 -7.963 0.320 1.00 86.50 387 SER A C 1
ATOM 3062 O O . SER A 1 387 ? -17.044 -8.194 1.390 1.00 86.50 387 SER A O 1
ATOM 3064 N N . PHE A 1 388 ? -17.187 -7.759 -0.806 1.00 83.75 388 PHE A N 1
ATOM 3065 C CA . PHE A 1 388 ? -18.649 -7.858 -0.843 1.00 83.75 388 PHE A CA 1
ATOM 3066 C C . PHE A 1 388 ? -19.136 -9.243 -0.401 1.00 83.75 388 PHE A C 1
ATOM 3068 O O . PHE A 1 388 ? -20.018 -9.333 0.449 1.00 83.75 388 PHE A O 1
ATOM 3075 N N . ILE A 1 389 ? -18.540 -10.318 -0.924 1.00 84.75 389 ILE A N 1
ATOM 3076 C CA . ILE A 1 389 ? -18.912 -11.696 -0.564 1.00 84.75 389 ILE A CA 1
ATOM 3077 C C . ILE A 1 389 ? -18.667 -11.961 0.929 1.00 84.75 389 ILE A C 1
ATOM 3079 O O . ILE A 1 389 ? -19.523 -12.533 1.605 1.00 84.75 389 ILE A O 1
ATOM 3083 N N . PHE A 1 390 ? -17.517 -11.542 1.460 1.00 84.44 390 PHE A N 1
ATOM 3084 C CA . PHE A 1 390 ? -17.165 -11.765 2.861 1.00 84.44 390 PHE A CA 1
ATOM 3085 C C . PHE A 1 390 ? -18.007 -10.936 3.828 1.00 84.44 390 PHE A C 1
ATOM 3087 O O . PHE A 1 390 ? -18.365 -11.470 4.877 1.00 84.44 390 PHE A O 1
ATOM 3094 N N . THR A 1 391 ? -18.361 -9.696 3.471 1.00 78.56 391 THR A N 1
ATOM 3095 C CA . THR A 1 391 ? -19.272 -8.861 4.266 1.00 78.56 391 THR A CA 1
ATOM 3096 C C . THR A 1 391 ? -20.696 -9.414 4.252 1.00 78.56 391 THR A C 1
ATOM 3098 O O . THR A 1 391 ? -21.330 -9.477 5.295 1.00 78.56 391 THR A O 1
ATOM 3101 N N . VAL A 1 392 ? -21.213 -9.860 3.100 1.00 76.00 392 VAL A N 1
ATOM 3102 C CA . VAL A 1 392 ? -22.584 -10.404 3.011 1.00 76.00 392 VAL A CA 1
ATOM 3103 C C . VAL A 1 392 ? -22.736 -11.694 3.820 1.00 76.00 392 VAL A C 1
ATOM 3105 O O . VAL A 1 392 ? -23.768 -11.902 4.453 1.00 76.00 392 VAL A O 1
ATOM 3108 N N . ASN A 1 393 ? -21.709 -12.544 3.820 1.00 75.25 393 ASN A N 1
ATOM 3109 C CA . ASN A 1 393 ? -21.745 -13.836 4.502 1.00 75.25 393 ASN A CA 1
ATOM 3110 C C . ASN A 1 393 ? -21.217 -13.794 5.952 1.00 75.25 393 ASN A C 1
ATOM 3112 O O . ASN A 1 393 ? -21.180 -14.842 6.592 1.00 75.25 393 ASN A O 1
ATOM 3116 N N . ASN A 1 394 ? -20.781 -12.634 6.467 1.00 71.81 394 ASN A N 1
ATOM 3117 C CA . ASN A 1 394 ? -20.200 -12.463 7.812 1.00 71.81 394 ASN A CA 1
ATOM 3118 C C . ASN A 1 394 ? -19.063 -13.456 8.158 1.00 71.81 394 ASN A C 1
ATOM 3120 O O . ASN A 1 394 ? -18.919 -13.871 9.305 1.00 71.81 394 ASN A O 1
ATOM 3124 N N . ILE A 1 395 ? -18.255 -13.876 7.175 1.00 63.25 395 ILE A N 1
ATOM 3125 C CA . ILE A 1 395 ? -17.252 -14.944 7.382 1.00 63.25 395 ILE A CA 1
ATOM 3126 C C . ILE A 1 395 ? -15.970 -14.391 8.033 1.00 63.25 395 ILE A C 1
ATOM 3128 O O . ILE A 1 395 ? -15.381 -15.045 8.888 1.00 63.25 395 ILE A O 1
ATOM 3132 N N . PHE A 1 396 ? -15.540 -13.182 7.642 1.00 65.38 396 PHE A N 1
ATOM 3133 C CA . PHE A 1 396 ? -14.285 -12.555 8.113 1.00 65.38 396 PHE A CA 1
ATOM 3134 C C . PHE A 1 396 ? -14.357 -11.033 8.296 1.00 65.38 396 PHE A C 1
ATOM 3136 O O . PHE A 1 396 ? -13.574 -10.452 9.051 1.00 65.38 396 PHE A O 1
ATOM 3143 N N . LEU A 1 397 ? -15.281 -10.381 7.592 1.00 69.56 397 LEU A N 1
ATOM 3144 C CA . LEU A 1 397 ? -15.509 -8.946 7.646 1.00 69.56 397 LEU A CA 1
ATOM 3145 C C . LEU A 1 397 ? -16.940 -8.743 8.127 1.00 69.56 397 LEU A C 1
ATOM 3147 O O . LEU A 1 397 ? -17.874 -9.096 7.412 1.00 69.56 397 LEU A O 1
ATOM 3151 N N . SER A 1 398 ? -17.093 -8.197 9.325 1.00 62.03 398 SER A N 1
ATOM 3152 C CA . SER A 1 398 ? -18.395 -7.841 9.886 1.00 62.03 398 SER A CA 1
ATOM 3153 C C . SER A 1 398 ? -18.539 -6.327 9.791 1.00 62.03 398 SER A C 1
ATOM 3155 O O . SER A 1 398 ? -17.558 -5.607 9.957 1.00 62.03 398 SER A O 1
ATOM 3157 N N . SER A 1 399 ? -19.731 -5.835 9.469 1.00 57.97 399 SER A N 1
ATOM 3158 C CA . SER A 1 399 ? -20.017 -4.399 9.476 1.00 57.97 399 SER A CA 1
ATOM 3159 C C . SER A 1 399 ? -21.231 -4.170 10.358 1.00 57.97 399 SER A C 1
ATOM 3161 O O . SER A 1 399 ? -22.319 -4.628 10.020 1.00 57.97 399 SER A O 1
ATOM 3163 N N . ASP A 1 400 ? -21.048 -3.454 11.467 1.00 55.53 400 ASP A N 1
ATOM 3164 C CA . ASP A 1 400 ? -22.160 -3.014 12.323 1.00 55.53 400 ASP A CA 1
ATOM 3165 C C . ASP A 1 400 ? -23.009 -1.921 11.632 1.00 55.53 400 ASP A C 1
ATOM 3167 O O . ASP A 1 400 ? -24.153 -1.672 12.003 1.00 55.53 400 ASP A O 1
ATOM 3171 N N . SER A 1 401 ? -22.480 -1.296 10.573 1.00 53.72 401 SER A N 1
ATOM 3172 C CA . SER A 1 401 ? -23.041 -0.128 9.881 1.00 53.72 401 SER A CA 1
ATOM 3173 C C . SER A 1 401 ? -24.043 -0.424 8.744 1.00 53.72 401 SER A C 1
ATOM 3175 O O . SER A 1 401 ? -24.186 0.379 7.827 1.00 53.72 401 SER A O 1
ATOM 3177 N N . GLY A 1 402 ? -24.795 -1.530 8.810 1.00 58.78 402 GLY A N 1
ATOM 3178 C CA . GLY A 1 402 ? -25.867 -1.877 7.855 1.00 58.78 402 GLY A CA 1
ATOM 3179 C C . GLY A 1 402 ? -25.423 -2.824 6.729 1.00 58.78 402 GLY A C 1
ATOM 3180 O O . GLY A 1 402 ? -24.436 -3.540 6.865 1.00 58.78 402 GLY A O 1
ATOM 3181 N N . LYS A 1 403 ? -26.099 -2.806 5.563 1.00 65.69 403 LYS A N 1
ATOM 3182 C CA . LYS A 1 403 ? -25.670 -3.535 4.342 1.00 65.69 403 LYS A CA 1
ATOM 3183 C C . LYS A 1 403 ? -25.060 -2.637 3.236 1.00 65.69 403 LYS A C 1
ATOM 3185 O O . LYS A 1 403 ? -25.708 -1.682 2.817 1.00 65.69 403 LYS A O 1
ATOM 3190 N N . PRO A 1 404 ? -23.865 -2.949 2.677 1.00 65.38 404 PRO A N 1
ATOM 3191 C CA . PRO A 1 404 ? -23.138 -2.024 1.789 1.00 65.38 404 PRO A CA 1
ATOM 3192 C C . PRO A 1 404 ? -23.781 -1.899 0.405 1.00 65.38 404 PRO A C 1
ATOM 3194 O O . PRO A 1 404 ? -23.497 -0.964 -0.334 1.00 65.38 404 PRO A O 1
ATOM 3197 N N . TYR A 1 405 ? -24.621 -2.868 0.037 1.00 67.12 405 TYR A N 1
ATOM 3198 C CA . TYR A 1 405 ? -25.324 -2.908 -1.241 1.00 67.12 405 TYR A CA 1
ATOM 3199 C C . TYR A 1 405 ? -26.537 -1.978 -1.301 1.00 67.12 405 TYR A C 1
ATOM 3201 O O . TYR A 1 405 ? -27.113 -1.798 -2.370 1.00 67.12 405 TYR A O 1
ATOM 3209 N N . GLU A 1 406 ? -26.939 -1.400 -0.170 1.00 72.44 406 GLU A N 1
ATOM 3210 C CA . GLU A 1 406 ? -28.089 -0.498 -0.106 1.00 72.44 406 GLU A CA 1
ATOM 3211 C C . GLU A 1 406 ? -27.690 0.961 -0.374 1.00 72.44 406 GLU A C 1
ATOM 3213 O O . GLU A 1 406 ? -28.553 1.773 -0.700 1.00 72.44 406 GLU A O 1
ATOM 3218 N N . ASP A 1 407 ? -26.392 1.298 -0.311 1.00 80.00 407 ASP A N 1
ATOM 3219 C CA . ASP A 1 407 ? -25.909 2.660 -0.548 1.00 80.00 407 ASP A CA 1
ATOM 3220 C C . ASP A 1 407 ? -25.436 2.866 -2.008 1.00 80.00 407 ASP A C 1
ATOM 3222 O O . ASP A 1 407 ? -24.350 2.405 -2.391 1.00 80.00 407 ASP A O 1
ATOM 3226 N N . PRO A 1 408 ? -26.192 3.607 -2.846 1.00 84.31 408 PRO A N 1
ATOM 3227 C CA . PRO A 1 408 ? -25.806 3.889 -4.230 1.00 84.31 408 PRO A CA 1
ATOM 3228 C C . PRO A 1 408 ? -24.508 4.708 -4.346 1.00 84.31 408 PRO A C 1
ATOM 3230 O O . PRO A 1 408 ? -23.855 4.689 -5.399 1.00 84.31 408 PRO A O 1
ATOM 3233 N N . MET A 1 409 ? -24.085 5.410 -3.287 1.00 83.75 409 MET A N 1
ATOM 3234 C CA . MET A 1 409 ? -22.835 6.171 -3.297 1.00 83.75 409 MET A CA 1
ATOM 3235 C C . MET A 1 409 ? -21.609 5.256 -3.351 1.00 83.75 409 MET A C 1
ATOM 3237 O O . MET A 1 409 ? -20.639 5.603 -4.022 1.00 83.75 409 MET A O 1
ATOM 3241 N N . VAL A 1 410 ? -21.661 4.062 -2.746 1.00 84.06 410 VAL A N 1
ATOM 3242 C CA . VAL A 1 410 ? -20.565 3.071 -2.800 1.00 84.06 410 VAL A CA 1
ATOM 3243 C C . VAL A 1 410 ? -20.286 2.659 -4.244 1.00 84.06 410 VAL A C 1
ATOM 3245 O O . VAL A 1 410 ? -19.140 2.685 -4.694 1.00 84.06 410 VAL A O 1
ATOM 3248 N N . TYR A 1 411 ? -21.339 2.335 -4.999 1.00 87.00 411 TYR A N 1
ATOM 3249 C CA . TYR A 1 411 ? -21.225 1.968 -6.412 1.00 87.00 411 TYR A CA 1
ATOM 3250 C C . TYR A 1 411 ? -20.730 3.131 -7.267 1.00 87.00 411 TYR A C 1
ATOM 3252 O O . TYR A 1 411 ? -19.897 2.935 -8.149 1.00 87.00 411 TYR A O 1
ATOM 3260 N N . THR A 1 412 ? -21.193 4.348 -6.974 1.00 88.75 412 THR A N 1
ATOM 3261 C CA . THR A 1 412 ? -20.752 5.555 -7.680 1.00 88.75 412 THR A CA 1
ATOM 3262 C C . THR A 1 412 ? -19.251 5.784 -7.491 1.00 88.75 412 THR A C 1
ATOM 3264 O O . THR A 1 412 ? -18.526 5.929 -8.475 1.00 88.75 412 THR A O 1
ATOM 3267 N N . VAL A 1 413 ? -18.754 5.736 -6.249 1.00 88.31 413 VAL A N 1
ATOM 3268 C CA . VAL A 1 413 ? -17.316 5.864 -5.950 1.00 88.31 413 VAL A CA 1
ATOM 3269 C C . VAL A 1 413 ? -16.522 4.736 -6.610 1.00 88.31 413 VAL A C 1
ATOM 3271 O O . VAL A 1 413 ? -15.478 4.996 -7.211 1.00 88.31 413 VAL A O 1
ATOM 3274 N N . ALA A 1 414 ? -17.028 3.499 -6.556 1.00 88.75 414 ALA A N 1
ATOM 3275 C CA . ALA A 1 414 ? -16.376 2.353 -7.177 1.00 88.75 414 ALA A CA 1
ATOM 3276 C C . ALA A 1 414 ? -16.213 2.540 -8.687 1.00 88.75 414 ALA A C 1
ATOM 3278 O O . ALA A 1 414 ? -15.110 2.379 -9.199 1.00 88.75 414 ALA A O 1
ATOM 3279 N N . VAL A 1 415 ? -17.278 2.924 -9.394 1.00 90.69 415 VAL A N 1
ATOM 3280 C CA . VAL A 1 415 ? -17.236 3.144 -10.845 1.00 90.69 415 VAL A CA 1
ATOM 3281 C C . VAL A 1 415 ? -16.274 4.276 -11.197 1.00 90.69 415 VAL A C 1
ATOM 3283 O O . VAL A 1 415 ? -15.436 4.090 -12.076 1.00 90.69 415 VAL A O 1
ATOM 3286 N N . LEU A 1 416 ? -16.345 5.417 -10.502 1.00 91.44 416 LEU A N 1
ATOM 3287 C CA . LEU A 1 416 ? -15.489 6.575 -10.781 1.00 91.44 416 LEU A CA 1
ATOM 3288 C C . LEU A 1 416 ? -14.000 6.244 -10.602 1.00 91.44 416 LEU A C 1
ATOM 3290 O O . LEU A 1 416 ? -13.206 6.455 -11.522 1.00 91.44 416 LEU A O 1
ATOM 3294 N N . LEU A 1 417 ? -13.623 5.682 -9.448 1.00 88.56 417 LEU A N 1
ATOM 3295 C CA . LEU A 1 417 ? -12.222 5.396 -9.129 1.00 88.56 417 LEU A CA 1
ATOM 3296 C C . LEU A 1 417 ? -11.670 4.208 -9.923 1.00 88.56 417 LEU A C 1
ATOM 3298 O O . LEU A 1 417 ? -10.545 4.282 -10.418 1.00 88.56 417 LEU A O 1
ATOM 3302 N N . LEU A 1 418 ? -12.449 3.134 -10.106 1.00 89.44 418 LEU A N 1
ATOM 3303 C CA . LEU A 1 418 ? -12.007 1.994 -10.914 1.00 89.44 418 LEU A CA 1
ATOM 3304 C C . LEU A 1 418 ? -11.820 2.398 -12.370 1.00 89.44 418 LEU A C 1
ATOM 3306 O O . LEU A 1 418 ? -10.796 2.063 -12.956 1.00 89.44 418 LEU A O 1
ATOM 3310 N N . LEU A 1 419 ? -12.773 3.125 -12.961 1.00 90.00 419 LEU A N 1
ATOM 3311 C CA . LEU A 1 419 ? -12.670 3.552 -14.355 1.00 90.00 419 LEU A CA 1
ATOM 3312 C C . LEU A 1 419 ? -11.445 4.457 -14.559 1.00 90.00 419 LEU A C 1
ATOM 3314 O O . LEU A 1 419 ? -10.692 4.253 -15.512 1.00 90.00 419 LEU A O 1
ATOM 3318 N N . ALA A 1 420 ? -11.195 5.394 -13.636 1.00 88.75 420 ALA A N 1
ATOM 3319 C CA . ALA A 1 420 ? -9.993 6.227 -13.647 1.00 88.75 420 ALA A CA 1
ATOM 3320 C C . ALA A 1 420 ? -8.706 5.382 -13.581 1.00 88.75 420 ALA A C 1
ATOM 3322 O O . ALA A 1 420 ? -7.792 5.570 -14.393 1.00 88.75 420 ALA A O 1
ATOM 3323 N N . GLN A 1 421 ? -8.649 4.404 -12.671 1.00 86.12 421 GLN A N 1
ATOM 3324 C CA . GLN A 1 421 ? -7.508 3.496 -12.531 1.00 86.12 421 GLN A CA 1
ATOM 3325 C C . GLN A 1 421 ? -7.308 2.639 -13.791 1.00 86.12 421 GLN A C 1
ATOM 3327 O O . GLN A 1 421 ? -6.193 2.536 -14.299 1.00 86.12 421 GLN A O 1
ATOM 3332 N N . PHE A 1 422 ? -8.378 2.070 -14.354 1.00 87.94 422 PHE A N 1
ATOM 3333 C CA . PHE A 1 422 ? -8.307 1.266 -15.573 1.00 87.94 422 PHE A CA 1
ATOM 3334 C C . PHE A 1 422 ? -7.758 2.067 -16.748 1.00 87.94 422 PHE A C 1
ATOM 3336 O O . PHE A 1 422 ? -6.878 1.574 -17.453 1.00 87.94 422 PHE A O 1
ATOM 3343 N N . ILE A 1 423 ? -8.237 3.297 -16.949 1.00 86.56 423 ILE A N 1
ATOM 3344 C CA . ILE A 1 423 ? -7.788 4.165 -18.043 1.00 86.56 423 ILE A CA 1
ATOM 3345 C C . ILE A 1 423 ? -6.300 4.495 -17.891 1.00 86.56 423 ILE A C 1
ATOM 3347 O O . ILE A 1 423 ? -5.526 4.340 -18.839 1.00 86.56 423 ILE A O 1
ATOM 3351 N N . THR A 1 424 ? -5.891 4.926 -16.700 1.00 80.56 424 THR A N 1
ATOM 3352 C CA . THR A 1 424 ? -4.519 5.380 -16.436 1.00 80.56 424 THR A CA 1
ATOM 3353 C C . THR A 1 424 ? -3.524 4.226 -16.490 1.00 80.56 424 THR A C 1
ATOM 3355 O O . THR A 1 424 ? -2.571 4.278 -17.268 1.00 80.56 424 THR A O 1
ATOM 3358 N N . VAL A 1 425 ? -3.767 3.152 -15.735 1.00 78.38 425 VAL A N 1
ATOM 3359 C CA . VAL A 1 425 ? -2.873 1.989 -15.654 1.00 78.38 425 VAL A CA 1
ATOM 3360 C C . VAL A 1 425 ? -2.799 1.256 -16.990 1.00 78.38 425 VAL A C 1
ATOM 3362 O O . VAL A 1 425 ? -1.700 0.918 -17.429 1.00 78.38 425 VAL A O 1
ATOM 3365 N N . SER A 1 426 ? -3.926 1.062 -17.689 1.00 80.50 426 SER A N 1
ATOM 3366 C CA . SER A 1 426 ? -3.892 0.435 -19.016 1.00 80.50 426 SER A CA 1
ATOM 3367 C C . SER A 1 426 ? -3.064 1.278 -19.979 1.00 80.50 426 SER A C 1
ATOM 3369 O O . SER A 1 426 ? -2.185 0.755 -20.658 1.00 80.50 426 SER A O 1
ATOM 3371 N N . TYR A 1 427 ? -3.249 2.597 -20.007 1.00 76.81 427 TYR A N 1
ATOM 3372 C CA . TYR A 1 427 ? -2.436 3.436 -20.881 1.00 76.81 427 TYR A CA 1
ATOM 3373 C C . TYR A 1 427 ? -0.927 3.244 -20.640 1.00 76.81 427 TYR A C 1
ATOM 3375 O O . TYR A 1 427 ? -0.178 3.058 -21.601 1.00 76.81 427 TYR A O 1
ATOM 3383 N N . TYR A 1 428 ? -0.481 3.216 -19.379 1.00 69.69 428 TYR A N 1
ATOM 3384 C CA . TYR A 1 428 ? 0.924 2.950 -19.047 1.00 69.69 428 TYR A CA 1
ATOM 3385 C C . TYR A 1 428 ? 1.385 1.565 -19.504 1.00 69.69 428 TYR A C 1
ATOM 3387 O O . TYR A 1 428 ? 2.430 1.430 -20.139 1.00 69.69 428 TYR A O 1
ATOM 3395 N N . LEU A 1 429 ? 0.571 0.546 -19.232 1.00 69.31 429 LEU A N 1
ATOM 3396 C CA . LEU A 1 429 ? 0.863 -0.854 -19.527 1.00 69.31 429 LEU A CA 1
ATOM 3397 C C . LEU A 1 429 ? 0.979 -1.126 -21.035 1.00 69.31 429 LEU A C 1
ATOM 3399 O O . LEU A 1 429 ? 1.777 -1.968 -21.455 1.00 69.31 429 LEU A O 1
ATOM 3403 N 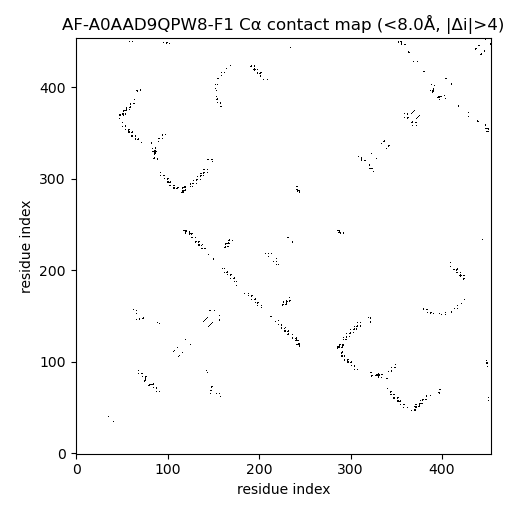N . PHE A 1 430 ? 0.189 -0.428 -21.853 1.00 70.56 430 PHE A N 1
ATOM 3404 C CA . PHE A 1 430 ? 0.127 -0.644 -23.298 1.00 70.56 430 PHE A CA 1
ATOM 3405 C C . PHE A 1 430 ? 1.021 0.315 -24.109 1.00 70.56 430 PHE A C 1
ATOM 3407 O O . PHE A 1 430 ? 1.448 -0.075 -25.195 1.00 70.56 430 PHE A O 1
ATOM 3414 N N . LYS A 1 431 ? 1.339 1.530 -23.624 1.00 62.88 431 LYS A N 1
ATOM 3415 C CA . LYS A 1 431 ? 2.098 2.530 -24.406 1.00 62.88 431 LYS A CA 1
ATOM 3416 C C . LYS A 1 431 ? 3.622 2.477 -24.230 1.00 62.88 431 LYS A C 1
ATOM 3418 O O . LYS A 1 431 ? 4.337 2.793 -25.179 1.00 62.88 431 LYS A O 1
ATOM 3423 N N . GLU A 1 432 ? 4.160 2.083 -23.074 1.00 53.00 432 GLU A N 1
ATOM 3424 C CA . GLU A 1 432 ? 5.619 2.098 -22.831 1.00 53.00 432 GLU A CA 1
ATOM 3425 C C . GLU A 1 432 ? 6.384 0.911 -23.469 1.00 53.00 432 GLU A C 1
ATOM 3427 O O . GLU A 1 432 ? 7.220 0.271 -22.837 1.00 53.00 432 GLU A O 1
ATOM 3432 N N . GLN A 1 433 ? 6.161 0.609 -24.752 1.00 41.34 433 GLN A N 1
ATOM 3433 C CA . GLN A 1 433 ? 6.904 -0.449 -25.463 1.00 41.34 433 GLN A CA 1
ATOM 3434 C C . GLN A 1 433 ? 8.313 -0.041 -25.945 1.00 41.34 433 GLN A C 1
ATOM 3436 O O . GLN A 1 433 ? 9.004 -0.857 -26.544 1.00 41.34 433 GLN A O 1
ATOM 3441 N N . GLY A 1 434 ? 8.780 1.183 -25.675 1.00 39.69 434 GLY A N 1
ATOM 3442 C CA . GLY A 1 434 ? 10.035 1.681 -26.255 1.00 39.69 434 GLY A CA 1
ATOM 3443 C C . GLY A 1 434 ? 11.335 1.310 -25.530 1.00 39.69 434 GLY A C 1
ATOM 3444 O O . GLY A 1 434 ? 12.384 1.338 -26.160 1.00 39.69 434 GLY A O 1
ATOM 3445 N N . PHE A 1 435 ? 11.321 1.003 -24.224 1.00 35.47 435 PHE A N 1
ATOM 3446 C CA . PHE A 1 435 ? 12.588 0.872 -23.469 1.00 35.47 435 PHE A CA 1
ATOM 3447 C C . PHE A 1 435 ? 12.534 -0.023 -22.215 1.00 35.47 435 PHE A C 1
ATOM 3449 O O . PHE A 1 435 ? 13.417 0.035 -21.359 1.00 35.47 435 PHE A O 1
ATOM 3456 N N . ILE A 1 436 ? 11.513 -0.877 -22.078 1.00 36.78 436 ILE A N 1
ATOM 3457 C CA . ILE A 1 436 ? 11.348 -1.774 -20.917 1.00 36.78 436 ILE A CA 1
ATOM 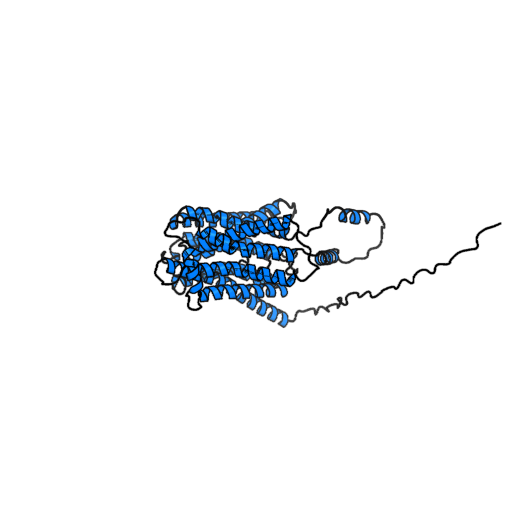3458 C C . ILE A 1 436 ? 11.933 -3.164 -21.226 1.00 36.78 436 ILE A C 1
ATOM 3460 O O . ILE A 1 436 ? 11.287 -4.200 -21.115 1.00 36.78 436 ILE A O 1
ATOM 3464 N N . MET A 1 437 ? 13.198 -3.184 -21.638 1.00 33.91 437 MET A N 1
ATOM 3465 C CA . MET A 1 437 ? 14.072 -4.359 -21.543 1.00 33.91 437 MET A CA 1
ATOM 3466 C C . MET A 1 437 ? 15.359 -3.934 -20.854 1.00 33.91 437 MET A C 1
ATOM 3468 O O . MET A 1 437 ? 16.456 -4.013 -21.402 1.00 33.91 437 MET A O 1
ATOM 3472 N N . ALA A 1 438 ? 15.236 -3.433 -19.632 1.00 34.22 438 ALA A N 1
ATOM 3473 C CA . ALA A 1 438 ? 16.418 -3.214 -18.835 1.00 34.22 438 ALA A CA 1
ATOM 3474 C C . ALA A 1 438 ? 16.225 -3.735 -17.406 1.00 34.22 438 ALA A C 1
ATOM 3476 O O . ALA A 1 438 ? 15.115 -3.922 -16.900 1.00 34.22 438 ALA A O 1
ATOM 3477 N N . LYS A 1 439 ? 17.378 -4.104 -16.845 1.00 38.78 439 LYS A N 1
ATOM 3478 C CA . LYS A 1 439 ? 17.624 -4.698 -15.526 1.00 38.78 439 LYS A CA 1
ATOM 3479 C C . LYS A 1 439 ? 16.838 -3.936 -14.447 1.00 38.78 439 LYS A C 1
ATOM 3481 O O . LYS A 1 439 ? 16.543 -2.770 -14.652 1.00 38.78 439 LYS A O 1
ATOM 3486 N N . GLU A 1 440 ? 16.570 -4.526 -13.276 1.00 38.38 440 GLU A N 1
ATOM 3487 C CA . GLU A 1 440 ? 15.890 -3.908 -12.098 1.00 38.38 440 GLU A CA 1
ATOM 3488 C C . GLU A 1 440 ? 16.254 -2.416 -11.841 1.00 38.38 440 GLU A C 1
ATOM 3490 O O . GLU A 1 440 ? 15.481 -1.634 -11.284 1.00 38.38 440 GLU A O 1
ATOM 3495 N N . SER A 1 441 ? 17.442 -1.997 -12.291 1.00 36.12 441 SER A N 1
ATOM 3496 C CA . SER A 1 441 ? 17.937 -0.624 -12.349 1.00 36.12 441 SER A CA 1
ATOM 3497 C C . SER A 1 441 ? 17.182 0.378 -13.252 1.00 36.12 441 SER A C 1
ATOM 3499 O O . SER A 1 441 ? 17.365 1.574 -13.049 1.00 36.12 441 SER A O 1
ATOM 3501 N N . SER A 1 442 ? 16.364 -0.043 -14.217 1.00 30.06 442 SER A N 1
ATOM 3502 C CA . SER A 1 442 ? 15.724 0.828 -15.225 1.00 30.06 442 SER A CA 1
ATOM 3503 C C . SER A 1 442 ? 14.201 0.734 -15.272 1.00 30.06 442 SER A C 1
ATOM 3505 O O . SER A 1 442 ? 13.579 1.497 -16.010 1.00 30.06 442 SER A O 1
ATOM 3507 N N . LEU A 1 443 ? 13.594 -0.211 -14.546 1.00 35.28 443 LEU A N 1
ATOM 3508 C CA . LEU A 1 443 ? 12.146 -0.218 -14.431 1.00 35.28 443 LEU A CA 1
ATOM 3509 C C . LEU A 1 443 ? 11.710 1.033 -13.676 1.00 35.28 443 LEU A C 1
ATOM 3511 O O . LEU A 1 443 ? 12.145 1.286 -12.553 1.00 35.28 443 LEU A O 1
ATOM 3515 N N . PHE A 1 444 ? 10.799 1.769 -14.304 1.00 34.94 444 PHE A N 1
ATOM 3516 C CA . PHE A 1 444 ? 9.962 2.772 -13.654 1.00 34.94 444 PHE A CA 1
ATOM 3517 C C . PHE A 1 444 ? 9.223 2.183 -12.435 1.00 34.94 444 PHE A C 1
ATOM 3519 O O . PHE A 1 444 ? 9.009 2.870 -11.443 1.00 34.94 444 PHE A O 1
ATOM 3526 N N . TRP A 1 445 ? 8.930 0.880 -12.491 1.00 40.34 445 TRP A N 1
ATOM 3527 C CA . TRP A 1 445 ? 8.298 0.066 -11.459 1.00 40.34 445 TRP A CA 1
ATOM 3528 C C . TRP A 1 445 ? 9.367 -0.710 -10.680 1.00 40.34 445 TRP A C 1
ATOM 3530 O O . TRP A 1 445 ? 9.735 -1.827 -11.047 1.00 40.34 445 TRP A O 1
ATOM 3540 N N . MET A 1 446 ? 9.937 -0.117 -9.631 1.00 36.84 446 MET A N 1
ATOM 3541 C CA . MET A 1 446 ? 10.810 -0.882 -8.739 1.00 36.84 446 MET A CA 1
ATOM 3542 C C . MET A 1 446 ? 9.943 -1.776 -7.851 1.00 36.84 446 MET A C 1
ATOM 3544 O O . MET A 1 446 ? 9.092 -1.238 -7.146 1.00 36.84 446 MET A O 1
ATOM 3548 N N . PRO A 1 447 ? 10.164 -3.100 -7.802 1.00 35.81 447 PRO A N 1
ATOM 3549 C CA . PRO A 1 447 ? 9.630 -3.892 -6.710 1.00 35.81 447 PRO A CA 1
ATOM 3550 C C . PRO A 1 447 ? 10.386 -3.460 -5.448 1.00 35.81 447 PRO A C 1
ATOM 3552 O O . PRO A 1 447 ? 11.522 -3.873 -5.212 1.00 35.81 447 PRO A O 1
ATOM 3555 N N . THR A 1 448 ? 9.815 -2.545 -4.672 1.00 36.16 448 THR A N 1
ATOM 3556 C CA . THR A 1 448 ? 10.170 -2.357 -3.264 1.00 36.16 448 THR A CA 1
ATOM 3557 C C . THR A 1 448 ? 9.380 -3.374 -2.447 1.00 36.16 448 THR A C 1
ATOM 3559 O O . THR A 1 448 ? 8.309 -3.817 -2.846 1.00 36.16 448 THR A O 1
ATOM 3562 N N . TYR A 1 449 ? 9.940 -3.822 -1.324 1.00 30.52 449 TYR A N 1
ATOM 3563 C CA . TYR A 1 449 ? 9.371 -4.913 -0.521 1.00 30.52 449 TYR A CA 1
ATOM 3564 C C . TYR A 1 449 ? 7.984 -4.574 0.051 1.00 30.52 449 TYR A C 1
ATOM 3566 O O . TYR A 1 449 ? 7.212 -5.455 0.425 1.00 30.52 449 TYR A O 1
ATOM 3574 N N . ASN A 1 450 ? 7.646 -3.287 0.102 1.00 31.11 450 ASN A N 1
ATOM 3575 C CA . ASN A 1 450 ? 6.320 -2.836 0.471 1.00 31.11 450 ASN A CA 1
ATOM 3576 C C . ASN A 1 450 ? 5.393 -3.301 -0.645 1.00 31.11 450 ASN A C 1
ATOM 3578 O O . ASN A 1 450 ? 5.416 -2.694 -1.704 1.00 31.11 450 ASN A O 1
ATOM 3582 N N . GLY A 1 451 ? 4.524 -4.284 -0.397 1.00 31.53 451 GLY A N 1
ATOM 3583 C CA . GLY A 1 451 ? 3.375 -4.609 -1.258 1.00 31.53 451 GLY A CA 1
ATOM 3584 C C . GLY A 1 451 ? 2.433 -3.419 -1.547 1.00 31.53 451 GLY A C 1
ATOM 3585 O O . GLY A 1 451 ? 1.375 -3.604 -2.134 1.00 31.53 451 GLY A O 1
ATOM 3586 N N . LYS A 1 452 ? 2.816 -2.191 -1.166 1.00 31.20 452 LYS A N 1
ATOM 3587 C CA . LYS A 1 452 ? 2.362 -0.905 -1.708 1.00 31.20 452 LYS A CA 1
ATOM 3588 C C . LYS A 1 452 ? 3.042 -0.646 -3.056 1.00 31.20 452 LYS A C 1
ATOM 3590 O O . LYS A 1 452 ? 3.799 0.307 -3.223 1.00 31.20 452 LYS A O 1
ATOM 3595 N N . ILE A 1 453 ? 2.795 -1.561 -3.985 1.00 29.80 453 ILE A N 1
ATOM 3596 C CA . ILE A 1 453 ? 3.263 -1.502 -5.365 1.00 29.80 453 ILE A CA 1
ATOM 3597 C C . ILE A 1 453 ? 2.033 -1.179 -6.216 1.00 29.80 453 ILE A C 1
ATOM 3599 O O . ILE A 1 453 ? 1.007 -1.841 -6.063 1.00 29.80 453 ILE A O 1
ATOM 3603 N N . HIS A 1 454 ? 2.129 -0.095 -6.992 1.00 31.06 454 HIS A N 1
ATOM 3604 C CA . HIS A 1 454 ? 1.065 0.485 -7.822 1.00 31.06 454 HIS A CA 1
ATOM 3605 C C . HIS A 1 454 ? 0.346 -0.510 -8.727 1.00 31.06 454 HIS A C 1
ATOM 3607 O O . HIS A 1 454 ? 1.055 -1.341 -9.325 1.00 31.06 454 HIS A O 1
#

pLDDT: mean 71.76, std 21.35, range [26.66, 95.5]

Secondary structure (DSSP, 8-state):
----------PPP-----------S--------SS--HHHHHHHHHHHHHHHHHHHHHHHHHHHHHHHHHHHHHHHHTTSS---HHHHHHHHHHHHHHHHHHHHHHHHHHHTS-TTPPPBPHHHHHHHHHHHHHHHHHHHIIIIIIIIIS---HHHHHHHHTTT-HHHHHHHHHHHHHS--TT--HHHHHHHHHHHHHHHHHHHHHHHHHHHHT-HHHHHHHHHHHHHHHHHT-HHHHHHHT-BTT---TTHHHHHHHTTSSS------PPP-HHHHHHHHHHHS--SHHHHHHHHHHHHHHHHHHHHHHHHHS---GGG-S--TTTHHHHHHT--TTSTTHHHHHHHHHHHHHHHHHHHHHHHTT-HIIIIIHHHHHHHHHHHHHHHHHHHTTSS---SS--GGG-HHHHHHHHHHHHHHHHHHHHHHHH-TTS--S-TTT-SS---SSS---

Sequence (454 aa):
MSSLQRSRSSDPPEKVEYTVNQIAKVHREKIEDPRPSVWYSVVKWTFGVFLFISVLTCLVASKISLLCIANVYKNSENGNDHTNRETVFIMVVLTLMLPEAVSFFKACWISLFRKSHRWPRAKAIIVGLVAGVLEVSGLCYFTMIILLSTNFWPVMLILMMNAVFIIPVIWQIYKNRSCNQEQYSYKQLGTFIFALLLEVAGVAVLMFKVHQDDGQVIVWGIPPALIFISIAWCPMMFKFIMEPSGQQSTSHVEELAGMTNTLDSGVSSASPTSDAIILEQVSKAKSARGKAAIITSLWKLVLIPFVSVLLSLIPQKEEHKIANLADLRKGFDEFTYHHKAFPYFMTQIFTSFIGYFLGILACSMCMQRLAFALPMLFATPVSLALSFIFTVNNIFLSSDSGKPYEDPMVYTVAVLLLLAQFITVSYYLFKEQGFIMAKESSLFWMPTYNGKIH